Protein AF-0000000074118675 (afdb_homodimer)

Sequence (594 aa):
MMLRLNKKTVIIAFSGLLAFLVFFSIYMGKDMTRVLPSSIQDTTPVLLAAAQLDKLWNYVYTMQYKCTKSEYLGGKPEMRMDGAYDLCTEEKFWPLSTNKDYKCLMYSFGVGFDFSFDDEIAKKKCEVHSFDPSMTYEDGWHRESGVTFHKTGISDVDLDKDSNGWKMRTLKTILQEMHHNGRYLDYLKVDTDAPGNRGGFEDVLLQELLDTGLHKCVRQFAMEIHLAGPLTKKKWADRVDTIYRQLLQLRDHGWKIYNTTDNIRWEPDLSYTQLKGKQKILYNDAIILWEVAMVNTMMLRLNKKTVIIAFSGLLAFLVFFSIYMGKDMTRVLPSSIQDTTPVLLAAAQLDKLWNYVYTMQYKCTKSEYLGGKPEMRMDGAYDLCTEEKFWPLSTNKDYKCLMYSFGVGFDFSFDDEIAKKKCEVHSFDPSMTYEDGWHRESGVTFHKTGISDVDLDKDSNGWKMRTLKTILQEMHHNGRYLDYLKVDTDAPGNRGGFEDVLLQELLDTGLHKCVRQFAMEIHLAGPLTKKKWADRVDTIYRQLLQLRDHGWKIYNTTDNIRWEPDLSYTQLKGKQKILYNDAIILWEVAMVNT

Radius of gyration: 26.24 Å; Cα contacts (8 Å, |Δi|>4): 1194; chains: 2; bounding box: 84×76×46 Å

Foldseek 3Di:
DPPPDPPVNVLVVLCVVLLVVLVCCLVVVPPCVVVRDPSSVLVVLLSVLLSLLVLLVVQQPDFFDAQPDKDWWFADVVQVRVVIDMDRCPCQLNVCNPPVPDAAEEEAADCVPGCGRVLVVLLSVYQYEYEDLVDPDDQQDADPSNYGYGNEHEALDADCQDPVGGGYDHPVVVCVVVVVPPAAHSEYEYEAQDPPQLFGCVLRNLVCCLVVVVVVRYFKYKYKGKQWDQCSDVSRSVVSNSVSVSVVSLVVQQKTWRDKDWSPRPDPPPPDDPVNVSVCRNHHGDMTIMIIMIGRD/DPPPDPPVNVLVVLLVVLLVCLVCCLVVVPPCVVVRDDSSVLVVLLSVLLSLLVLLVVQQADFFDAQPDKDWWFADVVQVRPVIAMDRCPCQLNVCNPPVPDAAEEEAADCVPGCGRVLVVLLSVYQYEYEDLVDPDDQQDADPSNYGYGNEHEALDADCQDPVGGGYDHPVVVCVVVVVPPAAHSEYEYEAQDPDQLFGCVLRNLVVCLVVVVVVRYFKYKYKGKQWDQCSDVSRSVVSNSVSVSVVSLVVQQKTWRDKDWCPGDDPPPPDDPVNVSVCRNHHGDMTIMIIMIGRD

pLDDT: mean 81.06, std 20.72, range [23.7, 98.81]

Solvent-accessible surface area (backbone atoms only — not comparable to full-atom values): 30876 Å² total; per-residue (Å²): 136,80,82,79,68,52,70,64,57,47,49,54,44,45,52,23,25,37,51,16,46,38,49,46,16,57,67,64,68,44,82,46,72,79,72,56,58,75,83,36,51,74,56,41,52,44,40,50,31,50,44,46,47,48,52,38,52,35,54,59,68,40,63,63,42,84,59,49,32,35,32,49,34,38,34,40,74,94,53,76,36,48,68,43,47,72,42,56,47,45,50,93,40,24,49,54,68,78,34,81,81,49,84,43,30,31,45,35,36,39,43,86,92,52,54,48,32,54,37,55,49,12,65,70,64,29,48,30,40,38,22,30,38,84,55,88,65,61,65,66,40,69,47,94,50,55,33,34,33,34,46,34,32,81,39,87,51,78,31,81,56,43,98,84,62,29,26,28,28,24,69,70,54,47,33,52,76,68,69,42,69,93,51,60,30,40,32,39,38,39,39,37,73,35,79,90,77,65,31,36,50,56,62,46,52,52,48,48,29,64,74,71,49,55,54,78,41,34,27,26,44,34,36,44,47,51,43,46,28,29,24,64,39,62,75,38,30,50,49,48,49,50,48,40,53,51,52,51,52,43,39,76,69,37,36,31,38,50,44,54,42,63,59,64,68,80,52,78,46,84,75,66,36,58,63,55,53,52,50,39,26,44,72,30,87,32,74,48,47,35,38,38,28,32,39,57,100,137,82,82,78,70,52,69,66,55,47,48,54,44,45,48,24,24,37,49,14,46,42,49,45,16,56,71,64,68,43,82,46,74,80,71,56,59,74,84,31,50,74,55,41,52,45,43,49,30,50,46,47,46,49,53,38,52,34,55,59,68,42,63,63,42,85,58,50,33,34,32,49,35,37,32,41,74,92,55,75,35,48,69,43,46,73,42,54,47,45,50,93,41,24,49,55,68,79,35,80,80,48,84,42,31,32,45,34,35,39,43,84,90,53,53,48,30,56,38,54,48,11,65,72,65,28,49,30,39,37,22,31,38,84,57,89,65,59,64,66,40,69,47,94,48,54,32,32,32,34,45,34,31,80,38,88,51,76,31,79,56,45,99,84,61,28,27,28,28,24,68,69,53,48,33,53,77,69,68,43,68,94,50,61,29,39,32,38,38,39,38,37,72,36,78,88,78,63,32,34,48,54,61,47,54,52,48,48,28,64,74,70,49,55,52,77,42,34,26,26,44,34,36,42,46,51,44,45,28,30,24,65,39,62,74,39,31,49,48,48,48,49,49,40,53,52,52,49,51,40,40,76,69,36,36,32,38,50,44,56,40,62,56,69,60,84,59,79,48,82,76,66,36,59,62,54,52,53,45,40,24,43,74,30,85,31,75,50,46,34,38,38,28,30,39,58,99

Structure (mmCIF, N/CA/C/O backbone):
data_AF-0000000074118675-model_v1
#
loop_
_entity.id
_entity.type
_entity.pdbx_description
1 polymer 'Methyltransferase domain-containing protein'
#
loop_
_atom_site.group_PDB
_atom_site.id
_atom_site.type_symbol
_atom_site.label_atom_id
_atom_site.label_alt_id
_atom_site.label_comp_id
_atom_site.label_asym_id
_atom_site.label_entity_id
_atom_site.label_seq_id
_atom_site.pdbx_PDB_ins_code
_atom_site.Cartn_x
_atom_site.Cartn_y
_atom_site.Cartn_z
_atom_site.occupancy
_atom_site.B_iso_or_equiv
_atom_site.auth_seq_id
_atom_site.auth_comp_id
_atom_site.auth_asym_id
_atom_site.auth_atom_id
_atom_site.pdbx_PDB_model_num
ATOM 1 N N . MET A 1 1 ? 57.188 12.68 3.162 1 24.05 1 MET A N 1
ATOM 2 C CA . MET A 1 1 ? 56.594 11.758 4.125 1 24.05 1 MET A CA 1
ATOM 3 C C . MET A 1 1 ? 55.531 10.898 3.471 1 24.05 1 MET A C 1
ATOM 5 O O . MET A 1 1 ? 54.531 11.422 2.947 1 24.05 1 MET A O 1
ATOM 9 N N . MET A 1 2 ? 55.812 9.758 2.797 1 27.88 2 MET A N 1
ATOM 10 C CA . MET A 1 2 ? 55.062 8.711 2.1 1 27.88 2 MET A CA 1
ATOM 11 C C . MET A 1 2 ? 54.094 7.992 3.051 1 27.88 2 MET A C 1
ATOM 13 O O . MET A 1 2 ? 54.5 7.582 4.145 1 27.88 2 MET A O 1
ATOM 17 N N . LEU A 1 3 ? 52.875 8.516 3.086 1 33.5 3 LEU A N 1
ATOM 18 C CA . LEU A 1 3 ? 51.906 7.801 3.9 1 33.5 3 LEU A CA 1
ATOM 19 C C . LEU A 1 3 ? 51.812 6.336 3.486 1 33.5 3 LEU A C 1
ATOM 21 O O . LEU A 1 3 ? 51.594 6.031 2.314 1 33.5 3 LEU A O 1
ATOM 25 N N . ARG A 1 4 ? 52.531 5.445 4 1 36.44 4 ARG A N 1
ATOM 26 C CA . ARG A 1 4 ? 52.531 3.99 3.902 1 36.44 4 ARG A CA 1
ATOM 27 C C . ARG A 1 4 ? 51.219 3.41 4.391 1 36.44 4 ARG A C 1
ATOM 29 O O . ARG A 1 4 ? 50.844 3.545 5.566 1 36.44 4 ARG A O 1
ATOM 36 N N . LEU A 1 5 ? 50.188 3.479 3.545 1 39.03 5 LEU A N 1
ATOM 37 C CA . LEU A 1 5 ? 48.938 2.811 3.934 1 39.03 5 LEU A CA 1
ATOM 38 C C . LEU A 1 5 ? 49.094 1.296 3.838 1 39.03 5 LEU A C 1
ATOM 40 O O . LEU A 1 5 ? 49.688 0.784 2.883 1 39.03 5 LEU A O 1
ATOM 44 N N . ASN A 1 6 ? 49 0.613 4.891 1 46.53 6 ASN A N 1
ATOM 45 C CA . ASN A 1 6 ? 49.062 -0.844 4.863 1 46.53 6 ASN A CA 1
ATOM 46 C C . ASN A 1 6 ? 47.938 -1.447 4.016 1 46.53 6 ASN A C 1
ATOM 48 O O . ASN A 1 6 ? 46.938 -0.787 3.744 1 46.53 6 ASN A O 1
ATOM 52 N N . LYS A 1 7 ? 48.156 -2.604 3.453 1 42.62 7 LYS A N 1
ATOM 53 C CA . LYS A 1 7 ? 47.312 -3.322 2.51 1 42.62 7 LYS A CA 1
ATOM 54 C C . LYS A 1 7 ? 45.844 -3.357 2.99 1 42.62 7 LYS A C 1
ATOM 56 O O . LYS A 1 7 ? 44.938 -3.191 2.197 1 42.62 7 LYS A O 1
ATOM 61 N N . LYS A 1 8 ? 45.781 -3.406 4.242 1 47.12 8 LYS A N 1
ATOM 62 C CA . LYS A 1 8 ? 44.438 -3.508 4.801 1 47.12 8 LYS A CA 1
ATOM 63 C C . LYS A 1 8 ? 43.688 -2.18 4.695 1 47.12 8 LYS A C 1
ATOM 65 O O . LYS A 1 8 ? 42.5 -2.15 4.355 1 47.12 8 LYS A O 1
ATOM 70 N N . THR A 1 9 ? 44.469 -1.238 4.848 1 46.25 9 THR A N 1
ATOM 71 C CA . THR A 1 9 ? 43.906 0.092 4.727 1 46.25 9 THR A CA 1
ATOM 72 C C . THR A 1 9 ? 43.562 0.411 3.27 1 46.25 9 THR A C 1
ATOM 74 O O . THR A 1 9 ? 42.531 1.01 2.975 1 46.25 9 THR A O 1
ATOM 77 N N . VAL A 1 10 ? 44.344 -0.142 2.406 1 42.38 10 VAL A N 1
ATOM 78 C CA . VAL A 1 10 ? 44.156 0.058 0.975 1 42.38 10 VAL A CA 1
ATOM 79 C C . VAL A 1 10 ? 42.938 -0.758 0.505 1 42.38 10 VAL A C 1
ATOM 81 O O . VAL A 1 10 ? 42.125 -0.261 -0.251 1 42.38 10 VAL A O 1
ATOM 84 N N . ILE A 1 11 ? 42.781 -1.905 1.018 1 43.25 11 ILE A N 1
ATOM 85 C CA . ILE A 1 11 ? 41.656 -2.783 0.64 1 43.25 11 ILE A CA 1
ATOM 86 C C . ILE A 1 11 ? 40.344 -2.211 1.162 1 43.25 11 ILE A C 1
ATOM 88 O O . ILE A 1 11 ? 39.344 -2.168 0.437 1 43.25 11 ILE A O 1
ATOM 92 N N . ILE A 1 12 ? 40.469 -1.698 2.324 1 42.53 12 ILE A N 1
ATOM 93 C CA . ILE A 1 12 ? 39.281 -1.113 2.906 1 42.53 12 ILE A CA 1
ATOM 94 C C . ILE A 1 12 ? 38.906 0.166 2.158 1 42.53 12 ILE A C 1
ATOM 96 O O . ILE A 1 12 ? 37.719 0.391 1.836 1 42.53 12 ILE A O 1
ATOM 100 N N . ALA A 1 13 ? 39.938 0.798 1.714 1 44.44 13 ALA A N 1
ATOM 101 C CA . ALA A 1 13 ? 39.719 2.031 0.959 1 44.44 13 ALA A CA 1
ATOM 102 C C . ALA A 1 13 ? 39.219 1.734 -0.442 1 44.44 13 ALA A C 1
ATOM 104 O O . ALA A 1 13 ? 38.281 2.396 -0.918 1 44.44 13 ALA A O 1
ATOM 105 N N . PHE A 1 14 ? 39.719 0.762 -1.023 1 43.41 14 PHE A N 1
ATOM 106 C CA . PHE A 1 14 ? 39.312 0.412 -2.385 1 43.41 14 PHE A CA 1
ATOM 107 C C . PHE A 1 14 ? 37.969 -0.268 -2.398 1 43.41 14 PHE A C 1
ATOM 109 O O . PHE A 1 14 ? 37.156 -0.025 -3.295 1 43.41 14 PHE A O 1
ATOM 116 N N . SER A 1 15 ? 37.688 -1.103 -1.468 1 42.69 15 SER A N 1
ATOM 117 C CA . SER A 1 15 ? 36.375 -1.733 -1.386 1 42.69 15 SER A CA 1
ATOM 118 C C . SER A 1 15 ? 35.281 -0.709 -1.07 1 42.69 15 SER A C 1
ATOM 120 O O . SER A 1 15 ? 34.188 -0.79 -1.603 1 42.69 15 SER A O 1
ATOM 122 N N . GLY A 1 16 ? 35.656 0.239 -0.362 1 42.78 16 GLY A N 1
ATOM 123 C CA . GLY A 1 16 ? 34.781 1.365 -0.112 1 42.78 16 GLY A CA 1
ATOM 124 C C . GLY A 1 16 ? 34.562 2.232 -1.336 1 42.78 16 GLY A C 1
ATOM 125 O O . GLY A 1 16 ? 33.438 2.652 -1.609 1 42.78 16 GLY A O 1
ATOM 126 N N . LEU A 1 17 ? 35.594 2.436 -2.119 1 45.62 17 LEU A N 1
ATOM 127 C CA . LEU A 1 17 ? 35.469 3.168 -3.375 1 45.62 17 LEU A CA 1
ATOM 128 C C . LEU A 1 17 ? 34.625 2.4 -4.379 1 45.62 17 LEU A C 1
ATOM 130 O O . LEU A 1 17 ? 33.781 2.988 -5.062 1 45.62 17 LEU A O 1
ATOM 134 N N . LEU A 1 18 ? 34.781 1.222 -4.434 1 41.75 18 LEU A N 1
ATOM 135 C CA . LEU A 1 18 ? 34 0.406 -5.359 1 41.75 18 LEU A CA 1
ATOM 136 C C . LEU A 1 18 ? 32.531 0.371 -4.949 1 41.75 18 LEU A C 1
ATOM 138 O O . LEU A 1 18 ? 31.641 0.501 -5.793 1 41.75 18 LEU A O 1
ATOM 142 N N . ALA A 1 19 ? 32.344 0.192 -3.795 1 42.78 19 ALA A N 1
ATOM 143 C CA . ALA A 1 19 ? 30.953 0.238 -3.312 1 42.78 19 ALA A CA 1
ATOM 144 C C . ALA A 1 19 ? 30.344 1.616 -3.539 1 42.78 19 ALA A C 1
ATOM 146 O O . ALA A 1 19 ? 29.188 1.728 -3.934 1 42.78 19 ALA A O 1
ATOM 147 N N . PHE A 1 20 ? 31.188 2.607 -3.533 1 45.28 20 PHE A N 1
ATOM 148 C CA . PHE A 1 20 ? 30.797 3.971 -3.863 1 45.28 20 PHE A CA 1
ATOM 149 C C . PHE A 1 20 ? 30.406 4.086 -5.332 1 45.28 20 PHE A C 1
ATOM 151 O O . PHE A 1 20 ? 29.391 4.684 -5.668 1 45.28 20 PHE A O 1
ATOM 158 N N . LEU A 1 21 ? 31.219 3.678 -6.09 1 43.62 21 LEU A N 1
ATOM 159 C CA . LEU A 1 21 ? 30.984 3.775 -7.527 1 43.62 21 LEU A CA 1
ATOM 160 C C . LEU A 1 21 ? 29.766 2.953 -7.934 1 43.62 21 LEU A C 1
ATOM 162 O O . LEU A 1 21 ? 28.969 3.381 -8.781 1 43.62 21 LEU A O 1
ATOM 166 N N . VAL A 1 22 ? 29.562 1.931 -7.316 1 42.12 22 VAL A N 1
ATOM 167 C CA . VAL A 1 22 ? 28.391 1.122 -7.652 1 42.12 22 VAL A CA 1
ATOM 168 C C . VAL A 1 22 ? 27.141 1.798 -7.129 1 42.12 22 VAL A C 1
ATOM 170 O O . VAL A 1 22 ? 26.141 1.917 -7.852 1 42.12 22 VAL A O 1
ATOM 173 N N . PHE A 1 23 ? 27.203 2.244 -5.934 1 41.22 23 PHE A N 1
ATOM 174 C CA . PHE A 1 23 ? 26.047 2.965 -5.414 1 41.22 23 PHE A CA 1
ATOM 175 C C . PHE A 1 23 ? 25.812 4.246 -6.203 1 41.22 23 PHE A C 1
ATOM 177 O O . PHE A 1 23 ? 24.672 4.578 -6.531 1 41.22 23 PHE A O 1
ATOM 184 N N . PHE A 1 24 ? 26.891 4.973 -6.402 1 42.62 24 PHE A N 1
ATOM 185 C CA . PHE A 1 24 ? 26.797 6.137 -7.273 1 42.62 24 PHE A CA 1
ATOM 186 C C . PHE A 1 24 ? 26.297 5.734 -8.656 1 42.62 24 PHE A C 1
ATOM 188 O O . PHE A 1 24 ? 25.453 6.422 -9.234 1 42.62 24 PHE A O 1
ATOM 195 N N . SER A 1 25 ? 26.781 4.715 -9.133 1 39.81 25 SER A N 1
ATOM 196 C CA . SER A 1 25 ? 26.281 4.266 -10.43 1 39.81 25 SER A CA 1
ATOM 197 C C . SER A 1 25 ? 24.828 3.842 -10.344 1 39.81 25 SER A C 1
ATOM 199 O O . SER A 1 25 ? 24.031 4.117 -11.258 1 39.81 25 SER A O 1
ATOM 201 N N . ILE A 1 26 ? 24.5 3.201 -9.359 1 41.91 26 ILE A N 1
ATOM 202 C CA . ILE A 1 26 ? 23.109 2.811 -9.164 1 41.91 26 ILE A CA 1
ATOM 203 C C . ILE A 1 26 ? 22.25 4.055 -8.977 1 41.91 26 ILE A C 1
ATOM 205 O O . ILE A 1 26 ? 21.156 4.156 -9.547 1 41.91 26 ILE A O 1
ATOM 209 N N . TYR A 1 27 ? 22.75 4.898 -8.172 1 40.09 27 TYR A N 1
ATOM 210 C CA . TYR A 1 27 ? 22.031 6.152 -7.957 1 40.09 27 TYR A CA 1
ATOM 211 C C . TYR A 1 27 ? 22.141 7.055 -9.18 1 40.09 27 TYR A C 1
ATOM 213 O O . TYR A 1 27 ? 21.188 7.758 -9.523 1 40.09 27 TYR A O 1
ATOM 221 N N . MET A 1 28 ? 23.359 7.074 -9.789 1 40.25 28 MET A N 1
ATOM 222 C CA . MET A 1 28 ? 23.547 7.926 -10.961 1 40.25 28 MET A CA 1
ATOM 223 C C . MET A 1 28 ? 23.078 7.211 -12.234 1 40.25 28 MET A C 1
ATOM 225 O O . MET A 1 28 ? 23.094 7.793 -13.32 1 40.25 28 MET A O 1
ATOM 229 N N . GLY A 1 29 ? 22.406 6.184 -12.25 1 36.31 29 GLY A N 1
ATOM 230 C CA . GLY A 1 29 ? 21.875 5.449 -13.383 1 36.31 29 GLY A CA 1
ATOM 231 C C . GLY A 1 29 ? 22.953 4.984 -14.344 1 36.31 29 GLY A C 1
ATOM 232 O O . GLY A 1 29 ? 22.641 4.492 -15.438 1 36.31 29 GLY A O 1
ATOM 233 N N . LYS A 1 30 ? 24.203 5.512 -14.312 1 34.75 30 LYS A N 1
ATOM 234 C CA . LYS A 1 30 ? 25.188 5.082 -15.297 1 34.75 30 LYS A CA 1
ATOM 235 C C . LYS A 1 30 ? 25.859 3.777 -14.875 1 34.75 30 LYS A C 1
ATOM 237 O O . LYS A 1 30 ? 26.094 3.553 -13.688 1 34.75 30 LYS A O 1
ATOM 242 N N . ASP A 1 31 ? 25.719 2.725 -15.727 1 32.5 31 ASP A N 1
ATOM 243 C CA . ASP A 1 31 ? 26.422 1.455 -15.672 1 32.5 31 ASP A CA 1
ATOM 244 C C . ASP A 1 31 ? 27.922 1.678 -15.445 1 32.5 31 ASP A C 1
ATOM 246 O O . ASP A 1 31 ? 28.672 1.924 -16.391 1 32.5 31 ASP A O 1
ATOM 250 N N . MET A 1 32 ? 28.297 2.293 -14.438 1 33.69 32 MET A N 1
ATOM 251 C CA . MET A 1 32 ? 29.719 2.576 -14.25 1 33.69 32 MET A CA 1
ATOM 252 C C . MET A 1 32 ? 30.484 1.299 -13.945 1 33.69 32 MET A C 1
ATOM 254 O O . MET A 1 32 ? 31.672 1.349 -13.641 1 33.69 32 MET A O 1
ATOM 258 N N . THR A 1 33 ? 29.891 0.21 -13.914 1 35.81 33 THR A N 1
ATOM 259 C CA . THR A 1 33 ? 30.594 -1.051 -13.703 1 35.81 33 THR A CA 1
ATOM 260 C C . THR A 1 33 ? 31.734 -1.197 -14.688 1 35.81 33 THR A C 1
ATOM 262 O O . THR A 1 33 ? 32.688 -1.941 -14.438 1 35.81 33 THR A O 1
ATOM 265 N N . ARG A 1 34 ? 31.5 -0.652 -15.844 1 33.25 34 ARG A N 1
ATOM 266 C CA . ARG A 1 34 ? 32.531 -0.924 -16.844 1 33.25 34 ARG A CA 1
ATOM 267 C C . ARG A 1 34 ? 33.844 -0.228 -16.5 1 33.25 34 ARG A C 1
ATOM 269 O O . ARG A 1 34 ? 34.875 -0.503 -17.109 1 33.25 34 ARG A O 1
ATOM 276 N N . VAL A 1 35 ? 33.719 0.818 -15.742 1 35.28 35 VAL A N 1
ATOM 277 C CA . VAL A 1 35 ? 34.969 1.575 -15.602 1 35.28 35 VAL A CA 1
ATOM 278 C C . VAL A 1 35 ? 35.688 1.152 -14.328 1 35.28 35 VAL A C 1
ATOM 280 O O . VAL A 1 35 ? 36.719 1.729 -13.977 1 35.28 35 VAL A O 1
ATOM 283 N N . LEU A 1 36 ? 35.062 0.279 -13.547 1 37.97 36 LEU A N 1
ATOM 284 C CA . LEU A 1 36 ? 35.719 0.004 -12.266 1 37.97 36 LEU A CA 1
ATOM 285 C C . LEU A 1 36 ? 36.969 -0.846 -12.469 1 37.97 36 LEU A C 1
ATOM 287 O O . LEU A 1 36 ? 37 -1.705 -13.352 1 37.97 36 LEU A O 1
ATOM 291 N N . PRO A 1 37 ? 38.062 -0.547 -11.836 1 34.41 37 PRO A N 1
ATOM 292 C CA . PRO A 1 37 ? 39.281 -1.358 -11.922 1 34.41 37 PRO A CA 1
ATOM 293 C C . PRO A 1 37 ? 39.062 -2.789 -11.43 1 34.41 37 PRO A C 1
ATOM 295 O O . PRO A 1 37 ? 38.125 -3.059 -10.688 1 34.41 37 PRO A O 1
ATOM 298 N N . SER A 1 38 ? 39.969 -3.807 -11.719 1 39.75 38 SER A N 1
ATOM 299 C CA . SER A 1 38 ? 39.938 -5.25 -11.5 1 39.75 38 SER A CA 1
ATOM 300 C C . SER A 1 38 ? 39.719 -5.582 -10.031 1 39.75 38 SER A C 1
ATOM 302 O O . SER A 1 38 ? 39.031 -6.551 -9.711 1 39.75 38 SER A O 1
ATOM 304 N N . SER A 1 39 ? 40.344 -5.066 -9.117 1 39.03 39 SER A N 1
ATOM 305 C CA . SER A 1 39 ? 40.25 -5.352 -7.688 1 39.03 39 SER A CA 1
ATOM 306 C C . SER A 1 39 ? 38.844 -5.047 -7.18 1 39.03 39 SER A C 1
ATOM 308 O O . SER A 1 39 ? 38.438 -5.555 -6.133 1 39.03 39 SER A O 1
ATOM 310 N N . ILE A 1 40 ? 38.188 -4.16 -7.633 1 39.59 40 ILE A N 1
ATOM 311 C CA . ILE A 1 40 ? 36.812 -3.775 -7.391 1 39.59 40 ILE A CA 1
ATOM 312 C C . ILE A 1 40 ? 35.875 -4.777 -8.062 1 39.59 40 ILE A C 1
ATOM 314 O O . ILE A 1 40 ? 34.656 -4.754 -7.832 1 39.59 40 ILE A O 1
ATOM 318 N N . GLN A 1 41 ? 36.438 -5.602 -8.766 1 39.31 41 GLN A N 1
ATOM 319 C CA . GLN A 1 41 ? 35.688 -6.625 -9.5 1 39.31 41 GLN A CA 1
ATOM 320 C C . GLN A 1 41 ? 34.938 -7.535 -8.547 1 39.31 41 GLN A C 1
ATOM 322 O O . GLN A 1 41 ? 33.812 -7.988 -8.867 1 39.31 41 GLN A O 1
ATOM 327 N N . ASP A 1 42 ? 35.562 -7.789 -7.359 1 47.12 42 ASP A N 1
ATOM 328 C CA . ASP A 1 42 ? 34.906 -8.719 -6.453 1 47.12 42 ASP A CA 1
ATOM 329 C C . ASP A 1 42 ? 33.656 -8.078 -5.812 1 47.12 42 ASP A C 1
ATOM 331 O O . ASP A 1 42 ? 32.719 -8.773 -5.453 1 47.12 42 ASP A O 1
ATOM 335 N N . THR A 1 43 ? 33.781 -6.742 -5.602 1 50.12 43 THR A N 1
ATOM 336 C CA . THR A 1 43 ? 32.656 -6.012 -4.977 1 50.12 43 THR A CA 1
ATOM 337 C C . THR A 1 43 ? 31.562 -5.734 -5.988 1 50.12 43 THR A C 1
ATOM 339 O O . THR A 1 43 ? 30.438 -5.414 -5.609 1 50.12 43 THR A O 1
ATOM 342 N N . THR A 1 44 ? 31.859 -6.035 -7.203 1 55.69 44 THR A N 1
ATOM 343 C CA . THR A 1 44 ? 30.969 -5.691 -8.312 1 55.69 44 THR A CA 1
ATOM 344 C C . THR A 1 44 ? 29.719 -6.555 -8.289 1 55.69 44 THR A C 1
ATOM 346 O O . THR A 1 44 ? 28.594 -6.043 -8.422 1 55.69 44 THR A O 1
ATOM 349 N N . PRO A 1 45 ? 30.031 -7.84 -7.871 1 63.38 45 PRO A N 1
ATOM 350 C CA . PRO A 1 45 ? 28.812 -8.656 -7.902 1 63.38 45 PRO A CA 1
ATOM 351 C C . PRO A 1 45 ? 27.797 -8.25 -6.832 1 63.38 45 PRO A C 1
ATOM 353 O O . PRO A 1 45 ? 26.594 -8.258 -7.086 1 63.38 45 PRO A O 1
ATOM 356 N N . VAL A 1 46 ? 28.359 -7.84 -5.715 1 70.56 46 VAL A N 1
ATOM 357 C CA . VAL A 1 46 ? 27.469 -7.492 -4.617 1 70.56 46 VAL A CA 1
ATOM 358 C C . VAL A 1 46 ? 26.75 -6.176 -4.926 1 70.56 46 VAL A C 1
ATOM 360 O O . VAL A 1 46 ? 25.562 -6.031 -4.656 1 70.56 46 VAL A O 1
ATOM 363 N N . LEU A 1 47 ? 27.422 -5.332 -5.539 1 67.94 47 LEU A N 1
ATOM 364 C CA . LEU A 1 47 ? 26.844 -4.047 -5.895 1 67.94 47 LEU A CA 1
ATOM 365 C C . LEU A 1 47 ? 25.766 -4.211 -6.969 1 67.94 47 LEU A C 1
ATOM 367 O O . LEU A 1 47 ? 24.734 -3.549 -6.922 1 67.94 47 LEU A O 1
ATOM 371 N N . LEU A 1 48 ? 26.172 -5.043 -7.859 1 74.19 48 LEU A N 1
ATOM 372 C CA . LEU A 1 48 ? 25.188 -5.309 -8.906 1 74.19 48 LEU A CA 1
ATOM 373 C C . LEU A 1 48 ? 23.938 -5.961 -8.328 1 74.19 48 LEU A C 1
ATOM 375 O O . LEU A 1 48 ? 22.812 -5.59 -8.688 1 74.19 48 LEU A O 1
ATOM 379 N N . ALA A 1 49 ? 24.188 -6.867 -7.434 1 81.62 49 ALA A N 1
ATOM 380 C CA . ALA A 1 49 ? 23.062 -7.539 -6.785 1 81.62 49 ALA A CA 1
ATOM 381 C C . ALA A 1 49 ? 22.234 -6.555 -5.977 1 81.62 49 ALA A C 1
ATOM 383 O O . ALA A 1 49 ? 21 -6.621 -5.992 1 81.62 49 ALA A O 1
ATOM 384 N N . ALA A 1 50 ? 22.891 -5.715 -5.32 1 75.5 50 ALA A N 1
ATOM 385 C CA . ALA A 1 50 ? 22.203 -4.695 -4.527 1 75.5 50 ALA A CA 1
ATOM 386 C C . ALA A 1 50 ? 21.375 -3.777 -5.414 1 75.5 50 ALA A C 1
ATOM 388 O O . ALA A 1 50 ? 20.234 -3.434 -5.066 1 75.5 50 ALA A O 1
ATOM 389 N N . ALA A 1 51 ? 21.922 -3.428 -6.496 1 72.94 51 ALA A N 1
ATOM 390 C CA . ALA A 1 51 ? 21.219 -2.559 -7.434 1 72.94 51 ALA A CA 1
ATOM 391 C C . ALA A 1 51 ? 19.984 -3.25 -7.992 1 72.94 51 ALA A C 1
ATOM 393 O O . ALA A 1 51 ? 18.922 -2.639 -8.102 1 72.94 51 ALA A O 1
ATOM 394 N N . GLN A 1 52 ? 20.156 -4.438 -8.312 1 80.69 52 GLN A N 1
ATOM 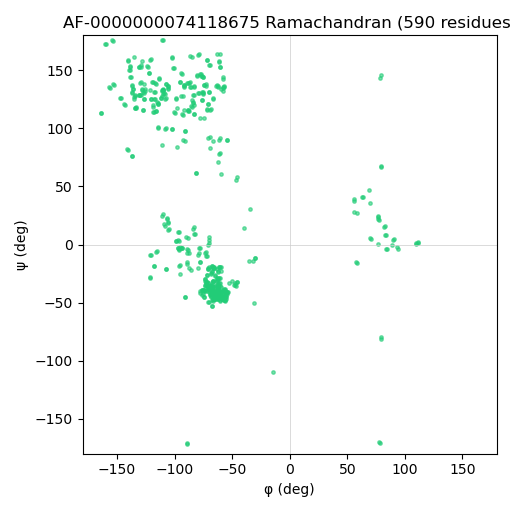395 C CA . GLN A 1 52 ? 19.031 -5.207 -8.836 1 80.69 52 GLN A CA 1
ATOM 396 C C . GLN A 1 52 ? 17.938 -5.363 -7.789 1 80.69 52 GLN A C 1
ATOM 398 O O . GLN A 1 52 ? 16.75 -5.234 -8.102 1 80.69 52 GLN A O 1
ATOM 403 N N . LEU A 1 53 ? 18.359 -5.637 -6.613 1 84.31 53 LEU A N 1
ATOM 404 C CA . LEU A 1 53 ? 17.406 -5.75 -5.52 1 84.31 53 LEU A CA 1
ATOM 405 C C . LEU A 1 53 ? 16.641 -4.438 -5.32 1 84.31 53 LEU A C 1
ATOM 407 O O . LEU A 1 53 ? 15.43 -4.445 -5.105 1 84.31 53 LEU A O 1
ATOM 411 N N . ASP A 1 54 ? 17.344 -3.396 -5.422 1 75.06 54 ASP A N 1
ATOM 412 C CA . ASP A 1 54 ? 16.719 -2.084 -5.238 1 75.06 54 ASP A CA 1
ATOM 413 C C . ASP A 1 54 ? 15.672 -1.812 -6.312 1 75.06 54 ASP A C 1
ATOM 415 O O . ASP A 1 54 ? 14.617 -1.245 -6.023 1 75.06 54 ASP A O 1
ATOM 419 N N . LYS A 1 55 ? 15.977 -2.168 -7.523 1 76.5 55 LYS A N 1
ATOM 420 C CA . LYS A 1 55 ? 15.016 -1.99 -8.609 1 76.5 55 LYS A CA 1
ATOM 421 C C . LYS A 1 55 ? 13.742 -2.779 -8.352 1 76.5 55 LYS A C 1
ATOM 423 O O . LYS A 1 55 ? 12.633 -2.238 -8.469 1 76.5 55 LYS A O 1
ATOM 428 N N . LEU A 1 56 ? 13.945 -3.951 -7.98 1 85.88 56 LEU A N 1
ATOM 429 C CA . LEU A 1 56 ? 12.781 -4.793 -7.711 1 85.88 56 LEU A CA 1
ATOM 430 C C . LEU A 1 56 ? 11.992 -4.27 -6.516 1 85.88 56 LEU A C 1
ATOM 432 O O . LEU A 1 56 ? 10.766 -4.191 -6.562 1 85.88 56 LEU A O 1
ATOM 436 N N . TRP A 1 57 ? 12.75 -3.971 -5.488 1 81.69 57 TRP A N 1
ATOM 437 C CA . TRP A 1 57 ? 12.133 -3.455 -4.273 1 81.69 57 TRP A CA 1
ATOM 438 C C . TRP A 1 57 ? 11.297 -2.213 -4.57 1 81.69 57 TRP A C 1
ATOM 440 O O . TRP A 1 57 ? 10.141 -2.125 -4.16 1 81.69 57 TRP A O 1
ATOM 450 N N . ASN A 1 58 ? 11.812 -1.335 -5.289 1 74.75 58 ASN A N 1
ATOM 451 C CA . ASN A 1 58 ? 11.117 -0.102 -5.645 1 74.75 58 ASN A CA 1
ATOM 452 C C . ASN A 1 58 ? 9.875 -0.382 -6.488 1 74.75 58 ASN A C 1
ATOM 454 O O . ASN A 1 58 ? 8.828 0.224 -6.273 1 74.75 58 ASN A O 1
ATOM 458 N N . TYR A 1 59 ? 10.055 -1.217 -7.371 1 81.25 59 TYR A N 1
ATOM 459 C CA . TYR A 1 59 ? 8.938 -1.539 -8.258 1 81.25 59 TYR A CA 1
ATOM 460 C C . TYR A 1 59 ? 7.777 -2.141 -7.473 1 81.25 59 TYR A C 1
ATOM 462 O O . TYR A 1 59 ? 6.625 -1.729 -7.641 1 81.25 59 TYR A O 1
ATOM 470 N N . VAL A 1 60 ? 8.086 -3.062 -6.602 1 86.69 60 VAL A N 1
ATOM 471 C CA . VAL A 1 60 ? 7.047 -3.816 -5.91 1 86.69 60 VAL A CA 1
ATOM 472 C C . VAL A 1 60 ? 6.344 -2.918 -4.895 1 86.69 60 VAL A C 1
ATOM 474 O O . VAL A 1 60 ? 5.152 -3.084 -4.629 1 86.69 60 VAL A O 1
ATOM 477 N N . TYR A 1 61 ? 7.047 -1.937 -4.438 1 80.38 61 TYR A N 1
ATOM 478 C CA . TYR A 1 61 ? 6.465 -1.09 -3.4 1 80.38 61 TYR A CA 1
ATOM 479 C C . TYR A 1 61 ? 5.789 0.132 -4.008 1 80.38 61 TYR A C 1
ATOM 481 O O . TYR A 1 61 ? 5.18 0.932 -3.295 1 80.38 61 TYR A O 1
ATOM 489 N N . THR A 1 62 ? 5.871 0.289 -5.277 1 77.06 62 THR A N 1
ATOM 490 C CA . THR A 1 62 ? 5.172 1.388 -5.934 1 77.06 62 THR A CA 1
ATOM 491 C C . THR A 1 62 ? 3.752 0.979 -6.309 1 77.06 62 THR A C 1
ATOM 493 O O . THR A 1 62 ? 3.553 0.117 -7.168 1 77.06 62 THR A O 1
ATOM 496 N N . MET A 1 63 ? 2.865 1.628 -5.688 1 82.12 63 MET A N 1
ATOM 497 C CA . MET A 1 63 ? 1.477 1.391 -6.07 1 82.12 63 MET A CA 1
ATOM 498 C C . MET A 1 63 ? 1.189 1.957 -7.457 1 82.12 63 MET A C 1
ATOM 500 O O . MET A 1 63 ? 1.495 3.119 -7.734 1 82.12 63 MET A O 1
ATOM 504 N N . GLN A 1 64 ? 0.597 1.18 -8.258 1 82.5 64 GLN A N 1
ATOM 505 C CA . GLN A 1 64 ? 0.416 1.542 -9.656 1 82.5 64 GLN A CA 1
ATOM 506 C C . GLN A 1 64 ? -1.063 1.696 -10 1 82.5 64 GLN A C 1
ATOM 508 O O . GLN A 1 64 ? -1.409 2.162 -11.086 1 82.5 64 GLN A O 1
ATOM 513 N N . TYR A 1 65 ? -1.903 1.381 -9.117 1 86.25 65 TYR A N 1
ATOM 514 C CA . TYR A 1 65 ? -3.35 1.476 -9.273 1 86.25 65 TYR A CA 1
ATOM 515 C C . TYR A 1 65 ? -4.035 1.674 -7.926 1 86.25 65 TYR A C 1
ATOM 517 O O . TYR A 1 65 ? -3.652 1.054 -6.934 1 86.25 65 TYR A O 1
ATOM 525 N N . LYS A 1 66 ? -5.02 2.555 -7.871 1 86.81 66 LYS A N 1
ATOM 526 C CA . LYS A 1 66 ? -5.82 2.742 -6.664 1 86.81 66 LYS A CA 1
ATOM 527 C C . LYS A 1 66 ? -7.176 2.049 -6.789 1 86.81 66 LYS A C 1
ATOM 529 O O . LYS A 1 66 ? -8.094 2.57 -7.43 1 86.81 66 LYS A O 1
ATOM 534 N N . CYS A 1 67 ? -7.297 0.89 -6.215 1 90.75 67 CYS A N 1
ATOM 535 C CA . CYS A 1 67 ? -8.586 0.201 -6.188 1 90.75 67 CYS A CA 1
ATOM 536 C C . CYS A 1 67 ? -9.594 0.961 -5.336 1 90.75 67 CYS A C 1
ATOM 538 O O . CYS A 1 67 ? -9.344 1.22 -4.156 1 90.75 67 CYS A O 1
ATOM 540 N N . THR A 1 68 ? -10.727 1.275 -5.895 1 89.94 68 THR A N 1
ATOM 541 C CA . THR A 1 68 ? -11.711 2.117 -5.223 1 89.94 68 THR A CA 1
ATOM 542 C C . THR A 1 68 ? -12.219 1.443 -3.953 1 89.94 68 THR A C 1
ATOM 544 O O . THR A 1 68 ? -12.453 2.107 -2.941 1 89.94 68 THR A O 1
ATOM 547 N N . LYS A 1 69 ? -12.406 0.144 -4.062 1 92.5 69 LYS A N 1
ATOM 548 C CA . LYS A 1 69 ? -12.797 -0.661 -2.908 1 92.5 69 LYS A CA 1
ATOM 549 C C . LYS A 1 69 ? -12.016 -1.969 -2.861 1 92.5 69 LYS A C 1
ATOM 551 O O . LYS A 1 69 ? -11.859 -2.645 -3.881 1 92.5 69 LYS A O 1
ATOM 556 N N . SER A 1 70 ? -11.453 -2.248 -1.655 1 93.88 70 SER A N 1
ATOM 557 C CA . SER A 1 70 ? -10.703 -3.488 -1.498 1 93.88 70 SER A CA 1
ATOM 558 C C . SER A 1 70 ? -10.961 -4.125 -0.137 1 93.88 70 SER A C 1
ATOM 560 O O . SER A 1 70 ? -11.492 -3.477 0.765 1 93.88 70 SER A O 1
ATOM 562 N N . GLU A 1 71 ? -10.688 -5.422 -0.083 1 94.56 71 GLU A N 1
ATOM 563 C CA . GLU A 1 71 ? -10.859 -6.211 1.133 1 94.56 71 GLU A CA 1
ATOM 564 C C . GLU A 1 71 ? -9.656 -7.113 1.381 1 94.56 71 GLU A C 1
ATOM 566 O O . GLU A 1 71 ? -9.227 -7.844 0.486 1 94.56 71 GLU A O 1
ATOM 571 N N . TYR A 1 72 ? -9.141 -7 2.609 1 92.25 72 TYR A N 1
ATOM 572 C CA . TYR A 1 72 ? -8.188 -8.023 3.012 1 92.25 72 TYR A CA 1
ATOM 573 C C . TYR A 1 72 ? -8.906 -9.258 3.547 1 92.25 72 TYR A C 1
ATOM 575 O O . TYR A 1 72 ? -9.766 -9.148 4.422 1 92.25 72 TYR A O 1
ATOM 583 N N . LEU A 1 73 ? -8.492 -10.305 2.973 1 94.88 73 LEU A N 1
ATOM 584 C CA . LEU A 1 73 ? -9.102 -11.562 3.371 1 94.88 73 LEU A CA 1
ATOM 585 C C . LEU A 1 73 ? -8.047 -12.562 3.832 1 94.88 73 LEU A C 1
ATOM 587 O O . LEU A 1 73 ? -6.898 -12.5 3.385 1 94.88 73 LEU A O 1
ATOM 591 N N . GLY A 1 74 ? -8.5 -13.438 4.68 1 93.5 74 GLY A N 1
ATOM 592 C CA . GLY A 1 74 ? -7.613 -14.477 5.188 1 93.5 74 GLY A CA 1
ATOM 593 C C . GLY A 1 74 ? -6.672 -13.977 6.266 1 93.5 74 GLY A C 1
ATOM 594 O O . GLY A 1 74 ? -6.836 -12.875 6.781 1 93.5 74 GLY A O 1
ATOM 595 N N . GLY A 1 75 ? -5.719 -14.82 6.602 1 87.12 75 GLY A N 1
ATOM 596 C CA . GLY A 1 75 ? -4.734 -14.5 7.625 1 87.12 75 GLY A CA 1
ATOM 597 C C . GLY A 1 75 ? -5.27 -14.672 9.039 1 87.12 75 GLY A C 1
ATOM 598 O O . GLY A 1 75 ? -6.473 -14.555 9.266 1 87.12 75 GLY A O 1
ATOM 599 N N . LYS A 1 76 ? -4.328 -15.102 9.875 1 78.56 76 LYS A N 1
ATOM 600 C CA . LYS A 1 76 ? -4.645 -15.258 11.289 1 78.56 76 LYS A CA 1
ATOM 601 C C . LYS A 1 76 ? -3.953 -14.18 12.125 1 78.56 76 LYS A C 1
ATOM 603 O O . LYS A 1 76 ? -2.754 -13.938 11.969 1 78.56 76 LYS A O 1
ATOM 608 N N . PRO A 1 77 ? -4.812 -13.523 12.852 1 71.81 77 PRO A N 1
ATOM 609 C CA . PRO A 1 77 ? -4.211 -12.477 13.672 1 71.81 77 PRO A CA 1
ATOM 610 C C . PRO A 1 77 ? -2.961 -12.945 14.414 1 71.81 77 PRO A C 1
ATOM 612 O O . PRO A 1 77 ? -1.985 -12.195 14.531 1 71.81 77 PRO A O 1
ATOM 615 N N . GLU A 1 78 ? -2.977 -14.18 14.844 1 68.44 78 GLU A N 1
ATOM 616 C CA . GLU A 1 78 ? -1.862 -14.719 15.617 1 68.44 78 GLU A CA 1
ATOM 617 C C . GLU A 1 78 ? -0.598 -14.812 14.773 1 68.44 78 GLU A C 1
ATOM 619 O O . GLU A 1 78 ? 0.51 -14.898 15.305 1 68.44 78 GLU A O 1
ATOM 624 N N . MET A 1 79 ? -0.847 -14.812 13.523 1 66.19 79 MET A N 1
ATOM 625 C CA . MET A 1 79 ? 0.286 -14.914 12.609 1 66.19 79 MET A CA 1
ATOM 626 C C . MET A 1 79 ? 0.502 -13.602 11.859 1 66.19 79 MET A C 1
ATOM 628 O O . MET A 1 79 ? 0.932 -13.609 10.703 1 66.19 79 MET A O 1
ATOM 632 N N . ARG A 1 80 ? 0.076 -12.508 12.477 1 68.12 80 ARG A N 1
ATOM 633 C CA . ARG A 1 80 ? 0.276 -11.164 11.945 1 68.12 80 ARG A CA 1
ATOM 634 C C . ARG A 1 80 ? -0.294 -11.039 10.539 1 68.12 80 ARG A C 1
ATOM 636 O O . ARG A 1 80 ? 0.348 -10.477 9.656 1 68.12 80 ARG A O 1
ATOM 643 N N . MET A 1 81 ? -1.226 -11.797 10.352 1 72.25 81 MET A N 1
ATOM 644 C CA . MET A 1 81 ? -2.031 -11.742 9.133 1 72.25 81 MET A CA 1
ATOM 645 C C . MET A 1 81 ? -1.299 -12.383 7.961 1 72.25 81 MET A C 1
ATOM 647 O O . MET A 1 81 ? -1.575 -12.07 6.801 1 72.25 81 MET A O 1
ATOM 651 N N . ASP A 1 82 ? -0.336 -13.242 8.367 1 76.5 82 ASP A N 1
ATOM 652 C CA . ASP A 1 82 ? 0.243 -14.047 7.301 1 76.5 82 ASP A CA 1
ATOM 653 C C . ASP A 1 82 ? -0.834 -14.844 6.57 1 76.5 82 ASP A C 1
ATOM 655 O O . ASP A 1 82 ? -1.756 -15.375 7.195 1 76.5 82 ASP A O 1
ATOM 659 N N . GLY A 1 83 ? -0.772 -14.852 5.332 1 84.38 83 GLY A N 1
ATOM 660 C CA . GLY A 1 83 ? -1.773 -15.57 4.562 1 84.38 83 GLY A CA 1
ATOM 661 C C . GLY A 1 83 ? -2.924 -14.688 4.109 1 84.38 83 GLY A C 1
ATOM 662 O O . GLY A 1 83 ? -3.812 -15.148 3.385 1 84.38 83 GLY A O 1
ATOM 663 N N . ALA A 1 84 ? -2.875 -13.445 4.539 1 89.69 84 ALA A N 1
ATOM 664 C CA . ALA A 1 84 ? -3.904 -12.508 4.094 1 89.69 84 ALA A CA 1
ATOM 665 C C . ALA A 1 84 ? -3.527 -11.875 2.758 1 89.69 84 ALA A C 1
ATOM 667 O O . ALA A 1 84 ? -2.369 -11.516 2.539 1 89.69 84 ALA A O 1
ATOM 668 N N . TYR A 1 85 ? -4.492 -11.82 1.902 1 93.44 85 TYR A N 1
ATOM 669 C CA . TYR A 1 85 ? -4.301 -11.195 0.598 1 93.44 85 TYR A CA 1
ATOM 670 C C . TYR A 1 85 ? -5.398 -10.18 0.315 1 93.44 85 TYR A C 1
ATOM 672 O O . TYR A 1 85 ? -6.477 -10.234 0.913 1 93.44 85 TYR A O 1
ATOM 680 N N . ASP A 1 86 ? -5.051 -9.227 -0.517 1 94.5 86 ASP A N 1
ATOM 681 C CA . ASP A 1 86 ? -5.98 -8.156 -0.854 1 94.5 86 ASP A CA 1
ATOM 682 C C . ASP A 1 86 ? -6.836 -8.523 -2.062 1 94.5 86 ASP A C 1
ATOM 684 O O . ASP A 1 86 ? -6.352 -9.164 -3 1 94.5 86 ASP A O 1
ATOM 688 N N . LEU A 1 87 ? -8.141 -8.188 -2.014 1 97.62 87 LEU A N 1
ATOM 689 C CA . LEU A 1 87 ? -9.102 -8.359 -3.098 1 97.62 87 LEU A CA 1
ATOM 690 C C . LEU A 1 87 ? -9.664 -7.012 -3.543 1 97.62 87 LEU A C 1
ATOM 692 O O . LEU A 1 87 ? -10.305 -6.309 -2.756 1 97.62 87 LEU A O 1
ATOM 696 N N . CYS A 1 88 ? -9.352 -6.621 -4.762 1 97.56 88 CYS A N 1
ATOM 697 C CA . CYS A 1 88 ? -10 -5.449 -5.348 1 97.56 88 CYS A CA 1
ATOM 698 C C . CYS A 1 88 ? -11.422 -5.777 -5.789 1 97.56 88 CYS A C 1
ATOM 700 O O . CYS A 1 88 ? -11.625 -6.605 -6.684 1 97.56 88 CYS A O 1
ATOM 702 N N . THR A 1 89 ? -12.438 -5.066 -5.336 1 96.88 89 THR A N 1
ATOM 703 C CA . THR A 1 89 ? -13.812 -5.484 -5.555 1 96.88 89 THR A CA 1
ATOM 704 C C . THR A 1 89 ? -14.477 -4.621 -6.625 1 96.88 89 THR A C 1
ATOM 706 O O . THR A 1 89 ? -15.703 -4.598 -6.738 1 96.88 89 THR A O 1
ATOM 709 N N . GLU A 1 90 ? -13.695 -3.879 -7.316 1 95.62 90 GLU A N 1
ATOM 710 C CA . GLU A 1 90 ? -14.266 -3.199 -8.484 1 95.62 90 GLU A CA 1
ATOM 711 C C . GLU A 1 90 ? -14.867 -4.199 -9.461 1 95.62 90 GLU A C 1
ATOM 713 O O . GLU A 1 90 ? -14.305 -5.273 -9.688 1 95.62 90 GLU A O 1
ATOM 718 N N . GLU A 1 91 ? -15.922 -3.838 -10.062 1 95.56 91 GLU A N 1
ATOM 719 C CA . GLU A 1 91 ? -16.688 -4.738 -10.914 1 95.56 91 GLU A CA 1
ATOM 720 C C . GLU A 1 91 ? -15.82 -5.289 -12.047 1 95.56 91 GLU A C 1
ATOM 722 O O . GLU A 1 91 ? -15.93 -6.465 -12.406 1 95.56 91 GLU A O 1
ATOM 727 N N . LYS A 1 92 ? -15 -4.465 -12.57 1 95.25 92 LYS A N 1
ATOM 728 C CA . LYS A 1 92 ? -14.156 -4.875 -13.688 1 95.25 92 LYS A CA 1
ATOM 729 C C . LYS A 1 92 ? -13.25 -6.039 -13.297 1 95.25 92 LYS A C 1
ATOM 731 O O . LYS A 1 92 ? -12.922 -6.883 -14.133 1 95.25 92 LYS A O 1
ATOM 736 N N . PHE A 1 93 ? -12.883 -6.133 -11.984 1 97.31 93 PHE A N 1
ATOM 737 C CA . PHE A 1 93 ? -11.938 -7.141 -11.531 1 97.31 93 PHE A CA 1
ATOM 738 C C . PHE A 1 93 ? -12.641 -8.227 -10.727 1 97.31 93 PHE A C 1
ATOM 740 O O . PHE A 1 93 ? -12.094 -9.312 -10.523 1 97.31 93 PHE A O 1
ATOM 747 N N . TRP A 1 94 ? -13.742 -7.879 -10.25 1 97.25 94 TRP A N 1
ATOM 748 C CA . TRP A 1 94 ? -14.547 -8.766 -9.414 1 97.25 94 TRP A CA 1
ATOM 749 C C . TRP A 1 94 ? -16.031 -8.617 -9.734 1 97.25 94 TRP A C 1
ATOM 751 O O . TRP A 1 94 ? -16.797 -8.055 -8.945 1 97.25 94 TRP A O 1
ATOM 761 N N . PRO A 1 95 ? -16.469 -9.258 -10.742 1 95.56 95 PRO A N 1
ATOM 762 C CA . PRO A 1 95 ? -17.844 -9.086 -11.227 1 95.56 95 PRO A CA 1
ATOM 763 C C . PRO A 1 95 ? -18.891 -9.484 -10.188 1 95.56 95 PRO A C 1
ATOM 765 O O . PRO A 1 95 ? -20.031 -9.023 -10.25 1 95.56 95 PRO A O 1
ATOM 768 N N . LEU A 1 96 ? -18.562 -10.234 -9.211 1 94.25 96 LEU A N 1
ATOM 769 C CA . LEU A 1 96 ? -19.469 -10.68 -8.164 1 94.25 96 LEU A CA 1
ATOM 770 C C . LEU A 1 96 ? -19.938 -9.5 -7.32 1 94.25 96 LEU A C 1
ATOM 772 O O . LEU A 1 96 ? -20.938 -9.602 -6.602 1 94.25 96 LEU A O 1
ATOM 776 N N . SER A 1 97 ? -19.188 -8.453 -7.383 1 91.94 97 SER A N 1
ATOM 777 C CA . SER A 1 97 ? -19.547 -7.289 -6.578 1 91.94 97 SER A CA 1
ATOM 778 C C . SER A 1 97 ? -20.875 -6.691 -7.02 1 91.94 97 SER A C 1
ATOM 780 O O . SER A 1 97 ? -21.609 -6.129 -6.203 1 91.94 97 SER A O 1
ATOM 782 N N . THR A 1 98 ? -21.266 -6.863 -8.258 1 92.38 98 THR A N 1
ATOM 783 C CA . THR A 1 98 ? -22.484 -6.242 -8.758 1 92.38 98 THR A CA 1
ATOM 784 C C . THR A 1 98 ? -23.453 -7.305 -9.281 1 92.38 98 THR A C 1
ATOM 786 O O . THR A 1 98 ? -24.656 -7.066 -9.352 1 92.38 98 THR A O 1
ATOM 789 N N . ASN A 1 99 ? -22.906 -8.414 -9.734 1 95.44 99 ASN A N 1
ATOM 790 C CA . ASN A 1 99 ? -23.703 -9.531 -10.234 1 95.44 99 ASN A CA 1
ATOM 791 C C . ASN A 1 99 ? -23.547 -10.766 -9.352 1 95.44 99 ASN A C 1
ATOM 793 O O . ASN A 1 99 ? -22.656 -11.586 -9.586 1 95.44 99 ASN A O 1
ATOM 797 N N . LYS A 1 100 ? -24.484 -10.961 -8.531 1 92.12 100 LYS A N 1
ATOM 798 C CA . LYS A 1 100 ? -24.391 -12.016 -7.531 1 92.12 100 LYS A CA 1
ATOM 799 C C . LYS A 1 100 ? -24.547 -13.398 -8.172 1 92.12 100 LYS A C 1
ATOM 801 O O . LYS A 1 100 ? -24.219 -14.414 -7.551 1 92.12 100 LYS A O 1
ATOM 806 N N . ASP A 1 101 ? -24.938 -13.469 -9.438 1 93.69 101 ASP A N 1
ATOM 807 C CA . ASP A 1 101 ? -25.109 -14.742 -10.133 1 93.69 101 ASP A CA 1
ATOM 808 C C . ASP A 1 101 ? -23.875 -15.086 -10.961 1 93.69 101 ASP A C 1
ATOM 810 O O . ASP A 1 101 ? -23.797 -16.156 -11.547 1 93.69 101 ASP A O 1
ATOM 814 N N . TYR A 1 102 ? -22.953 -14.133 -10.922 1 94.94 102 TYR A N 1
ATOM 815 C CA . TYR A 1 102 ? -21.734 -14.391 -11.68 1 94.94 102 TYR A CA 1
ATOM 816 C C . TYR A 1 102 ? -20.984 -15.594 -11.125 1 94.94 102 TYR A C 1
ATOM 818 O O . TYR A 1 102 ? -20.844 -15.734 -9.906 1 94.94 102 TYR A O 1
ATOM 826 N N . LYS A 1 103 ? -20.5 -16.422 -12.055 1 93.44 103 LYS A N 1
ATOM 827 C CA . LYS A 1 103 ? -19.766 -17.609 -11.648 1 93.44 103 LYS A CA 1
ATOM 828 C C . LYS A 1 103 ? -18.266 -17.312 -11.586 1 93.44 103 LYS A C 1
ATOM 830 O O . LYS A 1 103 ? -17.531 -17.609 -12.531 1 93.44 103 LYS A O 1
ATOM 835 N N . CYS A 1 104 ? -17.906 -16.906 -10.445 1 96.94 104 CYS A N 1
ATOM 836 C CA . CYS A 1 104 ? -16.5 -16.547 -10.234 1 96.94 104 CYS A CA 1
ATOM 837 C C . CYS A 1 104 ? -15.648 -17.797 -10.062 1 96.94 104 CYS A C 1
ATOM 839 O O . CYS A 1 104 ? -16.141 -18.844 -9.625 1 96.94 104 CYS A O 1
ATOM 841 N N . LEU A 1 105 ? -14.367 -17.766 -10.531 1 98.56 105 LEU A N 1
ATOM 842 C CA . LEU A 1 105 ? -13.414 -18.875 -10.43 1 98.56 105 LEU A CA 1
ATOM 843 C C . LEU A 1 105 ? -12.094 -18.391 -9.852 1 98.56 105 LEU A C 1
ATOM 845 O O . LEU A 1 105 ? -11.539 -17.375 -10.297 1 98.56 105 LEU A O 1
ATOM 849 N N . MET A 1 106 ? -11.609 -19.078 -8.828 1 98.75 106 MET A N 1
ATOM 850 C CA . MET A 1 106 ? -10.305 -18.781 -8.25 1 98.75 106 MET A CA 1
ATOM 851 C C . MET A 1 106 ? -9.445 -20.047 -8.156 1 98.75 106 MET A C 1
ATOM 853 O O . MET A 1 106 ? -9.93 -21.094 -7.754 1 98.75 106 MET A O 1
ATOM 857 N N . TYR A 1 107 ? -8.203 -19.938 -8.594 1 98.69 107 TYR A N 1
ATOM 858 C CA . TYR A 1 107 ? -7.164 -20.922 -8.312 1 98.69 107 TYR A CA 1
ATOM 859 C C . TYR A 1 107 ? -6.184 -20.391 -7.27 1 98.69 107 TYR A C 1
ATOM 861 O O . TYR A 1 107 ? -5.797 -19.234 -7.305 1 98.69 107 TYR A O 1
ATOM 869 N N . SER A 1 108 ? -5.852 -21.203 -6.301 1 98.31 108 SER A N 1
ATOM 870 C CA . SER A 1 108 ? -4.91 -20.875 -5.234 1 98.31 108 SER A CA 1
ATOM 871 C C . SER A 1 108 ? -3.822 -21.938 -5.117 1 98.31 108 SER A C 1
ATOM 873 O O . SER A 1 108 ? -4.102 -23.078 -4.77 1 98.31 108 SER A O 1
ATOM 875 N N . PHE A 1 109 ? -2.576 -21.516 -5.387 1 97 109 PHE A N 1
ATOM 876 C CA . PHE A 1 109 ? -1.459 -22.453 -5.332 1 97 109 PHE A CA 1
ATOM 877 C C . PHE A 1 109 ? -0.616 -22.219 -4.082 1 97 109 PHE A C 1
ATOM 879 O O . PHE A 1 109 ? -0.249 -21.078 -3.781 1 97 109 PHE A O 1
ATOM 886 N N . GLY A 1 110 ? -0.217 -23.25 -3.408 1 94.94 110 GLY A N 1
ATOM 887 C CA . GLY A 1 110 ? 0.585 -23.156 -2.199 1 94.94 110 GLY A CA 1
ATOM 888 C C . GLY A 1 110 ? -0.229 -22.797 -0.967 1 94.94 110 GLY A C 1
ATOM 889 O O . GLY A 1 110 ? 0.023 -21.781 -0.319 1 94.94 110 GLY A O 1
ATOM 890 N N . VAL A 1 111 ? -1.115 -23.719 -0.561 1 94.56 111 VAL A N 1
ATOM 891 C CA . VAL A 1 111 ? -2.035 -23.453 0.541 1 94.56 111 VAL A CA 1
ATOM 892 C C . VAL A 1 111 ? -1.301 -23.594 1.872 1 94.56 111 VAL A C 1
ATOM 894 O O . VAL A 1 111 ? -1.503 -22.781 2.783 1 94.56 111 VAL A O 1
ATOM 897 N N . GLY A 1 112 ? -0.435 -24.547 2.041 1 91.62 112 GLY A N 1
ATOM 898 C CA . GLY A 1 112 ? 0.36 -24.734 3.244 1 91.62 112 GLY A CA 1
ATOM 899 C C . GLY A 1 112 ? -0.481 -24.859 4.5 1 91.62 112 GLY A C 1
ATOM 900 O O . GLY A 1 112 ? -0.21 -24.188 5.5 1 91.62 112 GLY A O 1
ATOM 901 N N . PHE A 1 113 ? -1.574 -25.5 4.398 1 92.31 113 PHE A N 1
ATOM 902 C CA . PHE A 1 113 ? -2.49 -25.812 5.488 1 92.31 113 PHE A CA 1
ATOM 903 C C . PHE A 1 113 ? -3.203 -24.562 5.973 1 92.31 113 PHE A C 1
ATOM 905 O O . PHE A 1 113 ? -3.879 -24.578 7.004 1 92.31 113 PHE A O 1
ATOM 912 N N . ASP A 1 114 ? -2.988 -23.469 5.336 1 93.19 114 ASP A N 1
ATOM 913 C CA . ASP A 1 114 ? -3.719 -22.25 5.656 1 93.19 114 ASP A CA 1
ATOM 914 C C . ASP A 1 114 ? -4.734 -21.906 4.566 1 93.19 114 ASP A C 1
ATOM 916 O O . ASP A 1 114 ? -4.391 -21.281 3.566 1 93.19 114 ASP A O 1
ATOM 920 N N . PHE A 1 115 ? -6.035 -22.25 4.828 1 95.94 115 PHE A N 1
ATOM 921 C CA . PHE A 1 115 ? -7.113 -22.047 3.865 1 95.94 115 PHE A CA 1
ATOM 922 C C . PHE A 1 115 ? -7.859 -20.75 4.152 1 95.94 115 PHE A C 1
ATOM 924 O O . PHE A 1 115 ? -8.883 -20.469 3.533 1 95.94 115 PHE A O 1
ATOM 931 N N . SER A 1 116 ? -7.324 -19.922 5.02 1 95 116 SER A N 1
ATOM 932 C CA . SER A 1 116 ? -8.125 -18.812 5.516 1 95 116 SER A CA 1
ATOM 933 C C . SER A 1 116 ? -8.555 -17.891 4.379 1 95 116 SER A C 1
ATOM 935 O O . SER A 1 116 ? -9.727 -17.5 4.297 1 95 116 SER A O 1
ATOM 937 N N . PHE A 1 117 ? -7.715 -17.578 3.48 1 96.75 117 PHE A N 1
ATOM 938 C CA . PHE A 1 117 ? -8.062 -16.75 2.338 1 96.75 117 PHE A CA 1
ATOM 939 C C . PHE A 1 117 ? -9.047 -17.469 1.42 1 96.75 117 PHE A C 1
ATOM 941 O O . PHE A 1 117 ? -10.078 -16.906 1.043 1 96.75 117 PHE A O 1
ATOM 948 N N . ASP A 1 118 ? -8.703 -18.719 1.147 1 98.19 118 ASP A N 1
ATOM 949 C CA . ASP A 1 118 ? -9.484 -19.516 0.219 1 98.19 118 ASP A CA 1
ATOM 950 C C . ASP A 1 118 ? -10.914 -19.719 0.736 1 98.19 118 ASP A C 1
ATOM 952 O O . ASP A 1 118 ? -11.875 -19.609 -0.025 1 98.19 118 ASP A O 1
ATOM 956 N N . ASP A 1 119 ? -11.008 -19.922 1.974 1 97.62 119 ASP A N 1
ATOM 957 C CA . ASP A 1 119 ? -12.312 -20.125 2.6 1 97.62 119 ASP A CA 1
ATOM 958 C C . ASP A 1 119 ? -13.172 -18.859 2.498 1 97.62 119 ASP A C 1
ATOM 960 O O . ASP A 1 119 ? -14.367 -18.953 2.195 1 97.62 119 ASP A O 1
ATOM 964 N N . GLU A 1 120 ? -12.57 -17.797 2.744 1 96.88 120 GLU A N 1
ATOM 965 C CA . GLU A 1 120 ? -13.328 -16.547 2.729 1 96.88 120 GLU A CA 1
ATOM 966 C C . GLU A 1 120 ? -13.789 -16.203 1.317 1 96.88 120 GLU A C 1
ATOM 968 O O . GLU A 1 120 ? -14.891 -15.68 1.134 1 96.88 120 GLU A O 1
ATOM 973 N N . ILE A 1 121 ? -12.992 -16.5 0.319 1 97.75 121 ILE A N 1
ATOM 974 C CA . ILE A 1 121 ? -13.398 -16.281 -1.063 1 97.75 121 ILE A CA 1
ATOM 975 C C . ILE A 1 121 ? -14.547 -17.219 -1.419 1 97.75 121 ILE A C 1
ATOM 977 O O . ILE A 1 121 ? -15.516 -16.812 -2.066 1 97.75 121 ILE A O 1
ATOM 981 N N . ALA A 1 122 ? -14.438 -18.453 -0.981 1 97.88 122 ALA A N 1
ATOM 982 C CA . ALA A 1 122 ? -15.484 -19.438 -1.259 1 97.88 122 ALA A CA 1
ATOM 983 C C . ALA A 1 122 ? -16.812 -19.016 -0.629 1 97.88 122 ALA A C 1
ATOM 985 O O . ALA A 1 122 ? -17.875 -19.219 -1.217 1 97.88 122 ALA A O 1
ATOM 986 N N . LYS A 1 123 ? -16.75 -18.422 0.497 1 96.12 123 LYS A N 1
ATOM 987 C CA . LYS A 1 123 ? -17.953 -17.969 1.191 1 96.12 123 LYS A CA 1
ATOM 988 C C . LYS A 1 123 ? -18.656 -16.859 0.413 1 96.12 123 LYS A C 1
ATOM 990 O O . LYS A 1 123 ? -19.844 -16.578 0.629 1 96.12 123 LYS A O 1
ATOM 995 N N . LYS A 1 124 ? -17.906 -16.25 -0.455 1 95.25 124 LYS A N 1
ATOM 996 C CA . LYS A 1 124 ? -18.5 -15.242 -1.331 1 95.25 124 LYS A CA 1
ATOM 997 C C . LYS A 1 124 ? -19.156 -15.891 -2.547 1 95.25 124 LYS A C 1
ATOM 999 O O . LYS A 1 124 ? -19.5 -15.203 -3.512 1 95.25 124 LYS A O 1
ATOM 1004 N N . LYS A 1 125 ? -19.281 -17.234 -2.564 1 94.5 125 LYS A N 1
ATOM 1005 C CA . LYS A 1 125 ? -19.953 -18.031 -3.584 1 94.5 125 LYS A CA 1
ATOM 1006 C C . LYS A 1 125 ? -19.094 -18.156 -4.84 1 94.5 125 LYS A C 1
ATOM 1008 O O . LYS A 1 125 ? -19.609 -18.328 -5.941 1 94.5 125 LYS A O 1
ATOM 1013 N N . CYS A 1 126 ? -17.844 -18 -4.68 1 97.31 126 CYS A N 1
ATOM 1014 C CA . CYS A 1 126 ? -16.906 -18.234 -5.766 1 97.31 126 CYS A CA 1
ATOM 1015 C C . CYS A 1 126 ? -16.484 -19.703 -5.805 1 97.31 126 CYS A C 1
ATOM 1017 O O . CYS A 1 126 ? -16.281 -20.328 -4.762 1 97.31 126 CYS A O 1
ATOM 1019 N N . GLU A 1 127 ? -16.391 -20.25 -7.051 1 98.06 127 GLU A N 1
ATOM 1020 C CA . GLU A 1 127 ? -15.758 -21.562 -7.211 1 98.06 127 GLU A CA 1
ATOM 1021 C C . GLU A 1 127 ? -14.258 -21.5 -6.926 1 98.06 127 GLU A C 1
ATOM 1023 O O . GLU A 1 127 ? -13.523 -20.797 -7.621 1 98.06 127 GLU A O 1
ATOM 1028 N N . VAL A 1 128 ? -13.789 -22.219 -5.863 1 98.75 128 VAL A N 1
ATOM 1029 C CA . VAL A 1 128 ? -12.398 -22.109 -5.426 1 98.75 128 VAL A CA 1
ATOM 1030 C C . VAL A 1 128 ? -11.719 -23.469 -5.504 1 98.75 128 VAL A C 1
ATOM 1032 O O . VAL A 1 128 ? -12.227 -24.469 -4.969 1 98.75 128 VAL A O 1
ATOM 1035 N N . HIS A 1 129 ? -10.656 -23.562 -6.18 1 98.81 129 HIS A N 1
ATOM 1036 C CA . HIS A 1 129 ? -9.773 -24.734 -6.215 1 98.81 129 HIS A CA 1
ATOM 1037 C C . HIS A 1 129 ? -8.414 -24.406 -5.617 1 98.81 129 HIS A C 1
ATOM 1039 O O . HIS A 1 129 ? -7.719 -23.5 -6.082 1 98.81 129 HIS A O 1
ATOM 1045 N N . SER A 1 130 ? -8.047 -25.125 -4.59 1 98.69 130 SER A N 1
ATOM 1046 C CA . SER A 1 130 ? -6.777 -24.953 -3.889 1 98.69 130 SER A CA 1
ATOM 1047 C C . SER A 1 130 ? -5.809 -26.094 -4.195 1 98.69 130 SER A C 1
ATOM 1049 O O . SER A 1 130 ? -6.199 -27.266 -4.199 1 98.69 130 SER A O 1
ATOM 1051 N N . PHE A 1 131 ? -4.551 -25.734 -4.406 1 97.94 131 PHE A N 1
ATOM 1052 C CA . PHE A 1 131 ? -3.566 -26.703 -4.859 1 97.94 131 PHE A CA 1
ATOM 1053 C C . PHE A 1 131 ? -2.35 -26.719 -3.941 1 97.94 131 PHE A C 1
ATOM 1055 O O . PHE A 1 131 ? -1.797 -25.656 -3.625 1 97.94 131 PHE A O 1
ATOM 1062 N N . ASP A 1 132 ? -1.928 -27.906 -3.502 1 97.06 132 ASP A N 1
ATOM 1063 C CA . ASP A 1 132 ? -0.707 -28.094 -2.723 1 97.06 132 ASP A CA 1
ATOM 1064 C C . ASP A 1 132 ? -0.276 -29.547 -2.709 1 97.06 132 ASP A C 1
ATOM 1066 O O . ASP A 1 132 ? -0.939 -30.391 -2.098 1 97.06 132 ASP A O 1
ATOM 1070 N N . PRO A 1 133 ? 0.805 -29.812 -3.316 1 95.56 133 PRO A N 1
ATOM 1071 C CA . PRO A 1 133 ? 1.206 -31.219 -3.396 1 95.56 133 PRO A CA 1
ATOM 1072 C C . PRO A 1 133 ? 1.82 -31.734 -2.096 1 95.56 133 PRO A C 1
ATOM 1074 O O . PRO A 1 133 ? 1.964 -32.938 -1.913 1 95.56 133 PRO A O 1
ATOM 1077 N N . SER A 1 134 ? 2.182 -30.859 -1.218 1 93.38 134 SER A N 1
ATOM 1078 C CA . SER A 1 134 ? 2.934 -31.25 -0.031 1 93.38 134 SER A CA 1
ATOM 1079 C C . SER A 1 134 ? 2.002 -31.609 1.12 1 93.38 134 SER A C 1
ATOM 1081 O O . SER A 1 134 ? 2.436 -32.188 2.119 1 93.38 134 SER A O 1
ATOM 1083 N N . MET A 1 135 ? 0.773 -31.25 1.026 1 94.56 135 MET A N 1
ATOM 1084 C CA . MET A 1 135 ? -0.152 -31.438 2.139 1 94.56 135 MET A CA 1
ATOM 1085 C C . MET A 1 135 ? -0.642 -32.875 2.188 1 94.56 135 MET A C 1
ATOM 1087 O O . MET A 1 135 ? -0.573 -33.594 1.188 1 94.56 135 MET A O 1
ATOM 1091 N N . THR A 1 136 ? -1.2 -33.281 3.295 1 93.94 136 THR A N 1
ATOM 1092 C CA . THR A 1 136 ? -1.527 -34.688 3.527 1 93.94 136 THR A CA 1
ATOM 1093 C C . THR A 1 136 ? -2.977 -35 3.148 1 93.94 136 THR A C 1
ATOM 1095 O O . THR A 1 136 ? -3.422 -36.125 3.197 1 93.94 136 THR A O 1
ATOM 1098 N N . TYR A 1 137 ? -3.699 -33.969 2.744 1 94 137 TYR A N 1
ATOM 1099 C CA . TYR A 1 137 ? -5.094 -34.188 2.377 1 94 137 TYR A CA 1
ATOM 1100 C C . TYR A 1 137 ? -5.203 -35 1.078 1 94 137 TYR A C 1
ATOM 1102 O O . TYR A 1 137 ? -4.301 -34.938 0.238 1 94 137 TYR A O 1
ATOM 1110 N N . GLU A 1 138 ? -6.289 -35.688 0.889 1 95.06 138 GLU A N 1
ATOM 1111 C CA . GLU A 1 138 ? -6.547 -36.438 -0.346 1 95.06 138 GLU A CA 1
ATOM 1112 C C . GLU A 1 138 ? -6.969 -35.5 -1.47 1 95.06 138 GLU A C 1
ATOM 1114 O O . GLU A 1 138 ? -7.645 -34.5 -1.225 1 95.06 138 GLU A O 1
ATOM 1119 N N . ASP A 1 139 ? -6.555 -35.844 -2.619 1 96.31 139 ASP A N 1
ATOM 1120 C CA . ASP A 1 139 ? -6.988 -35.094 -3.791 1 96.31 139 ASP A CA 1
ATOM 1121 C C . ASP A 1 139 ? -8.508 -35.094 -3.924 1 96.31 139 ASP A C 1
ATOM 1123 O O . ASP A 1 139 ? -9.133 -36.156 -3.803 1 96.31 139 ASP A O 1
ATOM 1127 N N . GLY A 1 140 ? -9.102 -33.969 -4.152 1 95.56 140 GLY A N 1
ATOM 1128 C CA . GLY A 1 140 ? -10.547 -33.875 -4.312 1 95.56 140 GLY A CA 1
ATOM 1129 C C . GLY A 1 140 ? -11.273 -33.625 -3.008 1 95.56 140 GLY A C 1
ATOM 1130 O O . GLY A 1 140 ? -12.5 -33.469 -2.992 1 95.56 140 GLY A O 1
ATOM 1131 N N . TRP A 1 141 ? -10.492 -33.438 -1.969 1 94.81 141 TRP A N 1
ATOM 1132 C CA . TRP A 1 141 ? -11.102 -33.156 -0.675 1 94.81 141 TRP A CA 1
ATOM 1133 C C . TRP A 1 141 ? -11.852 -31.828 -0.716 1 94.81 141 TRP A C 1
ATOM 1135 O O . TRP A 1 141 ? -11.367 -30.859 -1.292 1 94.81 141 TRP A O 1
ATOM 1145 N N . HIS A 1 142 ? -13.109 -31.859 -0.105 1 96 142 HIS A N 1
ATOM 1146 C CA . HIS A 1 142 ? -13.953 -30.672 -0.101 1 96 142 HIS A CA 1
ATOM 1147 C C . HIS A 1 142 ? -14.078 -30.094 1.303 1 96 142 HIS A C 1
ATOM 1149 O O . HIS A 1 142 ? -14.398 -30.812 2.25 1 96 142 HIS A O 1
ATOM 1155 N N . ARG A 1 143 ? -13.789 -28.812 1.361 1 95.81 143 ARG A N 1
ATOM 1156 C CA . ARG A 1 143 ? -13.984 -28.141 2.641 1 95.81 143 ARG A CA 1
ATOM 1157 C C . ARG A 1 143 ? -15.43 -27.672 2.803 1 95.81 143 ARG A C 1
ATOM 1159 O O . ARG A 1 143 ? -16.156 -27.531 1.816 1 95.81 143 ARG A O 1
ATOM 1166 N N . GLU A 1 144 ? -15.852 -27.391 4.008 1 95.94 144 GLU A N 1
ATOM 1167 C CA . GLU A 1 144 ? -17.203 -26.922 4.305 1 95.94 144 GLU A CA 1
ATOM 1168 C C . GLU A 1 144 ? -17.469 -25.578 3.637 1 95.94 144 GLU A C 1
ATOM 1170 O O . GLU A 1 144 ? -18.609 -25.281 3.266 1 95.94 144 GLU A O 1
ATOM 1175 N N . SER A 1 145 ? -16.453 -24.766 3.436 1 95.81 145 SER A N 1
ATOM 1176 C CA . SER A 1 145 ? -16.594 -23.438 2.836 1 95.81 145 SER A CA 1
ATOM 1177 C C . SER A 1 145 ? -16.938 -23.531 1.354 1 95.81 145 SER A C 1
ATOM 1179 O O . SER A 1 145 ? -17.422 -22.562 0.759 1 95.81 145 SER A O 1
ATOM 1181 N N . GLY A 1 146 ? -16.656 -24.719 0.739 1 96.5 146 GLY A N 1
ATOM 1182 C CA . GLY A 1 146 ? -16.859 -24.891 -0.689 1 96.5 146 GLY A CA 1
ATOM 1183 C C . GLY A 1 146 ? -15.57 -25.031 -1.469 1 96.5 146 GLY A C 1
ATOM 1184 O O . GLY A 1 146 ? -15.594 -25.281 -2.676 1 96.5 146 GLY A O 1
ATOM 1185 N N . VAL A 1 147 ? -14.469 -25.016 -0.789 1 98.44 147 VAL A N 1
ATOM 1186 C CA . VAL A 1 147 ? -13.164 -25.156 -1.433 1 98.44 147 VAL A CA 1
ATOM 1187 C C . VAL A 1 147 ? -12.93 -26.594 -1.843 1 98.44 147 VAL A C 1
ATOM 1189 O O . VAL A 1 147 ? -13.211 -27.516 -1.075 1 98.44 147 VAL A O 1
ATOM 1192 N N . THR A 1 148 ? -12.523 -26.812 -3.053 1 98.56 148 THR A N 1
ATOM 1193 C CA . THR A 1 148 ? -12.039 -28.125 -3.488 1 98.56 148 THR A CA 1
ATOM 1194 C C . THR A 1 148 ? -10.508 -28.156 -3.465 1 98.56 148 THR A C 1
ATOM 1196 O O . THR A 1 148 ? -9.852 -27.312 -4.078 1 98.56 148 THR A O 1
ATOM 1199 N N . PHE A 1 149 ? -9.977 -29.141 -2.781 1 98.62 149 PHE A N 1
ATOM 1200 C CA . PHE A 1 149 ? -8.531 -29.281 -2.66 1 98.62 149 PHE A CA 1
ATOM 1201 C C . PHE A 1 149 ? -7.992 -30.25 -3.703 1 98.62 149 PHE A C 1
ATOM 1203 O O . PHE A 1 149 ? -8.609 -31.281 -3.982 1 98.62 149 PHE A O 1
ATOM 1210 N N . HIS A 1 150 ? -6.875 -29.906 -4.242 1 98.5 150 HIS A N 1
ATOM 1211 C CA . HIS A 1 150 ? -6.16 -30.75 -5.199 1 98.5 150 HIS A CA 1
ATOM 1212 C C . HIS A 1 150 ? -4.715 -30.969 -4.762 1 98.5 150 HIS A C 1
ATOM 1214 O O . HIS A 1 150 ? -3.973 -30.016 -4.547 1 98.5 150 HIS A O 1
ATOM 1220 N N . LYS A 1 151 ? -4.359 -32.219 -4.672 1 97.75 151 LYS A N 1
ATOM 1221 C CA . LYS A 1 151 ? -2.99 -32.562 -4.305 1 97.75 151 LYS A CA 1
ATOM 1222 C C . LYS A 1 151 ? -2.059 -32.469 -5.512 1 97.75 151 LYS A C 1
ATOM 1224 O O . LYS A 1 151 ? -1.479 -33.469 -5.938 1 97.75 151 LYS A O 1
ATOM 1229 N N . THR A 1 152 ? -1.958 -31.375 -6.027 1 97.06 152 THR A N 1
ATOM 1230 C CA . THR A 1 152 ? -1.216 -31.062 -7.246 1 97.06 152 THR A CA 1
ATOM 1231 C C . THR A 1 152 ? -0.428 -29.766 -7.078 1 97.06 152 THR A C 1
ATOM 1233 O O . THR A 1 152 ? -0.912 -28.812 -6.465 1 97.06 152 THR A O 1
ATOM 1236 N N . GLY A 1 153 ? 0.825 -29.75 -7.543 1 95.38 153 GLY A N 1
ATOM 1237 C CA . GLY A 1 153 ? 1.641 -28.547 -7.551 1 95.38 153 GLY A CA 1
ATOM 1238 C C . GLY A 1 153 ? 1.741 -27.906 -8.922 1 95.38 153 GLY A C 1
ATOM 1239 O O . GLY A 1 153 ? 1.413 -28.531 -9.93 1 95.38 153 GLY A O 1
ATOM 1240 N N . ILE A 1 154 ? 2.115 -26.625 -8.953 1 94.88 154 ILE A N 1
ATOM 1241 C CA . ILE A 1 154 ? 2.311 -25.891 -10.195 1 94.88 154 ILE A CA 1
ATOM 1242 C C . ILE A 1 154 ? 3.768 -25.984 -10.633 1 94.88 154 ILE A C 1
ATOM 1244 O O . ILE A 1 154 ? 4.68 -25.922 -9.805 1 94.88 154 ILE A O 1
ATOM 1248 N N . SER A 1 155 ? 3.936 -26.219 -11.93 1 92 155 SER A N 1
ATOM 1249 C CA . SER A 1 155 ? 5.273 -26.344 -12.5 1 92 155 SER A CA 1
ATOM 1250 C C . SER A 1 155 ? 5.273 -25.984 -13.977 1 92 155 SER A C 1
ATOM 1252 O O . SER A 1 155 ? 4.227 -25.672 -14.547 1 92 155 SER A O 1
ATOM 1254 N N . ASP A 1 156 ? 6.484 -25.984 -14.562 1 91.56 156 ASP A N 1
ATOM 1255 C CA . ASP A 1 156 ? 6.613 -25.672 -15.984 1 91.56 156 ASP A CA 1
ATOM 1256 C C . ASP A 1 156 ? 6.492 -26.938 -16.844 1 91.56 156 ASP A C 1
ATOM 1258 O O . ASP A 1 156 ? 6.488 -26.859 -18.062 1 91.56 156 ASP A O 1
ATOM 1262 N N . VAL A 1 157 ? 6.379 -28.125 -16.156 1 94 157 VAL A N 1
ATOM 1263 C CA . VAL A 1 157 ? 6.207 -29.391 -16.859 1 94 157 VAL A CA 1
ATOM 1264 C C . VAL A 1 157 ? 5.18 -30.25 -16.125 1 94 157 VAL A C 1
ATOM 1266 O O . VAL A 1 157 ? 4.961 -30.078 -14.922 1 94 157 VAL A O 1
ATOM 1269 N N . ASP A 1 158 ? 4.539 -31.109 -16.906 1 96.62 158 ASP A N 1
ATOM 1270 C CA . ASP A 1 158 ? 3.607 -32.062 -16.312 1 96.62 158 ASP A CA 1
ATOM 1271 C C . ASP A 1 158 ? 4.336 -33.312 -15.82 1 96.62 158 ASP A C 1
ATOM 1273 O O . ASP A 1 158 ? 4.984 -34 -16.609 1 96.62 158 ASP A O 1
ATOM 1277 N N . LEU A 1 159 ? 4.246 -33.531 -14.516 1 96.56 159 LEU A N 1
ATOM 1278 C CA . LEU A 1 159 ? 4.828 -34.75 -13.914 1 96.56 159 LEU A CA 1
ATOM 1279 C C . LEU A 1 159 ? 3.82 -35.438 -13.008 1 96.56 159 LEU A C 1
ATOM 1281 O O . LEU A 1 159 ? 3.223 -34.812 -12.133 1 96.56 159 LEU A O 1
ATOM 1285 N N . ASP A 1 160 ? 3.656 -36.75 -13.273 1 96.94 160 ASP A N 1
ATOM 1286 C CA . ASP A 1 160 ? 2.781 -37.5 -12.383 1 96.94 160 ASP A CA 1
ATOM 1287 C C . ASP A 1 160 ? 3.404 -37.625 -11 1 96.94 160 ASP A C 1
ATOM 1289 O O . ASP A 1 160 ? 2.695 -37.656 -9.992 1 96.94 160 ASP A O 1
ATOM 1293 N N . LYS A 1 161 ? 4.672 -37.781 -11.016 1 95.81 161 LYS A N 1
ATOM 1294 C CA . LYS A 1 161 ? 5.469 -37.812 -9.797 1 95.81 161 LYS A CA 1
ATOM 1295 C C . LYS A 1 161 ? 6.824 -37.125 -9.992 1 95.81 161 LYS A C 1
ATOM 1297 O O . LYS A 1 161 ? 7.59 -37.531 -10.875 1 95.81 161 LYS A O 1
ATOM 1302 N N . ASP A 1 162 ? 6.992 -36.062 -9.148 1 91.44 162 ASP A N 1
ATOM 1303 C CA . ASP A 1 162 ? 8.32 -35.469 -9.203 1 91.44 162 ASP A CA 1
ATOM 1304 C C . ASP A 1 162 ? 9.266 -36.125 -8.219 1 91.44 162 ASP A C 1
ATOM 1306 O O . ASP A 1 162 ? 8.992 -37.25 -7.746 1 91.44 162 ASP A O 1
ATOM 1310 N N . SER A 1 163 ? 10.484 -35.594 -8.008 1 88.81 163 SER A N 1
ATOM 1311 C CA . SER A 1 163 ? 11.492 -36.188 -7.141 1 88.81 163 SER A CA 1
ATOM 1312 C C . SER A 1 163 ? 10.984 -36.312 -5.707 1 88.81 163 SER A C 1
ATOM 1314 O O . SER A 1 163 ? 11.43 -37.188 -4.961 1 88.81 163 SER A O 1
ATOM 1316 N N . ASN A 1 164 ? 10 -35.531 -5.305 1 90.62 164 ASN A N 1
ATOM 1317 C CA . ASN A 1 164 ? 9.414 -35.594 -3.971 1 90.62 164 ASN A CA 1
ATOM 1318 C C . ASN A 1 164 ? 8.148 -36.438 -3.943 1 90.62 164 ASN A C 1
ATOM 1320 O O . ASN A 1 164 ? 7.488 -36.562 -2.91 1 90.62 164 ASN A O 1
ATOM 1324 N N . GLY A 1 165 ? 7.867 -37 -5.082 1 93.56 165 GLY A N 1
ATOM 1325 C CA . GLY A 1 165 ? 6.652 -37.781 -5.184 1 93.56 165 GLY A CA 1
ATOM 1326 C C . GLY A 1 165 ? 5.41 -36.969 -5.418 1 93.56 165 GLY A C 1
ATOM 1327 O O . GLY A 1 165 ? 4.289 -37.438 -5.258 1 93.56 165 GLY A O 1
ATOM 1328 N N . TRP A 1 166 ? 5.59 -35.75 -5.793 1 94.56 166 TRP A N 1
ATOM 1329 C CA . TRP A 1 166 ? 4.473 -34.812 -5.945 1 94.56 166 TRP A CA 1
ATOM 1330 C C . TRP A 1 166 ? 3.945 -34.844 -7.375 1 94.56 166 TRP A C 1
ATOM 1332 O O . TRP A 1 166 ? 4.723 -34.906 -8.328 1 94.56 166 TRP A O 1
ATOM 1342 N N . LYS A 1 167 ? 2.623 -34.844 -7.543 1 96.94 167 LYS A N 1
ATOM 1343 C CA . LYS A 1 167 ? 2.01 -34.562 -8.836 1 96.94 167 LYS A CA 1
ATOM 1344 C C . LYS A 1 167 ? 2.16 -33.094 -9.219 1 96.94 167 LYS A C 1
ATOM 1346 O O . LYS A 1 167 ? 1.725 -32.219 -8.484 1 96.94 167 LYS A O 1
ATOM 1351 N N . MET A 1 168 ? 2.783 -32.812 -10.336 1 95.88 168 MET A N 1
ATOM 1352 C CA . MET A 1 168 ? 3.02 -31.438 -10.812 1 95.88 168 MET A CA 1
ATOM 1353 C C . MET A 1 168 ? 2.35 -31.219 -12.156 1 95.88 168 MET A C 1
ATOM 1355 O O . MET A 1 168 ? 2.344 -32.094 -13.016 1 95.88 168 MET A O 1
ATOM 1359 N N . ARG A 1 169 ? 1.761 -30.078 -12.383 1 96.75 169 ARG A N 1
ATOM 1360 C CA . ARG A 1 169 ? 1.1 -29.703 -13.633 1 96.75 169 ARG A CA 1
ATOM 1361 C C . ARG A 1 169 ? 1.39 -28.25 -14 1 96.75 169 ARG A C 1
ATOM 1363 O O . ARG A 1 169 ? 1.615 -27.422 -13.117 1 96.75 169 ARG A O 1
ATOM 1370 N N . THR A 1 170 ? 1.398 -27.953 -15.289 1 96.38 170 THR A N 1
ATOM 1371 C CA . THR A 1 170 ? 1.345 -26.578 -15.766 1 96.38 170 THR A CA 1
ATOM 1372 C C . THR A 1 170 ? -0.046 -25.984 -15.547 1 96.38 170 THR A C 1
ATOM 1374 O O . THR A 1 170 ? -1.019 -26.719 -15.367 1 96.38 170 THR A O 1
ATOM 1377 N N . LEU A 1 171 ? -0.132 -24.656 -15.516 1 97.12 171 LEU A N 1
ATOM 1378 C CA . LEU A 1 171 ? -1.435 -24.016 -15.398 1 97.12 171 LEU A CA 1
ATOM 1379 C C . LEU A 1 171 ? -2.342 -24.391 -16.562 1 97.12 171 LEU A C 1
ATOM 1381 O O . LEU A 1 171 ? -3.527 -24.672 -16.359 1 97.12 171 LEU A O 1
ATOM 1385 N N . LYS A 1 172 ? -1.776 -24.438 -17.75 1 97.06 172 LYS A N 1
ATOM 1386 C CA . LYS A 1 172 ? -2.535 -24.828 -18.938 1 97.06 172 LYS A CA 1
ATOM 1387 C C . LYS A 1 172 ? -3.174 -26.203 -18.75 1 97.06 172 LYS A C 1
ATOM 1389 O O . LYS A 1 172 ? -4.359 -26.375 -19.031 1 97.06 172 LYS A O 1
ATOM 1394 N N . THR A 1 173 ? -2.365 -27.125 -18.297 1 97.88 173 THR A N 1
ATOM 1395 C CA . THR A 1 173 ? -2.854 -28.484 -18.094 1 97.88 173 THR A CA 1
ATOM 1396 C C . THR A 1 173 ? -3.928 -28.516 -17.016 1 97.88 173 THR A C 1
ATOM 1398 O O . THR A 1 173 ? -4.934 -29.219 -17.156 1 97.88 173 THR A O 1
ATOM 1401 N N . ILE A 1 174 ? -3.736 -27.766 -15.938 1 97.94 174 ILE A N 1
ATOM 1402 C CA . ILE A 1 174 ? -4.719 -27.734 -14.859 1 97.94 174 ILE A CA 1
ATOM 1403 C C . ILE A 1 174 ? -6.043 -27.188 -15.383 1 97.94 174 ILE A C 1
ATOM 1405 O O . ILE A 1 174 ? -7.102 -27.766 -15.125 1 97.94 174 ILE A O 1
ATOM 1409 N N . LEU A 1 175 ? -6 -26.094 -16.125 1 98.06 175 LEU A N 1
ATOM 1410 C CA . LEU A 1 175 ? -7.207 -25.531 -16.719 1 98.06 175 LEU A CA 1
ATOM 1411 C C . LEU A 1 175 ? -7.938 -26.547 -17.578 1 98.06 175 LEU A C 1
ATOM 1413 O O . LEU A 1 175 ? -9.164 -26.656 -17.516 1 98.06 175 LEU A O 1
ATOM 1417 N N . GLN A 1 176 ? -7.184 -27.328 -18.281 1 97.62 176 GLN A N 1
ATOM 1418 C CA . GLN A 1 176 ? -7.754 -28.344 -19.156 1 97.62 176 GLN A CA 1
ATOM 1419 C C . GLN A 1 176 ? -8.375 -29.484 -18.344 1 97.62 176 GLN A C 1
ATOM 1421 O O . GLN A 1 176 ? -9.523 -29.859 -18.562 1 97.62 176 GLN A O 1
ATOM 1426 N N . GLU A 1 177 ? -7.629 -29.984 -17.406 1 97.5 177 GLU A N 1
ATOM 1427 C CA . GLU A 1 177 ? -8.094 -31.109 -16.594 1 97.5 177 GLU A CA 1
ATOM 1428 C C . GLU A 1 177 ? -9.328 -30.734 -15.789 1 97.5 177 GLU A C 1
ATOM 1430 O O . GLU A 1 177 ? -10.195 -31.562 -15.531 1 97.5 177 GLU A O 1
ATOM 1435 N N . MET A 1 178 ? -9.43 -29.5 -15.414 1 97.62 178 MET A N 1
ATOM 1436 C CA . MET A 1 178 ? -10.547 -29.016 -14.609 1 97.62 178 MET A CA 1
ATOM 1437 C C . MET A 1 178 ? -11.711 -28.594 -15.492 1 97.62 178 MET A C 1
ATOM 1439 O O . MET A 1 178 ? -12.773 -28.203 -14.984 1 97.62 178 MET A O 1
ATOM 1443 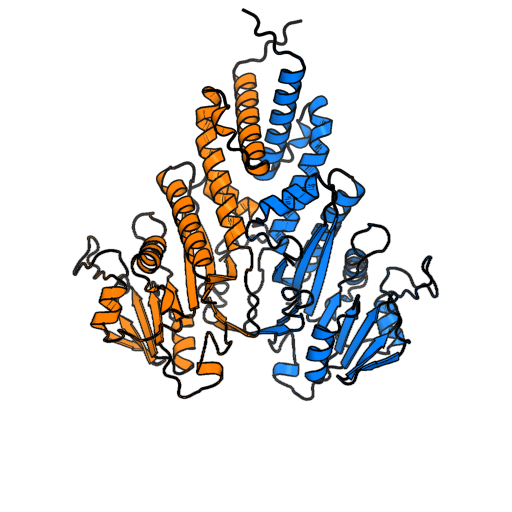N N . HIS A 1 179 ? -11.531 -28.562 -16.844 1 97.62 179 HIS A N 1
ATOM 1444 C CA . HIS A 1 179 ? -12.516 -28.141 -17.844 1 97.62 179 HIS A CA 1
ATOM 1445 C C . HIS A 1 179 ? -12.875 -26.672 -17.656 1 97.62 179 HIS A C 1
ATOM 1447 O O . HIS A 1 179 ? -14.055 -26.312 -17.672 1 97.62 179 HIS A O 1
ATOM 1453 N N . HIS A 1 180 ? -11.867 -25.891 -17.375 1 97.75 180 HIS A N 1
ATOM 1454 C CA . HIS A 1 180 ? -12.055 -24.453 -17.188 1 97.75 180 HIS A CA 1
ATOM 1455 C C . HIS A 1 180 ? -11.461 -23.672 -18.344 1 97.75 180 HIS A C 1
ATOM 1457 O O . HIS A 1 180 ? -11.289 -22.453 -18.25 1 97.75 180 HIS A O 1
ATOM 1463 N N . ASN A 1 181 ? -11.219 -24.359 -19.438 1 93.75 181 ASN A N 1
ATOM 1464 C CA . ASN A 1 181 ? -10.734 -23.672 -20.625 1 93.75 181 ASN A CA 1
ATOM 1465 C C . ASN A 1 181 ? -11.711 -22.578 -21.078 1 93.75 181 ASN A C 1
ATOM 1467 O O . ASN A 1 181 ? -12.922 -22.812 -21.125 1 93.75 181 ASN A O 1
ATOM 1471 N N . GLY A 1 182 ? -11.188 -21.438 -21.391 1 90.94 182 GLY A N 1
ATOM 1472 C CA . GLY A 1 182 ? -12.023 -20.359 -21.891 1 90.94 182 GLY A CA 1
ATOM 1473 C C . GLY A 1 182 ? -12.688 -19.547 -20.797 1 90.94 182 GLY A C 1
ATOM 1474 O O . GLY A 1 182 ? -13.336 -18.531 -21.062 1 90.94 182 GLY A O 1
ATOM 1475 N N . ARG A 1 183 ? -12.484 -19.984 -19.609 1 95.38 183 ARG A N 1
ATOM 1476 C CA . ARG A 1 183 ? -13.023 -19.234 -18.484 1 95.38 183 ARG A CA 1
ATOM 1477 C C . ARG A 1 183 ? -11.992 -18.266 -17.922 1 95.38 183 ARG A C 1
ATOM 1479 O O . ARG A 1 183 ? -10.789 -18.547 -17.969 1 95.38 183 ARG A O 1
ATOM 1486 N N . TYR A 1 184 ? -12.547 -17.188 -17.453 1 96.81 184 TYR A N 1
ATOM 1487 C CA . TYR A 1 184 ? -11.664 -16.281 -16.719 1 96.81 184 TYR A CA 1
ATOM 1488 C C . TYR A 1 184 ? -11.344 -16.844 -15.336 1 96.81 184 TYR A C 1
ATOM 1490 O O . TYR A 1 184 ? -12.219 -17.391 -14.664 1 96.81 184 TYR A O 1
ATOM 1498 N N . LEU A 1 185 ? -10.109 -16.719 -14.984 1 98.44 185 LEU A N 1
ATOM 1499 C CA . LEU A 1 185 ? -9.773 -16.75 -13.57 1 98.44 185 LEU A CA 1
ATOM 1500 C C . LEU A 1 185 ? -9.969 -15.375 -12.93 1 98.44 185 LEU A C 1
ATOM 1502 O O . LEU A 1 185 ? -9.227 -14.43 -13.234 1 98.44 185 LEU A O 1
ATOM 1506 N N . ASP A 1 186 ? -10.906 -15.305 -12.086 1 98.56 186 ASP A N 1
ATOM 1507 C CA . ASP A 1 186 ? -11.188 -14.016 -11.453 1 98.56 186 ASP A CA 1
ATOM 1508 C C . ASP A 1 186 ? -10.117 -13.664 -10.422 1 98.56 186 ASP A C 1
ATOM 1510 O O . ASP A 1 186 ? -9.859 -12.484 -10.172 1 98.56 186 ASP A O 1
ATOM 1514 N N . TYR A 1 187 ? -9.547 -14.703 -9.852 1 98.62 187 TYR A N 1
ATOM 1515 C CA . TYR A 1 187 ? -8.438 -14.516 -8.93 1 98.62 187 TYR A CA 1
ATOM 1516 C C . TYR A 1 187 ? -7.457 -15.68 -9.016 1 98.62 187 TYR A C 1
ATOM 1518 O O . TYR A 1 187 ? -7.859 -16.844 -8.969 1 98.62 187 TYR A O 1
ATOM 1526 N N . LEU A 1 188 ? -6.23 -15.367 -9.234 1 98.56 188 LEU A N 1
ATOM 1527 C CA . LEU A 1 188 ? -5.133 -16.328 -9.219 1 98.56 188 LEU A CA 1
ATOM 1528 C C . LEU A 1 188 ? -4.156 -16.016 -8.094 1 98.56 188 LEU A C 1
ATOM 1530 O O . LEU A 1 188 ? -3.57 -14.922 -8.055 1 98.56 188 LEU A O 1
ATOM 1534 N N . LYS A 1 189 ? -4.043 -16.891 -7.125 1 97.75 189 LYS A N 1
ATOM 1535 C CA . LYS A 1 189 ? -3.123 -16.734 -6.004 1 97.75 189 LYS A CA 1
ATOM 1536 C C . LYS A 1 189 ? -1.983 -17.734 -6.078 1 97.75 189 LYS A C 1
ATOM 1538 O O . LYS A 1 189 ? -2.215 -18.922 -6.324 1 97.75 189 LYS A O 1
ATOM 1543 N N . VAL A 1 190 ? -0.719 -17.266 -5.883 1 96.06 190 VAL A N 1
ATOM 1544 C CA . VAL A 1 190 ? 0.397 -18.219 -5.852 1 96.06 190 VAL A CA 1
ATOM 1545 C C . VAL A 1 190 ? 1.313 -17.891 -4.672 1 96.06 190 VAL A C 1
ATOM 1547 O O . VAL A 1 190 ? 1.824 -16.766 -4.562 1 96.06 190 VAL A O 1
ATOM 1550 N N . ASP A 1 191 ? 1.444 -18.703 -3.816 1 93.19 191 ASP A N 1
ATOM 1551 C CA . ASP A 1 191 ? 2.338 -18.703 -2.662 1 93.19 191 ASP A CA 1
ATOM 1552 C C . ASP A 1 191 ? 2.986 -20.062 -2.459 1 93.19 191 ASP A C 1
ATOM 1554 O O . ASP A 1 191 ? 2.57 -20.828 -1.589 1 93.19 191 ASP A O 1
ATOM 1558 N N . THR A 1 192 ? 3.967 -20.312 -3.314 1 91.5 192 THR A N 1
ATOM 1559 C CA . THR A 1 192 ? 4.578 -21.625 -3.322 1 91.5 192 THR A CA 1
ATOM 1560 C C . THR A 1 192 ? 6.02 -21.562 -2.822 1 91.5 192 THR A C 1
ATOM 1562 O O . THR A 1 192 ? 6.797 -20.719 -3.264 1 91.5 192 THR A O 1
ATOM 1565 N N . ASP A 1 193 ? 6.266 -22.375 -1.846 1 82.38 193 ASP A N 1
ATOM 1566 C CA . ASP A 1 193 ? 7.645 -22.516 -1.378 1 82.38 193 ASP A CA 1
ATOM 1567 C C . ASP A 1 193 ? 8.352 -23.672 -2.076 1 82.38 193 ASP A C 1
ATOM 1569 O O . ASP A 1 193 ? 7.746 -24.719 -2.334 1 82.38 193 ASP A O 1
ATOM 1573 N N . ALA A 1 194 ? 9.484 -23.422 -2.633 1 69.19 194 ALA A N 1
ATOM 1574 C CA . ALA A 1 194 ? 10.234 -24.516 -3.238 1 69.19 194 ALA A CA 1
ATOM 1575 C C . ALA A 1 194 ? 11.047 -25.266 -2.188 1 69.19 194 ALA A C 1
ATOM 1577 O O . ALA A 1 194 ? 11.578 -24.672 -1.25 1 69.19 194 ALA A O 1
ATOM 1578 N N . PRO A 1 195 ? 10.852 -26.641 -2.451 1 61.28 195 PRO A N 1
ATOM 1579 C CA . PRO A 1 195 ? 11.758 -27.391 -1.575 1 61.28 195 PRO A CA 1
ATOM 1580 C C . PRO A 1 195 ? 13.227 -27.062 -1.838 1 61.28 195 PRO A C 1
ATOM 1582 O O . PRO A 1 195 ? 13.594 -26.734 -2.965 1 61.28 195 PRO A O 1
ATOM 1585 N N . GLY A 1 196 ? 14.148 -27.25 -0.955 1 52.59 196 GLY A N 1
ATOM 1586 C CA . GLY A 1 196 ? 15.586 -27.188 -1.122 1 52.59 196 GLY A CA 1
ATOM 1587 C C . GLY A 1 196 ? 16.094 -25.766 -1.369 1 52.59 196 GLY A C 1
ATOM 1588 O O . GLY A 1 196 ? 17.094 -25.578 -2.074 1 52.59 196 GLY A O 1
ATOM 1589 N N . ASN A 1 197 ? 15.672 -24.828 -0.91 1 54.34 197 ASN A N 1
ATOM 1590 C CA . ASN A 1 197 ? 16.219 -23.484 -0.764 1 54.34 197 ASN A CA 1
ATOM 1591 C C . ASN A 1 197 ? 15.906 -22.609 -1.979 1 54.34 197 ASN A C 1
ATOM 1593 O O . ASN A 1 197 ? 16.641 -21.672 -2.275 1 54.34 197 ASN A O 1
ATOM 1597 N N . ARG A 1 198 ? 15.203 -23.172 -2.988 1 55.66 198 ARG A N 1
ATOM 1598 C CA . ARG A 1 198 ? 15.047 -22.359 -4.188 1 55.66 198 ARG A CA 1
ATOM 1599 C C . ARG A 1 198 ? 14.109 -21.172 -3.926 1 55.66 198 ARG A C 1
ATOM 1601 O O . ARG A 1 198 ? 13.977 -20.281 -4.766 1 55.66 198 ARG A O 1
ATOM 1608 N N . GLY A 1 199 ? 13.703 -20.953 -2.783 1 64.12 199 GLY A N 1
ATOM 1609 C CA . GLY A 1 199 ? 12.797 -19.844 -2.527 1 64.12 199 GLY A CA 1
ATOM 1610 C C . GLY A 1 199 ? 11.359 -20.156 -2.902 1 64.12 199 GLY A C 1
ATOM 1611 O O . GLY A 1 199 ? 10.578 -20.594 -2.062 1 64.12 199 GLY A O 1
ATOM 1612 N N . GLY A 1 200 ? 10.875 -20.078 -4.188 1 72.44 200 GLY A N 1
ATOM 1613 C CA . GLY A 1 200 ? 9.508 -20.344 -4.617 1 72.44 200 GLY A CA 1
ATOM 1614 C C . GLY A 1 200 ? 9.398 -20.641 -6.098 1 72.44 200 GLY A C 1
ATOM 1615 O O . GLY A 1 200 ? 10.406 -20.797 -6.785 1 72.44 200 GLY A O 1
ATOM 1616 N N . PHE A 1 201 ? 8.219 -21.047 -6.543 1 80.56 201 PHE A N 1
ATOM 1617 C CA . PHE A 1 201 ? 7.938 -21.375 -7.938 1 80.56 201 PHE A CA 1
ATOM 1618 C C . PHE A 1 201 ? 7.113 -20.266 -8.594 1 80.56 201 PHE A C 1
ATOM 1620 O O . PHE A 1 201 ? 6.508 -20.484 -9.641 1 80.56 201 PHE A O 1
ATOM 1627 N N . GLU A 1 202 ? 7.121 -19.125 -8.008 1 90.31 202 GLU A N 1
ATOM 1628 C CA . GLU A 1 202 ? 6.316 -18.031 -8.547 1 90.31 202 GLU A CA 1
ATOM 1629 C C . GLU A 1 202 ? 6.805 -17.625 -9.93 1 90.31 202 GLU A C 1
ATOM 1631 O O . GLU A 1 202 ? 5.996 -17.312 -10.812 1 90.31 202 GLU A O 1
ATOM 1636 N N . ASP A 1 203 ? 8.125 -17.688 -10.086 1 91.19 203 ASP A N 1
ATOM 1637 C CA . ASP A 1 203 ? 8.711 -17.281 -11.359 1 91.19 203 ASP A CA 1
ATOM 1638 C C . ASP A 1 203 ? 8.305 -18.25 -12.477 1 91.19 203 ASP A C 1
ATOM 1640 O O . ASP A 1 203 ? 8.172 -17.844 -13.633 1 91.19 203 ASP A O 1
ATOM 1644 N N . VAL A 1 204 ? 8.117 -19.469 -12.117 1 90.62 204 VAL A N 1
ATOM 1645 C CA . VAL A 1 204 ? 7.73 -20.484 -13.086 1 90.62 204 VAL A CA 1
ATOM 1646 C C . VAL A 1 204 ? 6.32 -20.188 -13.602 1 90.62 204 VAL A C 1
ATOM 1648 O O . VAL A 1 204 ? 6.082 -20.188 -14.812 1 90.62 204 VAL A O 1
ATOM 1651 N N . LEU A 1 205 ? 5.457 -19.953 -12.742 1 93.94 205 LEU A N 1
ATOM 1652 C CA . LEU A 1 205 ? 4.09 -19.625 -13.125 1 93.94 205 LEU A CA 1
ATOM 1653 C C . LEU A 1 205 ? 4.043 -18.312 -13.906 1 93.94 205 LEU A C 1
ATOM 1655 O O . LEU A 1 205 ? 3.355 -18.219 -14.922 1 93.94 205 LEU A O 1
ATOM 1659 N N . LEU A 1 206 ? 4.758 -17.312 -13.43 1 95.81 206 LEU A N 1
ATOM 1660 C CA . LEU A 1 206 ? 4.816 -16.016 -14.109 1 95.81 206 LEU A CA 1
ATOM 1661 C C . LEU A 1 206 ? 5.273 -16.188 -15.555 1 95.81 206 LEU A C 1
ATOM 1663 O O . LEU A 1 206 ? 4.684 -15.609 -16.469 1 95.81 206 LEU A O 1
ATOM 1667 N N . GLN A 1 207 ? 6.25 -17.031 -15.703 1 96 207 GLN A N 1
ATOM 1668 C CA . GLN A 1 207 ? 6.781 -17.234 -17.047 1 96 207 GLN A CA 1
ATOM 1669 C C . GLN A 1 207 ? 5.746 -17.922 -17.938 1 96 207 GLN A C 1
ATOM 1671 O O . GLN A 1 207 ? 5.59 -17.547 -19.109 1 96 207 GLN A O 1
ATOM 1676 N N . GLU A 1 208 ? 5.105 -18.844 -17.406 1 96.5 208 GLU A N 1
ATOM 1677 C CA . GLU A 1 208 ? 4.074 -19.5 -18.203 1 96.5 208 GLU A CA 1
ATOM 1678 C C . GLU A 1 208 ? 2.979 -18.516 -18.609 1 96.5 208 GLU A C 1
ATOM 1680 O O . GLU A 1 208 ? 2.543 -18.5 -19.75 1 96.5 208 GLU A O 1
ATOM 1685 N N . LEU A 1 209 ? 2.518 -17.703 -17.656 1 97.19 209 LEU A N 1
ATOM 1686 C CA . LEU A 1 209 ? 1.487 -16.719 -17.938 1 97.19 209 LEU A CA 1
ATOM 1687 C C . LEU A 1 209 ? 1.894 -15.82 -19.109 1 97.19 209 LEU A C 1
ATOM 1689 O O . LEU A 1 209 ? 1.086 -15.555 -20 1 97.19 209 LEU A O 1
ATOM 1693 N N . LEU A 1 210 ? 3.098 -15.461 -19.125 1 97.69 210 LEU A N 1
ATOM 1694 C CA . LEU A 1 210 ? 3.613 -14.547 -20.141 1 97.69 210 LEU A CA 1
ATOM 1695 C C . LEU A 1 210 ? 3.795 -15.258 -21.469 1 97.69 210 LEU A C 1
ATOM 1697 O O . LEU A 1 210 ? 3.379 -14.75 -22.516 1 97.69 210 LEU A O 1
ATOM 1701 N N . ASP A 1 211 ? 4.332 -16.469 -21.438 1 97.19 211 ASP A N 1
ATOM 1702 C CA . ASP A 1 211 ? 4.66 -17.219 -22.656 1 97.19 211 ASP A CA 1
ATOM 1703 C C . ASP A 1 211 ? 3.393 -17.656 -23.391 1 97.19 211 ASP A C 1
ATOM 1705 O O . ASP A 1 211 ? 3.346 -17.641 -24.609 1 97.19 211 ASP A O 1
ATOM 1709 N N . THR A 1 212 ? 2.428 -18.016 -22.656 1 96.12 212 THR A N 1
ATOM 1710 C CA . THR A 1 212 ? 1.242 -18.625 -23.25 1 96.12 212 THR A CA 1
ATOM 1711 C C . THR A 1 212 ? 0.162 -17.578 -23.5 1 96.12 212 THR A C 1
ATOM 1713 O O . THR A 1 212 ? -0.803 -17.828 -24.219 1 96.12 212 THR A O 1
ATOM 1716 N N . GLY A 1 213 ? 0.284 -16.469 -22.859 1 96.88 213 GLY A N 1
ATOM 1717 C CA . GLY A 1 213 ? -0.752 -15.453 -22.938 1 96.88 213 GLY A CA 1
ATOM 1718 C C . GLY A 1 213 ? -1.904 -15.688 -21.984 1 96.88 213 GLY A C 1
ATOM 1719 O O . GLY A 1 213 ? -2.891 -14.945 -22 1 96.88 213 GLY A O 1
ATOM 1720 N N . LEU A 1 214 ? -1.761 -16.641 -21.125 1 97.31 214 LEU A N 1
ATOM 1721 C CA . LEU A 1 214 ? -2.824 -17 -20.188 1 97.31 214 LEU A CA 1
ATOM 1722 C C . LEU A 1 214 ? -3.139 -15.836 -19.25 1 97.31 214 LEU A C 1
ATOM 1724 O O . LEU A 1 214 ? -4.242 -15.758 -18.703 1 97.31 214 LEU A O 1
ATOM 1728 N N . HIS A 1 215 ? -2.207 -14.898 -19.047 1 97.5 215 HIS A N 1
ATOM 1729 C CA . HIS A 1 215 ? -2.441 -13.75 -18.172 1 97.5 215 HIS A CA 1
ATOM 1730 C C . HIS A 1 215 ? -3.613 -12.906 -18.656 1 97.5 215 HIS A C 1
ATOM 1732 O O . HIS A 1 215 ? -4.258 -12.211 -17.875 1 97.5 215 HIS A O 1
ATOM 1738 N N . LYS A 1 216 ? -4.016 -13.023 -19.938 1 97 216 LYS A N 1
ATOM 1739 C CA . LYS A 1 216 ? -5.105 -12.25 -20.516 1 97 216 LYS A CA 1
ATOM 1740 C C . LYS A 1 216 ? -6.457 -12.703 -19.953 1 97 216 LYS A C 1
ATOM 1742 O O . LYS A 1 216 ? -7.441 -11.961 -20.031 1 97 216 LYS A O 1
ATOM 1747 N N . CYS A 1 217 ? -6.441 -13.93 -19.438 1 97 217 CYS A N 1
ATOM 1748 C CA . CYS A 1 217 ? -7.691 -14.469 -18.906 1 97 217 CYS A CA 1
ATOM 1749 C C . CYS A 1 217 ? -7.676 -14.492 -17.391 1 97 217 CYS A C 1
ATOM 1751 O O . CYS A 1 217 ? -8.344 -15.32 -16.766 1 97 217 CYS A O 1
ATOM 1753 N N . VAL A 1 218 ? -6.902 -13.719 -16.781 1 98.31 218 VAL A N 1
ATOM 1754 C CA . VAL A 1 218 ? -6.844 -13.547 -15.336 1 98.31 218 VAL A CA 1
ATOM 1755 C C . VAL A 1 218 ? -7.207 -12.109 -14.977 1 98.31 218 VAL A C 1
ATOM 1757 O O . VAL A 1 218 ? -6.691 -11.164 -15.578 1 98.31 218 VAL A O 1
ATOM 1760 N N . ARG A 1 219 ? -8.094 -11.922 -14.039 1 98.38 219 ARG A N 1
ATOM 1761 C CA . ARG A 1 219 ? -8.508 -10.57 -13.688 1 98.38 219 ARG A CA 1
ATOM 1762 C C . ARG A 1 219 ? -7.645 -9.992 -12.578 1 98.38 219 ARG A C 1
ATOM 1764 O O . ARG A 1 219 ? -7.27 -8.82 -12.617 1 98.38 219 ARG A O 1
ATOM 1771 N N . GLN A 1 220 ? -7.398 -10.805 -11.539 1 98.5 220 GLN A N 1
ATOM 1772 C CA . GLN A 1 220 ? -6.543 -10.43 -10.414 1 98.5 220 GLN A CA 1
ATOM 1773 C C . GLN A 1 220 ? -5.5 -11.516 -10.133 1 98.5 220 GLN A C 1
ATOM 1775 O O . GLN A 1 220 ? -5.793 -12.703 -10.242 1 98.5 220 GLN A O 1
ATOM 1780 N N . PHE A 1 221 ? -4.316 -11.055 -9.844 1 98.31 221 PHE A N 1
ATOM 1781 C CA . PHE A 1 221 ? -3.207 -11.961 -9.57 1 98.31 221 PHE A CA 1
ATOM 1782 C C . PHE A 1 221 ? -2.451 -11.539 -8.32 1 98.31 221 PHE A C 1
ATOM 1784 O O . PHE A 1 221 ? -1.957 -10.414 -8.234 1 98.31 221 PHE A O 1
ATOM 1791 N N . ALA A 1 222 ? -2.424 -12.383 -7.273 1 96.56 222 ALA A N 1
ATOM 1792 C CA . ALA A 1 222 ? -1.625 -12.141 -6.078 1 96.56 222 ALA A CA 1
ATOM 1793 C C . ALA A 1 222 ? -0.551 -13.211 -5.906 1 96.56 222 ALA A C 1
ATOM 1795 O O . ALA A 1 222 ? -0.801 -14.391 -6.141 1 96.56 222 ALA A O 1
ATOM 1796 N N . MET A 1 223 ? 0.631 -12.727 -5.523 1 94.69 223 MET A N 1
ATOM 1797 C CA . MET A 1 223 ? 1.726 -13.664 -5.297 1 94.69 223 MET A CA 1
ATOM 1798 C C . MET A 1 223 ? 2.506 -13.297 -4.039 1 94.69 223 MET A C 1
ATOM 1800 O O . MET A 1 223 ? 2.602 -12.125 -3.682 1 94.69 223 MET A O 1
ATOM 1804 N N . GLU A 1 224 ? 2.924 -14.305 -3.383 1 92.56 224 GLU A N 1
ATOM 1805 C CA . GLU A 1 224 ? 3.998 -14.094 -2.416 1 92.56 224 GLU A CA 1
ATOM 1806 C C . GLU A 1 224 ? 5.367 -14.336 -3.051 1 92.56 224 GLU A C 1
ATOM 1808 O O . GLU A 1 224 ? 5.695 -15.469 -3.41 1 92.56 224 GLU A O 1
ATOM 1813 N N . ILE A 1 225 ? 6.117 -13.328 -3.201 1 90.31 225 ILE A N 1
ATOM 1814 C CA . ILE A 1 225 ? 7.457 -13.43 -3.768 1 90.31 225 ILE A CA 1
ATOM 1815 C C . ILE A 1 225 ? 8.453 -13.82 -2.676 1 90.31 225 ILE A C 1
ATOM 1817 O O . ILE A 1 225 ? 8.594 -13.117 -1.674 1 90.31 225 ILE A O 1
ATOM 1821 N N . HIS A 1 226 ? 9.117 -14.938 -2.908 1 88.38 226 HIS A N 1
ATOM 1822 C CA . HIS A 1 226 ? 10.164 -15.414 -2.012 1 88.38 226 HIS A CA 1
ATOM 1823 C C . HIS A 1 226 ? 11.547 -15.062 -2.553 1 88.38 226 HIS A C 1
ATOM 1825 O O . HIS A 1 226 ? 11.953 -15.562 -3.607 1 88.38 226 HIS A O 1
ATOM 1831 N N . LEU A 1 227 ? 12.195 -14.211 -1.845 1 85.94 227 LEU A N 1
ATOM 1832 C CA . LEU A 1 227 ? 13.594 -13.945 -2.172 1 85.94 227 LEU A CA 1
ATOM 1833 C C . LEU A 1 227 ? 14.523 -14.531 -1.114 1 85.94 227 LEU A C 1
ATOM 1835 O O . LEU A 1 227 ? 14.289 -14.367 0.085 1 85.94 227 LEU A O 1
ATOM 1839 N N . ALA A 1 228 ? 15.477 -15.25 -1.597 1 83.44 228 ALA A N 1
ATOM 1840 C CA . ALA A 1 228 ? 16.453 -15.836 -0.677 1 83.44 228 ALA A CA 1
ATOM 1841 C C . ALA A 1 228 ? 17.828 -15.227 -0.873 1 83.44 228 ALA A C 1
ATOM 1843 O O . ALA A 1 228 ? 18.188 -14.812 -1.979 1 83.44 228 ALA A O 1
ATOM 1844 N N . GLY A 1 229 ? 18.438 -15.102 0.278 1 83.69 229 GLY A N 1
ATOM 1845 C CA . GLY A 1 229 ? 19.828 -14.664 0.25 1 83.69 229 GLY A CA 1
ATOM 1846 C C . GLY A 1 229 ? 20.812 -15.75 0.669 1 83.69 229 GLY A C 1
ATOM 1847 O O . GLY A 1 229 ? 20.406 -16.891 0.91 1 83.69 229 GLY A O 1
ATOM 1848 N N . PRO A 1 230 ? 22.141 -15.539 0.621 1 86.62 230 PRO A N 1
ATOM 1849 C CA . PRO A 1 230 ? 22.719 -14.227 0.316 1 86.62 230 PRO A CA 1
ATOM 1850 C C . PRO A 1 230 ? 22.734 -13.922 -1.181 1 86.62 230 PRO A C 1
ATOM 1852 O O . PRO A 1 230 ? 23.031 -14.805 -1.99 1 86.62 230 PRO A O 1
ATOM 1855 N N . LEU A 1 231 ? 22.547 -12.695 -1.553 1 88.75 231 LEU A N 1
ATOM 1856 C CA . LEU A 1 231 ? 22.469 -12.305 -2.955 1 88.75 231 LEU A CA 1
ATOM 1857 C C . LEU A 1 231 ? 23.859 -12.227 -3.584 1 88.75 231 LEU A C 1
ATOM 1859 O O . LEU A 1 231 ? 23.984 -11.984 -4.785 1 88.75 231 LEU A O 1
ATOM 1863 N N . THR A 1 232 ? 24.781 -12.445 -2.783 1 82.94 232 THR A N 1
ATOM 1864 C CA . THR A 1 232 ? 26.125 -12.602 -3.326 1 82.94 232 THR A CA 1
ATOM 1865 C C . THR A 1 232 ? 26.234 -13.883 -4.145 1 82.94 232 THR A C 1
ATOM 1867 O O . THR A 1 232 ? 27.156 -14.047 -4.938 1 82.94 232 THR A O 1
ATOM 1870 N N . LYS A 1 233 ? 25.375 -14.773 -3.854 1 86.69 233 LYS A N 1
ATOM 1871 C CA . LYS A 1 233 ? 25.297 -15.969 -4.684 1 86.69 233 LYS A CA 1
ATOM 1872 C C . LYS A 1 233 ? 24.516 -15.703 -5.969 1 86.69 233 LYS A C 1
ATOM 1874 O O . LYS A 1 233 ? 23.391 -15.211 -5.922 1 86.69 233 LYS A O 1
ATOM 1879 N N . LYS A 1 234 ? 25.125 -16.109 -7.02 1 86.56 234 LYS A N 1
ATOM 1880 C CA . LYS A 1 234 ? 24.594 -15.797 -8.344 1 86.56 234 LYS A CA 1
ATOM 1881 C C . LYS A 1 234 ? 23.172 -16.328 -8.5 1 86.56 234 LYS A C 1
ATOM 1883 O O . LYS A 1 234 ? 22.312 -15.656 -9.078 1 86.56 234 LYS A O 1
ATOM 1888 N N . LYS A 1 235 ? 22.984 -17.5 -8.086 1 86.38 235 LYS A N 1
ATOM 1889 C CA . LYS A 1 235 ? 21.672 -18.125 -8.258 1 86.38 235 LYS A CA 1
ATOM 1890 C C . LYS A 1 235 ? 20.562 -17.266 -7.641 1 86.38 235 LYS A C 1
ATOM 1892 O O . LYS A 1 235 ? 19.484 -17.125 -8.219 1 86.38 235 LYS A O 1
ATOM 1897 N N . TRP A 1 236 ? 20.844 -16.719 -6.473 1 88.38 236 TRP A N 1
ATOM 1898 C CA . TRP A 1 236 ? 19.859 -15.898 -5.785 1 88.38 236 TRP A CA 1
ATOM 1899 C C . TRP A 1 236 ? 19.719 -14.531 -6.457 1 88.38 236 TRP A C 1
ATOM 1901 O O . TRP A 1 236 ? 18.609 -14.023 -6.613 1 88.38 236 TRP A O 1
ATOM 1911 N N . ALA A 1 237 ? 20.781 -13.984 -6.875 1 87.88 237 ALA A N 1
ATOM 1912 C CA . ALA A 1 237 ? 20.766 -12.703 -7.578 1 87.88 237 ALA A CA 1
ATOM 1913 C C . ALA A 1 237 ? 20.016 -12.82 -8.906 1 87.88 237 ALA A C 1
ATOM 1915 O O . ALA A 1 237 ? 19.266 -11.914 -9.281 1 87.88 237 ALA A O 1
ATOM 1916 N N . ASP A 1 238 ? 20.234 -13.883 -9.586 1 89.69 238 ASP A N 1
ATOM 1917 C CA . ASP A 1 238 ? 19.562 -14.117 -10.859 1 89.69 238 ASP A CA 1
ATOM 1918 C C . ASP A 1 238 ? 18.047 -14.172 -10.688 1 89.69 238 ASP A C 1
ATOM 1920 O O . ASP A 1 238 ? 17.297 -13.703 -11.547 1 89.69 238 ASP A O 1
ATOM 1924 N N . ARG A 1 239 ? 17.641 -14.703 -9.625 1 90.5 239 ARG A N 1
ATOM 1925 C CA . ARG A 1 239 ? 16.219 -14.797 -9.367 1 90.5 239 ARG A CA 1
ATOM 1926 C C . ARG A 1 239 ? 15.594 -13.414 -9.195 1 90.5 239 ARG A C 1
ATOM 1928 O O . ARG A 1 239 ? 14.492 -13.156 -9.68 1 90.5 239 ARG A O 1
ATOM 1935 N N . VAL A 1 240 ? 16.281 -12.586 -8.484 1 91.19 240 VAL A N 1
ATOM 1936 C CA . VAL A 1 240 ? 15.82 -11.211 -8.312 1 91.19 240 VAL A CA 1
ATOM 1937 C C . VAL A 1 240 ? 15.617 -10.555 -9.672 1 91.19 240 VAL A C 1
ATOM 1939 O O . VAL A 1 240 ? 14.57 -9.953 -9.93 1 91.19 240 VAL A O 1
ATOM 1942 N N . ASP A 1 241 ? 16.547 -10.773 -10.516 1 90.38 241 ASP A N 1
ATOM 1943 C CA . ASP A 1 241 ? 16.484 -10.195 -11.852 1 90.38 241 ASP A CA 1
ATOM 1944 C C . ASP A 1 241 ? 15.344 -10.805 -12.664 1 90.38 241 ASP A C 1
ATOM 1946 O O . ASP A 1 241 ? 14.625 -10.086 -13.359 1 90.38 241 ASP A O 1
ATOM 1950 N N . THR A 1 242 ? 15.219 -12.016 -12.555 1 93.31 242 THR A N 1
ATOM 1951 C CA . THR A 1 242 ? 14.188 -12.727 -13.289 1 93.31 242 THR A CA 1
ATOM 1952 C C . THR A 1 242 ? 12.797 -12.227 -12.898 1 93.31 242 THR A C 1
ATOM 1954 O O . THR A 1 242 ? 11.992 -11.883 -13.758 1 93.31 242 THR A O 1
ATOM 1957 N N . ILE A 1 243 ? 12.562 -12.141 -11.633 1 94.12 243 ILE A N 1
ATOM 1958 C CA . ILE A 1 243 ? 11.258 -11.703 -11.141 1 94.12 243 ILE A CA 1
ATOM 1959 C C . ILE A 1 243 ? 11 -10.266 -11.578 1 94.12 243 ILE A C 1
ATOM 1961 O O . ILE A 1 243 ? 9.898 -9.938 -12.016 1 94.12 243 ILE A O 1
ATOM 1965 N N . TYR A 1 244 ? 12 -9.453 -11.492 1 92 244 TYR A N 1
ATOM 1966 C CA . TYR A 1 244 ? 11.867 -8.062 -11.906 1 92 244 TYR A CA 1
ATOM 1967 C C . TYR A 1 244 ? 11.461 -7.969 -13.375 1 92 244 TYR A C 1
ATOM 1969 O O . TYR A 1 244 ? 10.523 -7.25 -13.727 1 92 244 TYR A O 1
ATOM 1977 N N . ARG A 1 245 ? 12.125 -8.711 -14.211 1 93.12 245 ARG A N 1
ATOM 1978 C CA . ARG A 1 245 ? 11.852 -8.68 -15.641 1 93.12 245 ARG A CA 1
ATOM 1979 C C . ARG A 1 245 ? 10.445 -9.195 -15.938 1 93.12 245 ARG A C 1
ATOM 1981 O O . ARG A 1 245 ? 9.734 -8.641 -16.781 1 93.12 245 ARG A O 1
ATOM 1988 N N . GLN A 1 246 ? 10.094 -10.172 -15.281 1 96.69 246 GLN A N 1
ATOM 1989 C CA . GLN A 1 246 ? 8.766 -10.742 -15.484 1 96.69 246 GLN A CA 1
ATOM 1990 C C . GLN A 1 246 ? 7.672 -9.758 -15.07 1 96.69 246 GLN A C 1
ATOM 1992 O O . GLN A 1 246 ? 6.672 -9.609 -15.766 1 96.69 246 GLN A O 1
ATOM 1997 N N . LEU A 1 247 ? 7.902 -9.055 -13.969 1 94.5 247 LEU A N 1
ATOM 1998 C CA . LEU A 1 247 ? 6.938 -8.062 -13.508 1 94.5 247 LEU A CA 1
ATOM 1999 C C . LEU A 1 247 ? 6.852 -6.895 -14.477 1 94.5 247 LEU A C 1
ATOM 2001 O O . LEU A 1 247 ? 5.762 -6.375 -14.734 1 94.5 247 LEU A O 1
ATOM 2005 N N . LEU A 1 248 ? 7.934 -6.543 -15.055 1 90.81 248 LEU A N 1
ATOM 2006 C CA . LEU A 1 248 ? 7.926 -5.48 -16.047 1 90.81 248 LEU A CA 1
ATOM 2007 C C . LEU A 1 248 ? 7.141 -5.902 -17.297 1 90.81 248 LEU A C 1
ATOM 2009 O O . LEU A 1 248 ? 6.414 -5.098 -17.875 1 90.81 248 LEU A O 1
ATOM 2013 N N . GLN A 1 249 ? 7.34 -7.105 -17.641 1 94.94 249 GLN A N 1
ATOM 2014 C CA . GLN A 1 249 ? 6.594 -7.602 -18.797 1 94.94 249 GLN A CA 1
ATOM 2015 C C . GLN A 1 249 ? 5.094 -7.605 -18.516 1 94.94 249 GLN A C 1
ATOM 2017 O O . GLN A 1 249 ? 4.297 -7.234 -19.391 1 94.94 249 GLN A O 1
ATOM 2022 N N . LEU A 1 250 ? 4.723 -8.008 -17.359 1 95.31 250 LEU A N 1
ATOM 2023 C CA . LEU A 1 250 ? 3.312 -7.934 -17 1 95.31 250 LEU A CA 1
ATOM 2024 C C . LEU A 1 250 ? 2.805 -6.5 -17.078 1 95.31 250 LEU A C 1
ATOM 2026 O O . LEU A 1 250 ? 1.704 -6.25 -17.578 1 95.31 250 LEU A O 1
ATOM 2030 N N . ARG A 1 251 ? 3.613 -5.617 -16.547 1 91.81 251 ARG A N 1
ATOM 2031 C CA . ARG A 1 251 ? 3.262 -4.203 -16.625 1 91.81 251 ARG A CA 1
ATOM 2032 C C . ARG A 1 251 ? 3.016 -3.781 -18.078 1 91.81 251 ARG A C 1
ATOM 2034 O O . ARG A 1 251 ? 2.049 -3.074 -18.359 1 91.81 251 ARG A O 1
ATOM 2041 N N . ASP A 1 252 ? 3.812 -4.254 -18.984 1 91.88 252 ASP A N 1
ATOM 2042 C CA . ASP A 1 252 ? 3.703 -3.904 -20.391 1 91.88 252 ASP A CA 1
ATOM 2043 C C . ASP A 1 252 ? 2.42 -4.469 -21 1 91.88 252 ASP A C 1
ATOM 2045 O O . ASP A 1 252 ? 1.953 -3.986 -22.047 1 91.88 252 ASP A O 1
ATOM 2049 N N . HIS A 1 253 ? 1.898 -5.406 -20.328 1 95.69 253 HIS A N 1
ATOM 2050 C CA . HIS A 1 253 ? 0.646 -5.988 -20.797 1 95.69 253 HIS A CA 1
ATOM 2051 C C . HIS A 1 253 ? -0.549 -5.398 -20.047 1 95.69 253 HIS A C 1
ATOM 2053 O O . HIS A 1 253 ? -1.672 -5.891 -20.188 1 95.69 253 HIS A O 1
ATOM 2059 N N . GLY A 1 254 ? -0.33 -4.488 -19.203 1 93.81 254 GLY A N 1
ATOM 2060 C CA . GLY A 1 254 ? -1.43 -3.734 -18.625 1 93.81 254 GLY A CA 1
ATOM 2061 C C . GLY A 1 254 ? -1.66 -4.051 -17.156 1 93.81 254 GLY A C 1
ATOM 2062 O O . GLY A 1 254 ? -2.521 -3.447 -16.516 1 93.81 254 GLY A O 1
ATOM 2063 N N . TRP A 1 255 ? -0.818 -4.945 -16.625 1 95.56 255 TRP A N 1
ATOM 2064 C CA . TRP A 1 255 ? -0.959 -5.289 -15.211 1 95.56 255 TRP A CA 1
ATOM 2065 C C . TRP A 1 255 ? -0.41 -4.176 -14.328 1 95.56 255 TRP A C 1
ATOM 2067 O O . TRP A 1 255 ? 0.588 -3.535 -14.664 1 95.56 255 TRP A O 1
ATOM 2077 N N . LYS A 1 256 ? -1.068 -3.941 -13.172 1 92.19 256 LYS A N 1
ATOM 2078 C CA . LYS A 1 256 ? -0.66 -2.906 -12.227 1 92.19 256 LYS A CA 1
ATOM 2079 C C . LYS A 1 256 ? -0.708 -3.42 -10.797 1 92.19 256 LYS A C 1
ATOM 2081 O O . LYS A 1 256 ? -1.688 -4.047 -10.383 1 92.19 256 LYS A O 1
ATOM 2086 N N . ILE A 1 257 ? 0.367 -3.119 -10.109 1 91.69 257 ILE A N 1
ATOM 2087 C CA . ILE A 1 257 ? 0.405 -3.439 -8.688 1 91.69 257 ILE A CA 1
ATOM 2088 C C . ILE A 1 257 ? -0.464 -2.449 -7.91 1 91.69 257 ILE A C 1
ATOM 2090 O O . ILE A 1 257 ? -0.346 -1.235 -8.094 1 91.69 257 ILE A O 1
ATOM 2094 N N . TYR A 1 258 ? -1.374 -2.967 -7.031 1 90.56 258 TYR A N 1
ATOM 2095 C CA . TYR A 1 258 ? -2.195 -2.02 -6.285 1 90.56 258 TYR A CA 1
ATOM 2096 C C . TYR A 1 258 ? -2 -2.193 -4.781 1 90.56 258 TYR A C 1
ATOM 2098 O O . TYR A 1 258 ? -2.441 -1.356 -3.992 1 90.56 258 TYR A O 1
ATOM 2106 N N . ASN A 1 259 ? -1.294 -3.277 -4.461 1 89.81 259 ASN A N 1
ATOM 2107 C CA . ASN A 1 259 ? -1.028 -3.51 -3.043 1 89.81 259 ASN A CA 1
ATOM 2108 C C . ASN A 1 259 ? 0.208 -4.383 -2.842 1 89.81 259 ASN A C 1
ATOM 2110 O O . ASN A 1 259 ? 0.406 -5.363 -3.562 1 89.81 259 ASN A O 1
ATOM 2114 N N . THR A 1 260 ? 1.063 -3.992 -1.915 1 88.5 260 THR A N 1
ATOM 2115 C CA . THR A 1 260 ? 2.217 -4.781 -1.5 1 88.5 260 THR A CA 1
ATOM 2116 C C . THR A 1 260 ? 2.338 -4.805 0.021 1 88.5 260 THR A C 1
ATOM 2118 O O . THR A 1 260 ? 2.242 -3.76 0.671 1 88.5 260 THR A O 1
ATOM 2121 N N . THR A 1 261 ? 2.412 -5.98 0.525 1 80.62 261 THR A N 1
ATOM 2122 C CA . THR A 1 261 ? 2.684 -6.109 1.952 1 80.62 261 THR A CA 1
ATOM 2123 C C . THR A 1 261 ? 3.877 -7.027 2.195 1 80.62 261 THR A C 1
ATOM 2125 O O . THR A 1 261 ? 4.211 -7.855 1.346 1 80.62 261 THR A O 1
ATOM 2128 N N . ASP A 1 262 ? 4.613 -6.539 3.105 1 72.25 262 ASP A N 1
ATOM 2129 C CA . ASP A 1 262 ? 5.707 -7.43 3.484 1 72.25 262 ASP A CA 1
ATOM 2130 C C . ASP A 1 262 ? 5.359 -8.219 4.746 1 72.25 262 ASP A C 1
ATOM 2132 O O . ASP A 1 262 ? 4.633 -7.723 5.609 1 72.25 262 ASP A O 1
ATOM 2136 N N . ASN A 1 263 ? 5.305 -9.531 4.609 1 55.62 263 ASN A N 1
ATOM 2137 C CA . ASN A 1 263 ? 5.102 -10.32 5.82 1 55.62 263 ASN A CA 1
ATOM 2138 C C . ASN A 1 263 ? 6.258 -10.133 6.805 1 55.62 263 ASN A C 1
ATOM 2140 O O . ASN A 1 263 ? 7.395 -10.492 6.504 1 55.62 263 ASN A O 1
ATOM 2144 N N . ILE A 1 264 ? 6.223 -8.844 7.387 1 51.66 264 ILE A N 1
ATOM 2145 C CA . ILE A 1 264 ? 7.234 -8.641 8.422 1 51.66 264 ILE A CA 1
ATOM 2146 C C . ILE A 1 264 ? 7.367 -9.898 9.273 1 51.66 264 ILE A C 1
ATOM 2148 O O . ILE A 1 264 ? 6.762 -10 10.344 1 51.66 264 ILE A O 1
ATOM 2152 N N . ARG A 1 265 ? 6.832 -10.984 8.805 1 46.94 265 ARG A N 1
ATOM 2153 C CA . ARG A 1 265 ? 6.68 -12.172 9.641 1 46.94 265 ARG A CA 1
ATOM 2154 C C . ARG A 1 265 ? 7.793 -12.258 10.672 1 46.94 265 ARG A C 1
ATOM 2156 O O . ARG A 1 265 ? 7.57 -12.711 11.797 1 46.94 265 ARG A O 1
ATOM 2163 N N . TRP A 1 266 ? 9.055 -12.125 10.242 1 44 266 TRP A N 1
ATOM 2164 C CA . TRP A 1 266 ? 9.906 -12.742 11.25 1 44 266 TRP A CA 1
ATOM 2165 C C . TRP A 1 266 ? 10.438 -11.703 12.227 1 44 266 TRP A C 1
ATOM 2167 O O . TRP A 1 266 ? 11.055 -12.047 13.242 1 44 266 TRP A O 1
ATOM 2177 N N . GLU A 1 267 ? 10.516 -10.492 11.789 1 45.69 267 GLU A N 1
ATOM 2178 C CA . GLU A 1 267 ? 11.148 -9.742 12.867 1 45.69 267 GLU A CA 1
ATOM 2179 C C . GLU A 1 267 ? 10.164 -8.758 13.508 1 45.69 267 GLU A C 1
ATOM 2181 O O . GLU A 1 267 ? 9.75 -7.789 12.867 1 45.69 267 GLU A O 1
ATOM 2186 N N . PRO A 1 268 ? 9.477 -9.352 14.422 1 46.06 268 PRO A N 1
ATOM 2187 C CA . PRO A 1 268 ? 8.602 -8.492 15.219 1 46.06 268 PRO A CA 1
ATOM 2188 C C . PRO A 1 268 ? 9.211 -7.113 15.477 1 46.06 268 PRO A C 1
ATOM 2190 O O . PRO A 1 268 ? 8.57 -6.254 16.078 1 46.06 268 PRO A O 1
ATOM 2193 N N . ASP A 1 269 ? 10.477 -7.102 15.203 1 47 269 ASP A N 1
ATOM 2194 C CA . ASP A 1 269 ? 11.133 -5.875 15.641 1 47 269 ASP A CA 1
ATOM 2195 C C . ASP A 1 269 ? 10.688 -4.684 14.797 1 47 269 ASP A C 1
ATOM 2197 O O . ASP A 1 269 ? 10.891 -4.664 13.578 1 47 269 ASP A O 1
ATOM 2201 N N . LEU A 1 270 ? 9.711 -4.078 15.312 1 48.78 270 LEU A N 1
ATOM 2202 C CA . LEU A 1 270 ? 9.242 -2.809 14.773 1 48.78 270 LEU A CA 1
ATOM 2203 C C . LEU A 1 270 ? 10.391 -2.025 14.141 1 48.78 270 LEU A C 1
ATOM 2205 O O . LEU A 1 270 ? 10.164 -1.04 13.438 1 48.78 270 LEU A O 1
ATOM 2209 N N . SER A 1 271 ? 11.57 -2.566 14.453 1 51.88 271 SER A N 1
ATOM 2210 C CA . SER A 1 271 ? 12.719 -1.831 13.93 1 51.88 271 SER A CA 1
ATOM 2211 C C . SER A 1 271 ? 13.109 -2.324 12.547 1 51.88 271 SER A C 1
ATOM 2213 O O . SER A 1 271 ? 14.086 -1.852 11.961 1 51.88 271 SER A O 1
ATOM 2215 N N . TYR A 1 272 ? 12.227 -3.213 12.078 1 55.44 272 TYR A N 1
ATOM 2216 C CA . TYR A 1 272 ? 12.555 -3.697 10.742 1 55.44 272 TYR A CA 1
ATOM 2217 C C . TYR A 1 272 ? 12.258 -2.641 9.688 1 55.44 272 TYR A C 1
ATOM 2219 O O . TYR A 1 272 ? 11.125 -2.164 9.586 1 55.44 272 TYR A O 1
ATOM 2227 N N . THR A 1 273 ? 13.367 -2.164 9.203 1 58.66 273 THR A N 1
ATOM 2228 C CA . THR A 1 273 ? 13.273 -1.222 8.094 1 58.66 273 THR A CA 1
ATOM 2229 C C . THR A 1 273 ? 13.57 -1.915 6.766 1 58.66 273 THR A C 1
ATOM 2231 O O . THR A 1 273 ? 14.141 -3.01 6.746 1 58.66 273 THR A O 1
ATOM 2234 N N . GLN A 1 274 ? 13.023 -1.441 5.699 1 63.12 274 GLN A N 1
ATOM 2235 C CA . GLN A 1 274 ? 13.359 -1.935 4.367 1 63.12 274 GLN A CA 1
ATOM 2236 C C . GLN A 1 274 ? 14.875 -2.062 4.195 1 63.12 274 GLN A C 1
ATOM 2238 O O . GLN A 1 274 ? 15.352 -3.014 3.578 1 63.12 274 GLN A O 1
ATOM 2243 N N . LEU A 1 275 ? 15.516 -1.191 4.852 1 61.59 275 LEU A N 1
ATOM 2244 C CA . LEU A 1 275 ? 16.969 -1.204 4.758 1 61.59 275 LEU A CA 1
ATOM 2245 C C . LEU A 1 275 ? 17.547 -2.436 5.445 1 61.59 275 LEU A C 1
ATOM 2247 O O . LEU A 1 275 ? 18.453 -3.082 4.91 1 61.59 275 LEU A O 1
ATOM 2251 N N . LYS A 1 276 ? 16.969 -2.654 6.586 1 64.56 276 LYS A N 1
ATOM 2252 C CA . LYS A 1 276 ? 17.438 -3.838 7.305 1 64.56 276 LYS A CA 1
ATOM 2253 C C . LYS A 1 276 ? 17.156 -5.109 6.516 1 64.56 276 LYS A C 1
ATOM 2255 O O . LYS A 1 276 ? 17.984 -6.023 6.477 1 64.56 276 LYS A O 1
ATOM 2260 N N . GLY A 1 277 ? 16.016 -5.129 5.879 1 71.81 277 GLY A N 1
ATOM 2261 C CA . GLY A 1 277 ? 15.664 -6.27 5.047 1 71.81 277 GLY A CA 1
ATOM 2262 C C . GLY A 1 277 ? 16.609 -6.453 3.867 1 71.81 277 GLY A C 1
ATOM 2263 O O . GLY A 1 277 ? 17.047 -7.57 3.586 1 71.81 277 GLY A O 1
ATOM 2264 N N . LYS A 1 278 ? 16.906 -5.387 3.242 1 72.69 278 LYS A N 1
ATOM 2265 C CA . LYS A 1 278 ? 17.797 -5.438 2.096 1 72.69 278 LYS A CA 1
ATOM 2266 C C . LYS A 1 278 ? 19.188 -5.918 2.51 1 72.69 278 LYS A C 1
ATOM 2268 O O . LYS A 1 278 ? 19.797 -6.758 1.836 1 72.69 278 LYS A O 1
ATOM 2273 N N . GLN A 1 279 ? 19.594 -5.414 3.613 1 69.69 279 GLN A N 1
ATOM 2274 C CA . GLN A 1 279 ? 20.906 -5.805 4.105 1 69.69 279 GLN A CA 1
ATOM 2275 C C . GLN A 1 279 ? 20.938 -7.289 4.465 1 69.69 279 GLN A C 1
ATOM 2277 O O . GLN A 1 279 ? 21.922 -7.98 4.18 1 69.69 279 GLN A O 1
ATOM 2282 N N . LYS A 1 280 ? 19.953 -7.637 5.07 1 74.19 280 LYS A N 1
ATOM 2283 C CA . LYS A 1 280 ? 19.891 -9.016 5.547 1 74.19 280 LYS A CA 1
ATOM 2284 C C . LYS A 1 280 ? 19.984 -10.008 4.387 1 74.19 280 LYS A C 1
ATOM 2286 O O . LYS A 1 280 ? 20.719 -10.992 4.461 1 74.19 280 LYS A O 1
ATOM 2291 N N . ILE A 1 281 ? 19.344 -9.711 3.305 1 83.06 281 ILE A N 1
ATOM 2292 C CA . ILE A 1 281 ? 19.297 -10.711 2.242 1 83.06 281 ILE A CA 1
ATOM 2293 C C . ILE A 1 281 ? 20.516 -10.562 1.337 1 83.06 281 ILE A C 1
ATOM 2295 O O . ILE A 1 281 ? 20.859 -11.484 0.591 1 83.06 281 ILE A O 1
ATOM 2299 N N . LEU A 1 282 ? 21.094 -9.422 1.389 1 79.25 282 LEU A N 1
ATOM 2300 C CA . LEU A 1 282 ? 22.281 -9.211 0.562 1 79.25 282 LEU A CA 1
ATOM 2301 C C . LEU A 1 282 ? 23.453 -10.07 1.053 1 79.25 282 LEU A C 1
ATOM 2303 O O . LEU A 1 282 ? 24.172 -10.664 0.248 1 79.25 282 LEU A O 1
ATOM 2307 N N . TYR A 1 283 ? 23.547 -10.172 2.42 1 77.5 283 TYR A N 1
ATOM 2308 C CA . TYR A 1 283 ? 24.797 -10.734 2.928 1 77.5 283 TYR A CA 1
ATOM 2309 C C . TYR A 1 283 ? 24.547 -12.031 3.686 1 77.5 283 TYR A C 1
ATOM 2311 O O . TYR A 1 283 ? 25.469 -12.789 3.955 1 77.5 283 TYR A O 1
ATOM 2319 N N . ASN A 1 284 ? 23.344 -12.227 4.074 1 80.06 284 ASN A N 1
ATOM 2320 C CA . ASN A 1 284 ? 23.078 -13.367 4.945 1 80.06 284 ASN A CA 1
ATOM 2321 C C . ASN A 1 284 ? 22.062 -14.312 4.328 1 80.06 284 ASN A C 1
ATOM 2323 O O . ASN A 1 284 ? 21.391 -13.977 3.346 1 80.06 284 ASN A O 1
ATOM 2327 N N . ASP A 1 285 ? 22.172 -15.562 4.891 1 79.75 285 ASP A N 1
ATOM 2328 C CA . ASP A 1 285 ? 21.094 -16.5 4.594 1 79.75 285 ASP A CA 1
ATOM 2329 C C . ASP A 1 285 ? 19.781 -16.031 5.219 1 79.75 285 ASP A C 1
ATOM 2331 O O . ASP A 1 285 ? 19.547 -16.266 6.406 1 79.75 285 ASP A O 1
ATOM 2335 N N . ALA A 1 286 ? 19.062 -15.219 4.406 1 80.38 286 ALA A N 1
ATOM 2336 C CA . ALA A 1 286 ? 17.797 -14.633 4.844 1 80.38 286 ALA A CA 1
ATOM 2337 C C . ALA A 1 286 ? 16.734 -14.742 3.748 1 80.38 286 ALA A C 1
ATOM 2339 O O . ALA A 1 286 ? 17.047 -15.062 2.6 1 80.38 286 ALA A O 1
ATOM 2340 N N . ILE A 1 287 ? 15.547 -14.609 4.203 1 80.12 287 ILE A N 1
ATOM 2341 C CA . ILE A 1 287 ? 14.438 -14.688 3.262 1 80.12 287 ILE A CA 1
ATOM 2342 C C . ILE A 1 287 ? 13.57 -13.438 3.391 1 80.12 287 ILE A C 1
ATOM 2344 O O . ILE A 1 287 ? 13.32 -12.953 4.5 1 80.12 287 ILE A O 1
ATOM 2348 N N . ILE A 1 288 ? 13.219 -12.844 2.264 1 80.75 288 ILE A N 1
ATOM 2349 C CA . ILE A 1 288 ? 12.219 -11.781 2.205 1 80.75 288 ILE A CA 1
ATOM 2350 C C . ILE A 1 288 ? 10.961 -12.289 1.502 1 80.75 288 ILE A C 1
ATOM 2352 O O . ILE A 1 288 ? 11.055 -12.953 0.463 1 80.75 288 ILE A O 1
ATOM 2356 N N . LEU A 1 289 ? 9.828 -11.977 2.15 1 85.5 289 LEU A N 1
ATOM 2357 C CA . LEU A 1 289 ? 8.531 -12.375 1.611 1 85.5 289 LEU A CA 1
ATOM 2358 C C . LEU A 1 289 ? 7.676 -11.148 1.306 1 85.5 289 LEU A C 1
ATOM 2360 O O . LEU A 1 289 ? 7.41 -10.336 2.193 1 85.5 289 LEU A O 1
ATOM 2364 N N . TRP A 1 290 ? 7.293 -10.953 0.004 1 86.69 290 TRP A N 1
ATOM 2365 C CA . TRP A 1 290 ? 6.391 -9.883 -0.4 1 86.69 290 TRP A CA 1
ATOM 2366 C C . TRP A 1 290 ? 5.074 -10.445 -0.926 1 86.69 290 TRP A C 1
ATOM 2368 O O . TRP A 1 290 ? 5.07 -11.273 -1.839 1 86.69 290 TRP A O 1
ATOM 2378 N N . GLU A 1 291 ? 4.078 -10.016 -0.274 1 90.38 291 GLU A N 1
ATOM 2379 C CA . GLU A 1 291 ? 2.775 -10.266 -0.888 1 90.38 291 GLU A CA 1
ATOM 2380 C C . GLU A 1 291 ? 2.393 -9.133 -1.842 1 90.38 291 GLU A C 1
ATOM 2382 O O . GLU A 1 291 ? 2.229 -7.988 -1.421 1 90.38 291 GLU A O 1
ATOM 2387 N N . VAL A 1 292 ? 2.297 -9.477 -3.09 1 92.69 292 VAL A N 1
ATOM 2388 C CA . VAL A 1 292 ? 2.018 -8.484 -4.121 1 92.69 292 VAL A CA 1
ATOM 2389 C C . VAL A 1 292 ? 0.687 -8.805 -4.797 1 92.69 292 VAL A C 1
ATOM 2391 O O . VAL A 1 292 ? 0.472 -9.922 -5.262 1 92.69 292 VAL A O 1
ATOM 2394 N N . ALA A 1 293 ? -0.194 -7.816 -4.801 1 95.56 293 ALA A N 1
ATOM 2395 C CA . ALA A 1 293 ? -1.485 -7.957 -5.469 1 95.56 293 ALA A CA 1
ATOM 2396 C C . ALA A 1 293 ? -1.564 -7.062 -6.699 1 95.56 293 ALA A C 1
ATOM 2398 O O . ALA A 1 293 ? -1.199 -5.883 -6.645 1 95.56 293 ALA A O 1
ATOM 2399 N N . MET A 1 294 ? -2.031 -7.676 -7.809 1 97 294 MET A N 1
ATOM 2400 C CA . MET A 1 294 ? -2.078 -6.969 -9.086 1 97 294 MET A CA 1
ATOM 2401 C C . MET A 1 294 ? -3.447 -7.121 -9.742 1 97 294 MET A C 1
ATOM 2403 O O . MET A 1 294 ? -4.148 -8.102 -9.5 1 97 294 MET A O 1
ATOM 2407 N N . VAL A 1 295 ? -3.771 -6.133 -10.539 1 97.44 295 VAL A N 1
ATOM 2408 C CA . VAL A 1 295 ? -5 -6.176 -11.32 1 97.44 295 VAL A CA 1
ATOM 2409 C C . VAL A 1 295 ? -4.672 -6.043 -12.812 1 97.44 295 VAL A C 1
ATOM 2411 O O . VAL A 1 295 ? -3.676 -5.414 -13.18 1 97.44 295 VAL A O 1
ATOM 2414 N N . ASN A 1 296 ? -5.48 -6.691 -13.609 1 97.56 296 ASN A N 1
ATOM 2415 C CA . ASN A 1 296 ? -5.34 -6.66 -15.062 1 97.56 296 ASN A CA 1
ATOM 2416 C C . ASN A 1 296 ? -6.16 -5.531 -15.68 1 97.56 296 ASN A C 1
ATOM 2418 O O . ASN A 1 296 ? -7.359 -5.688 -15.922 1 97.56 296 ASN A O 1
ATOM 2422 N N . THR A 1 297 ? -5.531 -4.336 -16 1 90.19 297 THR A N 1
ATOM 2423 C CA . THR A 1 297 ? -6.258 -3.139 -16.406 1 90.19 297 THR A CA 1
ATOM 2424 C C . THR A 1 297 ? -6.457 -3.115 -17.922 1 90.19 297 THR A C 1
ATOM 2426 O O . THR A 1 297 ? -5.68 -3.713 -18.656 1 90.19 297 THR A O 1
ATOM 2429 N N . MET B 1 1 ? 57.969 2.314 -8.953 1 23.7 1 MET B N 1
ATOM 2430 C CA . MET B 1 1 ? 57.125 3.084 -9.852 1 23.7 1 MET B CA 1
ATOM 2431 C C . MET B 1 1 ? 55.938 3.682 -9.094 1 23.7 1 MET B C 1
ATOM 2433 O O . MET B 1 1 ? 55.156 2.955 -8.461 1 23.7 1 MET B O 1
ATOM 2437 N N . MET B 1 2 ? 55.969 4.883 -8.469 1 27.12 2 MET B N 1
ATOM 2438 C CA . MET B 1 2 ? 55.094 5.75 -7.699 1 27.12 2 MET B CA 1
ATOM 2439 C C . MET B 1 2 ? 53.875 6.176 -8.539 1 27.12 2 MET B C 1
ATOM 2441 O O . MET B 1 2 ? 54.031 6.652 -9.664 1 27.12 2 MET B O 1
ATOM 2445 N N . LEU B 1 3 ? 52.844 5.375 -8.438 1 33.31 3 LEU B N 1
ATOM 2446 C CA . LEU B 1 3 ? 51.625 5.816 -9.125 1 33.31 3 LEU B CA 1
ATOM 2447 C C . LEU B 1 3 ? 51.219 7.215 -8.672 1 33.31 3 LEU B C 1
ATOM 2449 O O . LEU B 1 3 ? 51.031 7.461 -7.477 1 33.31 3 LEU B O 1
ATOM 2453 N N . ARG B 1 4 ? 51.625 8.281 -9.242 1 35.56 4 ARG B N 1
ATOM 2454 C CA . ARG B 1 4 ? 51.281 9.688 -9.125 1 35.56 4 ARG B CA 1
ATOM 2455 C C . ARG B 1 4 ? 49.812 9.922 -9.484 1 35.56 4 ARG B C 1
ATOM 2457 O O . ARG B 1 4 ? 49.406 9.703 -10.625 1 35.56 4 ARG B O 1
ATOM 2464 N N . LEU B 1 5 ? 48.906 9.609 -8.555 1 38.75 5 LEU B N 1
ATOM 2465 C CA . LEU B 1 5 ? 47.531 9.945 -8.805 1 38.75 5 LEU B CA 1
ATOM 2466 C C . LEU B 1 5 ? 47.312 11.453 -8.695 1 38.75 5 LEU B C 1
ATOM 2468 O O . LEU B 1 5 ? 47.844 12.102 -7.797 1 38.75 5 LEU B O 1
ATOM 2472 N N . ASN B 1 6 ? 46.969 12.086 -9.719 1 45.53 6 ASN B N 1
ATOM 2473 C CA . ASN B 1 6 ? 46.688 13.523 -9.672 1 45.53 6 ASN B CA 1
ATOM 2474 C C . ASN B 1 6 ? 45.531 13.836 -8.711 1 45.53 6 ASN B C 1
ATOM 2476 O O . ASN B 1 6 ? 44.75 12.961 -8.375 1 45.53 6 ASN B O 1
ATOM 2480 N N . LYS B 1 7 ? 45.5 15.023 -8.148 1 41.97 7 LYS B N 1
ATOM 2481 C CA . LYS B 1 7 ? 44.594 15.523 -7.117 1 41.97 7 LYS B CA 1
ATOM 2482 C C . LYS B 1 7 ? 43.156 15.203 -7.461 1 41.97 7 LYS B C 1
ATOM 2484 O O . LYS B 1 7 ? 42.375 14.82 -6.59 1 41.97 7 LYS B O 1
ATOM 2489 N N . LYS B 1 8 ? 42.938 15.258 -8.688 1 46.34 8 LYS B N 1
ATOM 2490 C CA . LYS B 1 8 ? 41.562 15.039 -9.117 1 46.34 8 LYS B CA 1
ATOM 2491 C C . LYS B 1 8 ? 41.156 13.57 -8.977 1 46.34 8 LYS B C 1
ATOM 2493 O O . LYS B 1 8 ? 40.062 13.258 -8.523 1 46.34 8 LYS B O 1
ATOM 2498 N N . THR B 1 9 ? 42.125 12.828 -9.227 1 46.12 9 THR B N 1
ATOM 2499 C CA . THR B 1 9 ? 41.875 11.398 -9.086 1 46.12 9 THR B CA 1
ATOM 2500 C C . THR B 1 9 ? 41.781 11 -7.617 1 46.12 9 THR B C 1
ATOM 2502 O O . THR B 1 9 ? 40.969 10.18 -7.242 1 46.12 9 THR B O 1
ATOM 2505 N N . VAL B 1 10 ? 42.531 11.734 -6.816 1 42.25 10 VAL B N 1
ATOM 2506 C CA . VAL B 1 10 ? 42.5 11.484 -5.379 1 42.25 10 VAL B CA 1
ATOM 2507 C C . VAL B 1 10 ? 41.219 11.992 -4.773 1 42.25 10 VAL B C 1
ATOM 2509 O O . VAL B 1 10 ? 40.594 11.312 -3.955 1 42.25 10 VAL B O 1
ATOM 2512 N N . ILE B 1 11 ? 40.719 13.062 -5.242 1 42.88 11 ILE B N 1
ATOM 2513 C CA . ILE B 1 11 ? 39.469 13.656 -4.734 1 42.88 11 ILE B CA 1
ATOM 2514 C C . ILE B 1 11 ? 38.281 12.789 -5.137 1 42.88 11 ILE B C 1
ATOM 2516 O O . ILE B 1 11 ? 37.406 12.508 -4.316 1 42.88 11 ILE B O 1
ATOM 2520 N N . ILE B 1 12 ? 38.406 12.312 -6.305 1 42.06 12 ILE B N 1
ATOM 2521 C CA . ILE B 1 12 ? 37.312 11.461 -6.781 1 42.06 12 ILE B CA 1
ATOM 2522 C C . ILE B 1 12 ? 37.344 10.125 -6.031 1 42.06 12 ILE B C 1
ATOM 2524 O O . ILE B 1 12 ? 36.281 9.633 -5.602 1 42.06 12 ILE B O 1
ATOM 2528 N N . ALA B 1 13 ? 38.562 9.758 -5.719 1 44.28 13 ALA B N 1
ATOM 2529 C CA . ALA B 1 13 ? 38.719 8.516 -4.973 1 44.28 13 ALA B CA 1
ATOM 2530 C C . ALA B 1 13 ? 38.281 8.68 -3.52 1 44.28 13 ALA B C 1
ATOM 2532 O O . ALA B 1 13 ? 37.594 7.824 -2.971 1 44.28 13 ALA B O 1
ATOM 2533 N N . PHE B 1 14 ? 38.594 9.766 -2.961 1 43.44 14 PHE B N 1
ATOM 2534 C CA . PHE B 1 14 ? 38.281 10.023 -1.564 1 43.44 14 PHE B CA 1
ATOM 2535 C C . PHE B 1 14 ? 36.812 10.352 -1.406 1 43.44 14 PHE B C 1
ATOM 2537 O O . PHE B 1 14 ? 36.156 9.938 -0.436 1 43.44 14 PHE B O 1
ATOM 2544 N N . SER B 1 15 ? 36.281 11.078 -2.303 1 42.72 15 SER B N 1
ATOM 2545 C CA . SER B 1 15 ? 34.844 11.383 -2.246 1 42.72 15 SER B CA 1
ATOM 2546 C C . SER B 1 15 ? 34 10.125 -2.467 1 42.72 15 SER B C 1
ATOM 2548 O O . SER B 1 15 ? 32.969 9.945 -1.822 1 42.72 15 SER B O 1
ATOM 2550 N N . GLY B 1 16 ? 34.531 9.297 -3.225 1 42.62 16 GLY B N 1
ATOM 2551 C CA . GLY B 1 16 ? 33.906 7.996 -3.408 1 42.62 16 GLY B CA 1
ATOM 2552 C C . GLY B 1 16 ? 34 7.102 -2.186 1 42.62 16 GLY B C 1
ATOM 2553 O O . GLY B 1 16 ? 33.062 6.422 -1.815 1 42.62 16 GLY B O 1
ATOM 2554 N N . LEU B 1 17 ? 35.156 7.172 -1.513 1 45.5 17 LEU B N 1
ATOM 2555 C CA . LEU B 1 17 ? 35.344 6.445 -0.264 1 45.5 17 LEU B CA 1
ATOM 2556 C C . LEU B 1 17 ? 34.438 6.996 0.835 1 45.5 17 LEU B C 1
ATOM 2558 O O . LEU B 1 17 ? 33.844 6.23 1.59 1 45.5 17 LEU B O 1
ATOM 2562 N N . LEU B 1 18 ? 34.344 8.195 0.89 1 41.53 18 LEU B N 1
ATOM 2563 C CA . LEU B 1 18 ? 33.5 8.812 1.903 1 41.53 18 LEU B CA 1
ATOM 2564 C C . LEU B 1 18 ? 32.031 8.492 1.644 1 41.53 18 LEU B C 1
ATOM 2566 O O . LEU B 1 18 ? 31.281 8.156 2.57 1 41.53 18 LEU B O 1
ATOM 2570 N N . ALA B 1 19 ? 31.656 8.609 0.515 1 42.34 19 ALA B N 1
ATOM 2571 C CA . ALA B 1 19 ? 30.297 8.242 0.173 1 42.34 19 ALA B CA 1
ATOM 2572 C C . ALA B 1 19 ? 30.047 6.758 0.431 1 42.34 19 ALA B C 1
ATOM 2574 O O . ALA B 1 19 ? 28.984 6.375 0.938 1 42.34 19 ALA B O 1
ATOM 2575 N N . PHE B 1 20 ? 31.078 5.992 0.318 1 44.97 20 PHE B N 1
ATOM 2576 C CA . PHE B 1 20 ? 31.062 4.574 0.658 1 44.97 20 PHE B CA 1
ATOM 2577 C C . PHE B 1 20 ? 30.875 4.383 2.158 1 44.97 20 PHE B C 1
ATOM 2579 O O . PHE B 1 20 ? 30.062 3.557 2.582 1 44.97 20 PHE B O 1
ATOM 2586 N N . LEU B 1 21 ? 31.641 4.977 2.84 1 43.12 21 LEU B N 1
ATOM 2587 C CA . LEU B 1 21 ? 31.578 4.836 4.289 1 43.12 21 LEU B CA 1
ATOM 2588 C C . LEU B 1 21 ? 30.25 5.336 4.832 1 43.12 21 LEU B C 1
ATOM 2590 O O . LEU B 1 21 ? 29.672 4.73 5.742 1 43.12 21 LEU B O 1
ATOM 2594 N N . VAL B 1 22 ? 29.75 6.273 4.25 1 41.91 22 VAL B N 1
ATOM 2595 C CA . VAL B 1 22 ? 28.469 6.781 4.73 1 41.91 22 VAL B CA 1
ATOM 2596 C C . VAL B 1 22 ? 27.359 5.82 4.332 1 41.91 22 VAL B C 1
ATOM 2598 O O . VAL B 1 22 ? 26.5 5.469 5.156 1 41.91 22 VAL B O 1
ATOM 2601 N N . PHE B 1 23 ? 27.406 5.391 3.127 1 40.88 23 PHE B N 1
ATOM 2602 C CA . PHE B 1 23 ? 26.391 4.418 2.717 1 40.88 23 PHE B CA 1
ATOM 2603 C C . PHE B 1 23 ? 26.547 3.113 3.486 1 40.88 23 PHE B C 1
ATOM 2605 O O . PHE B 1 23 ? 25.562 2.514 3.918 1 40.88 23 PHE B O 1
ATOM 2612 N N . PHE B 1 24 ? 27.797 2.652 3.551 1 42.19 24 PHE B N 1
ATOM 2613 C CA . PHE B 1 24 ? 28.062 1.503 4.402 1 42.19 24 PHE B CA 1
ATOM 2614 C C . PHE B 1 24 ? 27.625 1.771 5.836 1 42.19 24 PHE B C 1
ATOM 2616 O O . PHE B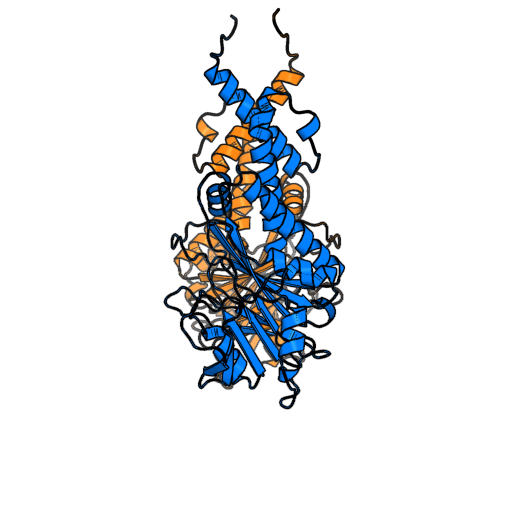 1 24 ? 27.047 0.9 6.484 1 42.19 24 PHE B O 1
ATOM 2623 N N . SER B 1 25 ? 27.922 2.871 6.285 1 39.59 25 SER B N 1
ATOM 2624 C CA . SER B 1 25 ? 27.469 3.193 7.637 1 39.59 25 SER B CA 1
ATOM 2625 C C . SER B 1 25 ? 25.938 3.256 7.715 1 39.59 25 SER B C 1
ATOM 2627 O O . SER B 1 25 ? 25.344 2.812 8.695 1 39.59 25 SER B O 1
ATOM 2629 N N . ILE B 1 26 ? 25.391 3.805 6.793 1 41.44 26 ILE B N 1
ATOM 2630 C CA . ILE B 1 26 ? 23.938 3.846 6.758 1 41.44 26 ILE B CA 1
ATOM 2631 C C . ILE B 1 26 ? 23.375 2.428 6.625 1 41.44 26 ILE B C 1
ATOM 2633 O O . ILE B 1 26 ? 22.406 2.066 7.301 1 41.44 26 ILE B O 1
ATOM 2637 N N . TYR B 1 27 ? 24 1.725 5.738 1 39.53 27 TYR B N 1
ATOM 2638 C CA . TYR B 1 27 ? 23.609 0.329 5.582 1 39.53 27 TYR B CA 1
ATOM 2639 C C . TYR B 1 27 ? 24.031 -0.497 6.789 1 39.53 27 TYR B C 1
ATOM 2641 O O . TYR B 1 27 ? 23.297 -1.396 7.223 1 39.53 27 TYR B O 1
ATOM 2649 N N . MET B 1 28 ? 25.266 -0.216 7.281 1 39.59 28 MET B N 1
ATOM 2650 C CA . MET B 1 28 ? 25.75 -0.967 8.438 1 39.59 28 MET B CA 1
ATOM 2651 C C . MET B 1 28 ? 25.219 -0.364 9.734 1 39.59 28 MET B C 1
ATOM 2653 O O . MET B 1 28 ? 25.484 -0.882 10.82 1 39.59 28 MET B O 1
ATOM 2657 N N . GLY B 1 29 ? 24.297 0.427 9.805 1 35.88 29 GLY B N 1
ATOM 2658 C CA . GLY B 1 29 ? 23.688 1.018 10.984 1 35.88 29 GLY B CA 1
ATOM 2659 C C . GLY B 1 29 ? 24.672 1.778 11.852 1 35.88 29 GLY B C 1
ATOM 2660 O O . GLY B 1 29 ? 24.328 2.225 12.945 1 35.88 29 GLY B O 1
ATOM 2661 N N . LYS B 1 30 ? 26.031 1.62 11.703 1 34.31 30 LYS B N 1
ATOM 2662 C CA . LYS B 1 30 ? 26.938 2.322 12.609 1 34.31 30 LYS B CA 1
ATOM 2663 C C . LYS B 1 30 ? 27.203 3.742 12.125 1 34.31 30 LYS B C 1
ATOM 2665 O O . LYS B 1 30 ? 27.281 3.99 10.922 1 34.31 30 LYS B O 1
ATOM 2670 N N . ASP B 1 31 ? 26.938 4.773 12.984 1 32.47 31 ASP B N 1
ATOM 2671 C CA . ASP B 1 31 ? 27.281 6.184 12.875 1 32.47 31 ASP B CA 1
ATOM 2672 C C . ASP B 1 31 ? 28.75 6.359 12.461 1 32.47 31 ASP B C 1
ATOM 2674 O O . ASP B 1 31 ? 29.641 6.324 13.312 1 32.47 31 ASP B O 1
ATOM 2678 N N . MET B 1 32 ? 29.156 5.824 11.438 1 33.81 32 MET B N 1
ATOM 2679 C CA . MET B 1 32 ? 30.578 5.938 11.094 1 33.81 32 MET B CA 1
ATOM 2680 C C . MET B 1 32 ? 30.922 7.363 10.664 1 33.81 32 MET B C 1
ATOM 2682 O O . MET B 1 32 ? 32.031 7.629 10.211 1 33.81 32 MET B O 1
ATOM 2686 N N . THR B 1 33 ? 30.062 8.242 10.633 1 34.56 33 THR B N 1
ATOM 2687 C CA . THR B 1 33 ? 30.359 9.641 10.32 1 34.56 33 THR B CA 1
ATOM 2688 C C . THR B 1 33 ? 31.516 10.148 11.164 1 34.56 33 THR B C 1
ATOM 2690 O O . THR B 1 33 ? 32.156 11.141 10.812 1 34.56 33 THR B O 1
ATOM 2693 N N . ARG B 1 34 ? 31.609 9.625 12.336 1 34.03 34 ARG B N 1
ATOM 2694 C CA . ARG B 1 34 ? 32.625 10.219 13.211 1 34.03 34 ARG B CA 1
ATOM 2695 C C . ARG B 1 34 ? 34.031 9.914 12.703 1 34.03 34 ARG B C 1
ATOM 2697 O O . ARG B 1 34 ? 35 10.5 13.18 1 34.03 34 ARG B O 1
ATOM 2704 N N . VAL B 1 35 ? 34.156 8.836 11.969 1 34.81 35 VAL B N 1
ATOM 2705 C CA . VAL B 1 35 ? 35.531 8.461 11.703 1 34.81 35 VAL B CA 1
ATOM 2706 C C . VAL B 1 35 ? 35.969 9.008 10.344 1 34.81 35 VAL B C 1
ATOM 2708 O O . VAL B 1 35 ? 37.062 8.703 9.867 1 34.81 35 VAL B O 1
ATOM 2711 N N . LEU B 1 36 ? 35.062 9.633 9.594 1 37.47 36 LEU B N 1
ATOM 2712 C CA . LEU B 1 36 ? 35.469 10.016 8.25 1 37.47 36 LEU B CA 1
ATOM 2713 C C . LEU B 1 36 ? 36.438 11.188 8.297 1 37.47 36 LEU B C 1
ATOM 2715 O O . LEU B 1 36 ? 36.344 12.062 9.156 1 37.47 36 LEU B O 1
ATOM 2719 N N . PRO B 1 37 ? 37.469 11.203 7.516 1 33.69 37 PRO B N 1
ATOM 2720 C CA . PRO B 1 37 ? 38.438 12.32 7.461 1 33.69 37 PRO B CA 1
ATOM 2721 C C . PRO B 1 37 ? 37.781 13.617 6.992 1 33.69 37 PRO B C 1
ATOM 2723 O O . PRO B 1 37 ? 36.719 13.594 6.359 1 33.69 37 PRO B O 1
ATOM 2726 N N . SER B 1 38 ? 38.406 14.852 7.172 1 39.31 38 SER B N 1
ATOM 2727 C CA . SER B 1 38 ? 37.938 16.219 6.973 1 39.31 38 SER B CA 1
ATOM 2728 C C . SER B 1 38 ? 37.469 16.438 5.539 1 39.31 38 SER B C 1
ATOM 2730 O O . SER B 1 38 ? 36.5 17.172 5.305 1 39.31 38 SER B O 1
ATOM 2732 N N . SER B 1 39 ? 38.125 16.094 4.52 1 38.62 39 SER B N 1
ATOM 2733 C CA . SER B 1 39 ? 37.781 16.297 3.117 1 38.62 39 SER B CA 1
ATOM 2734 C C . SER B 1 39 ? 36.469 15.602 2.775 1 38.62 39 SER B C 1
ATOM 2736 O O . SER B 1 39 ? 35.812 15.938 1.783 1 38.62 39 SER B O 1
ATOM 2738 N N . ILE B 1 40 ? 36.125 14.586 3.287 1 39.31 40 ILE B N 1
ATOM 2739 C CA . ILE B 1 40 ? 34.906 13.828 3.219 1 39.31 40 ILE B CA 1
ATOM 2740 C C . ILE B 1 40 ? 33.812 14.555 3.986 1 39.31 40 ILE B C 1
ATOM 2742 O O . ILE B 1 40 ? 32.625 14.188 3.908 1 39.31 40 ILE B O 1
ATOM 2746 N N . GLN B 1 41 ? 34.156 15.531 4.59 1 39.09 41 GLN B N 1
ATOM 2747 C CA . GLN B 1 41 ? 33.25 16.344 5.395 1 39.09 41 GLN B CA 1
ATOM 2748 C C . GLN B 1 41 ? 32.156 16.953 4.539 1 39.09 41 GLN B C 1
ATOM 2750 O O . GLN B 1 41 ? 31.016 17.109 4.988 1 39.09 41 GLN B O 1
ATOM 2755 N N . ASP B 1 42 ? 32.531 17.344 3.287 1 46.59 42 ASP B N 1
ATOM 2756 C CA . ASP B 1 42 ? 31.547 18.016 2.459 1 46.59 42 ASP B CA 1
ATOM 2757 C C . ASP B 1 42 ? 30.484 17.031 1.964 1 46.59 42 ASP B C 1
ATOM 2759 O O . ASP B 1 42 ? 29.344 17.422 1.715 1 46.59 42 ASP B O 1
ATOM 2763 N N . THR B 1 43 ? 30.938 15.758 1.759 1 49.88 43 THR B N 1
ATOM 2764 C CA . THR B 1 43 ? 30.031 14.727 1.258 1 49.88 43 THR B CA 1
ATOM 2765 C C . THR B 1 43 ? 29.156 14.18 2.383 1 49.88 43 THR B C 1
ATOM 2767 O O . THR B 1 43 ? 28.125 13.555 2.129 1 49.88 43 THR B O 1
ATOM 2770 N N . THR B 1 44 ? 29.5 14.578 3.57 1 55.53 44 THR B N 1
ATOM 2771 C CA . THR B 1 44 ? 28.875 14.031 4.766 1 55.53 44 THR B CA 1
ATOM 2772 C C . THR B 1 44 ? 27.422 14.508 4.887 1 55.53 44 THR B C 1
ATOM 2774 O O . THR B 1 44 ? 26.516 13.711 5.141 1 55.53 44 THR B O 1
ATOM 2777 N N . PRO B 1 45 ? 27.328 15.82 4.457 1 63.44 45 PRO B N 1
ATOM 2778 C CA . PRO B 1 45 ? 25.938 16.266 4.625 1 63.44 45 PRO B CA 1
ATOM 2779 C C . PRO B 1 45 ? 24.969 15.57 3.668 1 63.44 45 PRO B C 1
ATOM 2781 O O . PRO B 1 45 ? 23.844 15.25 4.047 1 63.44 45 PRO B O 1
ATOM 2784 N N . VAL B 1 46 ? 25.5 15.305 2.486 1 70.38 46 VAL B N 1
ATOM 2785 C CA . VAL B 1 46 ? 24.641 14.695 1.486 1 70.38 46 VAL B CA 1
ATOM 2786 C C . VAL B 1 46 ? 24.344 13.242 1.866 1 70.38 46 VAL B C 1
ATOM 2788 O O . VAL B 1 46 ? 23.219 12.773 1.729 1 70.38 46 VAL B O 1
ATOM 2791 N N . LEU B 1 47 ? 25.297 12.641 2.385 1 68.31 47 LEU B N 1
ATOM 2792 C CA . LEU B 1 47 ? 25.141 11.25 2.791 1 68.31 47 LEU B CA 1
ATOM 2793 C C . LEU B 1 47 ? 24.188 11.133 3.977 1 68.31 47 LEU B C 1
ATOM 2795 O O . LEU B 1 47 ? 23.375 10.211 4.043 1 68.31 47 LEU B O 1
ATOM 2799 N N . LEU B 1 48 ? 24.438 12.055 4.832 1 74.12 48 LEU B N 1
ATOM 2800 C CA . LEU B 1 48 ? 23.531 12.062 5.984 1 74.12 48 LEU B CA 1
ATOM 2801 C C . LEU B 1 48 ? 22.094 12.328 5.551 1 74.12 48 LEU B C 1
ATOM 2803 O O . LEU B 1 48 ? 21.172 11.664 6.027 1 74.12 48 LEU B O 1
ATOM 2807 N N . ALA B 1 49 ? 21.984 13.258 4.645 1 81.62 49 ALA B N 1
ATOM 2808 C CA . ALA B 1 49 ? 20.656 13.578 4.133 1 81.62 49 ALA B CA 1
ATOM 2809 C C . ALA B 1 49 ? 20.031 12.383 3.412 1 81.62 49 ALA B C 1
ATOM 2811 O O . ALA B 1 49 ? 18.844 12.102 3.564 1 81.62 49 ALA B O 1
ATOM 2812 N N . ALA B 1 50 ? 20.828 11.742 2.676 1 75.69 50 ALA B N 1
ATOM 2813 C CA . ALA B 1 50 ? 20.375 10.562 1.951 1 75.69 50 ALA B CA 1
ATOM 2814 C C . ALA B 1 50 ? 19.938 9.461 2.914 1 75.69 50 ALA B C 1
ATOM 2816 O O . ALA B 1 50 ? 18.906 8.812 2.697 1 75.69 50 ALA B O 1
ATOM 2817 N N . ALA B 1 51 ? 20.688 9.289 3.928 1 73.19 51 ALA B N 1
ATOM 2818 C CA . ALA B 1 51 ? 20.359 8.281 4.93 1 73.19 51 ALA B CA 1
ATOM 2819 C C . ALA B 1 51 ? 19.047 8.609 5.629 1 73.19 51 ALA B C 1
ATOM 2821 O O . ALA B 1 51 ? 18.203 7.73 5.852 1 73.19 51 ALA B O 1
ATOM 2822 N N . GLN B 1 52 ? 18.922 9.812 5.93 1 80.88 52 GLN B N 1
ATOM 2823 C CA . GLN B 1 52 ? 17.688 10.25 6.59 1 80.88 52 GLN B CA 1
ATOM 2824 C C . GLN B 1 52 ? 16.484 10.078 5.672 1 80.88 52 GLN B C 1
ATOM 2826 O O . GLN B 1 52 ? 15.422 9.633 6.117 1 80.88 52 GLN B O 1
ATOM 2831 N N . LEU B 1 53 ? 16.688 10.43 4.469 1 84.31 53 LEU B N 1
ATOM 2832 C CA . LEU B 1 53 ? 15.617 10.25 3.49 1 84.31 53 LEU B CA 1
ATOM 2833 C C . LEU B 1 53 ? 15.234 8.781 3.361 1 84.31 53 LEU B C 1
ATOM 2835 O O . LEU B 1 53 ? 14.055 8.438 3.287 1 84.31 53 LEU B O 1
ATOM 2839 N N . ASP B 1 54 ? 16.188 7.973 3.367 1 75.19 54 ASP B N 1
ATOM 2840 C CA . ASP B 1 54 ? 15.953 6.539 3.234 1 75.19 54 ASP B CA 1
ATOM 2841 C C . ASP B 1 54 ? 15.148 6.008 4.418 1 75.19 54 ASP B C 1
ATOM 2843 O O . ASP B 1 54 ? 14.266 5.164 4.242 1 75.19 54 ASP B O 1
ATOM 2847 N N . LYS B 1 55 ? 15.469 6.449 5.598 1 76.62 55 LYS B N 1
ATOM 2848 C CA . LYS B 1 55 ? 14.727 6.031 6.785 1 76.62 55 LYS B CA 1
ATOM 2849 C C . LYS B 1 55 ? 13.258 6.426 6.684 1 76.62 55 LYS B C 1
ATOM 2851 O O . LYS B 1 55 ? 12.375 5.598 6.91 1 76.62 55 LYS B O 1
ATOM 2856 N N . LEU B 1 56 ? 13.094 7.602 6.301 1 85.94 56 LEU B N 1
ATOM 2857 C CA . LEU B 1 56 ? 11.719 8.078 6.176 1 85.94 56 LEU B CA 1
ATOM 2858 C C . LEU B 1 56 ? 10.977 7.336 5.07 1 85.94 56 LEU B C 1
ATOM 2860 O O . LEU B 1 56 ? 9.836 6.918 5.254 1 85.94 56 LEU B O 1
ATOM 2864 N N . TRP B 1 57 ? 11.672 7.238 3.953 1 81.56 57 TRP B N 1
ATOM 2865 C CA . TRP B 1 57 ? 11.086 6.547 2.805 1 81.56 57 TRP B CA 1
ATOM 2866 C C . TRP B 1 57 ? 10.672 5.129 3.18 1 81.56 57 TRP B C 1
ATOM 2868 O O . TRP B 1 57 ? 9.539 4.715 2.904 1 81.56 57 TRP B O 1
ATOM 2878 N N . ASN B 1 58 ? 11.469 4.445 3.84 1 74.88 58 ASN B N 1
ATOM 2879 C CA . ASN B 1 58 ? 11.195 3.074 4.254 1 74.88 58 ASN B CA 1
ATOM 2880 C C . ASN B 1 58 ? 10.023 3.014 5.238 1 74.88 58 ASN B C 1
ATOM 2882 O O . ASN B 1 58 ? 9.172 2.133 5.141 1 74.88 58 ASN B O 1
ATOM 2886 N N . TYR B 1 59 ? 10.062 3.879 6.09 1 81.31 59 TYR B N 1
ATOM 2887 C CA . TYR B 1 59 ? 9.008 3.895 7.102 1 81.31 59 TYR B CA 1
ATOM 2888 C C . TYR B 1 59 ? 7.645 4.133 6.465 1 81.31 59 TYR B C 1
ATOM 2890 O O . TYR B 1 59 ? 6.684 3.42 6.754 1 81.31 59 TYR B O 1
ATOM 2898 N N . VAL B 1 60 ? 7.586 5.086 5.578 1 86.62 60 VAL B N 1
ATOM 2899 C CA . VAL B 1 60 ? 6.301 5.504 5.023 1 86.62 60 VAL B CA 1
ATOM 2900 C C . VAL B 1 60 ? 5.773 4.43 4.074 1 86.62 60 VAL B C 1
ATOM 2902 O O . VAL B 1 60 ? 4.559 4.25 3.949 1 86.62 60 VAL B O 1
ATOM 2905 N N . TYR B 1 61 ? 6.664 3.684 3.529 1 80.19 61 TYR B N 1
ATOM 2906 C CA . TYR B 1 61 ? 6.234 2.691 2.549 1 80.19 61 TYR B CA 1
ATOM 2907 C C . TYR B 1 61 ? 5.996 1.34 3.209 1 80.19 61 TYR B C 1
ATOM 2909 O O . TYR B 1 61 ? 5.559 0.39 2.553 1 80.19 61 TYR B O 1
ATOM 2917 N N . THR B 1 62 ? 6.246 1.231 4.461 1 77 62 THR B N 1
ATOM 2918 C CA . THR B 1 62 ? 5.953 -0.007 5.176 1 77 62 THR B CA 1
ATOM 2919 C C . THR B 1 62 ? 4.527 0 5.711 1 77 62 THR B C 1
ATOM 2921 O O . THR B 1 62 ? 4.195 0.787 6.602 1 77 62 THR B O 1
ATOM 2924 N N . MET B 1 63 ? 3.785 -0.88 5.184 1 82 63 MET B N 1
ATOM 2925 C CA . MET B 1 63 ? 2.439 -1.029 5.727 1 82 63 MET B CA 1
ATOM 2926 C C . MET B 1 63 ? 2.48 -1.631 7.129 1 82 63 MET B C 1
ATOM 2928 O O . MET B 1 63 ? 3.123 -2.658 7.348 1 82 63 MET B O 1
ATOM 2932 N N . GLN B 1 64 ? 1.794 -1.028 7.984 1 82.25 64 GLN B N 1
ATOM 2933 C CA . GLN B 1 64 ? 1.879 -1.404 9.391 1 82.25 64 GLN B CA 1
ATOM 2934 C C . GLN B 1 64 ? 0.548 -1.955 9.898 1 82.25 64 GLN B C 1
ATOM 2936 O O . GLN B 1 64 ? 0.467 -2.477 11.008 1 82.25 64 GLN B O 1
ATOM 2941 N N . TYR B 1 65 ? -0.436 -1.91 9.117 1 86.31 65 TYR B N 1
ATOM 2942 C CA . TYR B 1 65 ? -1.773 -2.396 9.438 1 86.31 65 TYR B CA 1
ATOM 2943 C C . TYR B 1 65 ? -2.525 -2.801 8.172 1 86.31 65 TYR B C 1
ATOM 2945 O O . TYR B 1 65 ? -2.443 -2.117 7.152 1 86.31 65 TYR B O 1
ATOM 2953 N N . LYS B 1 66 ? -3.229 -3.912 8.227 1 86.81 66 LYS B N 1
ATOM 2954 C CA . LYS B 1 66 ? -4.074 -4.336 7.113 1 86.81 66 LYS B CA 1
ATOM 2955 C C . LYS B 1 66 ? -5.547 -4.043 7.398 1 86.81 66 LYS B C 1
ATOM 2957 O O . LYS B 1 66 ? -6.199 -4.789 8.133 1 86.81 66 LYS B O 1
ATOM 2962 N N . CYS B 1 67 ? -6.047 -2.969 6.852 1 90.81 67 CYS B N 1
ATOM 2963 C CA . CYS B 1 67 ? -7.469 -2.666 6.98 1 90.81 67 CYS B CA 1
ATOM 2964 C C . CYS B 1 67 ? -8.312 -3.691 6.23 1 90.81 67 CYS B C 1
ATOM 2966 O O . CYS B 1 67 ? -8.133 -3.895 5.027 1 90.81 67 CYS B O 1
ATOM 2968 N N . THR B 1 68 ? -9.242 -4.293 6.898 1 89.88 68 THR B N 1
ATOM 2969 C CA . THR B 1 68 ? -10.023 -5.383 6.324 1 89.88 68 THR B CA 1
ATOM 2970 C C . THR B 1 68 ? -10.836 -4.895 5.129 1 89.88 68 THR B C 1
ATOM 2972 O O . THR B 1 68 ? -10.984 -5.613 4.137 1 89.88 68 THR B O 1
ATOM 2975 N N . LYS B 1 69 ? -11.359 -3.701 5.281 1 92.62 69 LYS B N 1
ATOM 2976 C CA . LYS B 1 69 ? -12.078 -3.049 4.188 1 92.62 69 LYS B CA 1
ATOM 2977 C C . LYS B 1 69 ? -11.688 -1.578 4.078 1 92.62 69 LYS B C 1
ATOM 2979 O O . LYS B 1 69 ? -11.602 -0.875 5.086 1 92.62 69 LYS B O 1
ATOM 2984 N N . SER B 1 70 ? -11.359 -1.18 2.812 1 93.94 70 SER B N 1
ATOM 2985 C CA . SER B 1 70 ? -11 0.216 2.59 1 93.94 70 SER B CA 1
ATOM 2986 C C . SER B 1 70 ? -11.57 0.736 1.278 1 93.94 70 SER B C 1
ATOM 2988 O O . SER B 1 70 ? -12 -0.048 0.427 1 93.94 70 SER B O 1
ATOM 2990 N N . GLU B 1 71 ? -11.695 2.061 1.223 1 94.69 71 GLU B N 1
ATOM 2991 C CA . GLU B 1 71 ? -12.211 2.75 0.046 1 94.69 71 GLU B CA 1
ATOM 2992 C C . GLU B 1 71 ? -11.352 3.955 -0.314 1 94.69 71 GLU B C 1
ATOM 2994 O O . GLU B 1 71 ? -11.047 4.789 0.543 1 94.69 71 GLU B O 1
ATOM 2999 N N . TYR B 1 72 ? -10.953 3.973 -1.591 1 92.44 72 TYR B N 1
ATOM 3000 C CA . TYR B 1 72 ? -10.383 5.227 -2.074 1 92.44 72 TYR B CA 1
ATOM 3001 C C . TYR B 1 72 ? -11.484 6.195 -2.502 1 92.44 72 TYR B C 1
ATOM 3003 O O . TYR B 1 72 ? -12.375 5.832 -3.275 1 92.44 72 TYR B O 1
ATOM 3011 N N . LEU B 1 73 ? -11.336 7.316 -1.957 1 95.19 73 LEU B N 1
ATOM 3012 C CA . LEU B 1 73 ? -12.312 8.352 -2.271 1 95.19 73 LEU B CA 1
ATOM 3013 C C . LEU B 1 73 ? -11.633 9.594 -2.834 1 95.19 73 LEU B C 1
ATOM 3015 O O . LEU B 1 73 ? -10.477 9.867 -2.514 1 95.19 73 LEU B O 1
ATOM 3019 N N . GLY B 1 74 ? -12.406 10.289 -3.623 1 93.94 74 GLY B N 1
ATOM 3020 C CA . GLY B 1 74 ? -11.898 11.523 -4.211 1 93.94 74 GLY B CA 1
ATOM 3021 C C . GLY B 1 74 ? -10.984 11.289 -5.398 1 93.94 74 GLY B C 1
ATOM 3022 O O . GLY B 1 74 ? -10.891 10.172 -5.902 1 93.94 74 GLY B O 1
ATOM 3023 N N . GLY B 1 75 ? -10.367 12.344 -5.832 1 87.81 75 GLY B N 1
ATOM 3024 C CA . GLY B 1 75 ? -9.453 12.289 -6.961 1 87.81 75 GLY B CA 1
ATOM 3025 C C . GLY B 1 75 ? -10.172 12.242 -8.297 1 87.81 75 GLY B C 1
ATOM 3026 O O . GLY B 1 75 ? -11.281 11.727 -8.398 1 87.81 75 GLY B O 1
ATOM 3027 N N . LYS B 1 76 ? -9.523 12.93 -9.234 1 79.25 76 LYS B N 1
ATOM 3028 C CA . LYS B 1 76 ? -10.031 12.938 -10.602 1 79.25 76 LYS B CA 1
ATOM 3029 C C . LYS B 1 76 ? -9.156 12.094 -11.523 1 79.25 76 LYS B C 1
ATOM 3031 O O . LYS B 1 76 ? -7.93 12.211 -11.5 1 79.25 76 LYS B O 1
ATOM 3036 N N . PRO B 1 77 ? -9.859 11.203 -12.172 1 73.12 77 PRO B N 1
ATOM 3037 C CA . PRO B 1 77 ? -9.07 10.352 -13.062 1 73.12 77 PRO B CA 1
ATOM 3038 C C . PRO B 1 77 ? -8.117 11.148 -13.945 1 73.12 77 PRO B C 1
ATOM 3040 O O . PRO B 1 77 ? -6.984 10.711 -14.188 1 73.12 77 PRO B O 1
ATOM 3043 N N . GLU B 1 78 ? -8.531 12.312 -14.352 1 69.94 78 GLU B N 1
ATOM 3044 C CA . GLU B 1 78 ? -7.719 13.133 -15.242 1 69.94 78 GLU B CA 1
ATOM 3045 C C . GLU B 1 78 ? -6.441 13.602 -14.555 1 69.94 78 GLU B C 1
ATOM 3047 O O . GLU B 1 78 ? -5.469 13.961 -15.211 1 69.94 78 GLU B O 1
ATOM 3052 N N . MET B 1 79 ? -6.527 13.547 -13.281 1 67.12 79 MET B N 1
ATOM 3053 C CA . MET B 1 79 ? -5.367 13.977 -12.508 1 67.12 79 MET B CA 1
ATOM 3054 C C . MET B 1 79 ? -4.711 12.797 -11.812 1 67.12 79 MET B C 1
ATOM 3056 O O . MET B 1 79 ? -4.156 12.938 -10.719 1 67.12 79 MET B O 1
ATOM 3060 N N . ARG B 1 80 ? -4.926 11.609 -12.398 1 69.94 80 ARG B N 1
ATOM 3061 C CA . ARG B 1 80 ? -4.301 10.383 -11.922 1 69.94 80 ARG B CA 1
ATOM 3062 C C . ARG B 1 80 ? -4.656 10.117 -10.461 1 69.94 80 ARG B C 1
ATOM 3064 O O . ARG B 1 80 ? -3.793 9.75 -9.664 1 69.94 80 ARG B O 1
ATOM 3071 N N . MET B 1 81 ? -5.734 10.609 -10.148 1 74.38 81 MET B N 1
ATOM 3072 C CA . MET B 1 81 ? -6.352 10.352 -8.852 1 74.38 81 MET B CA 1
ATOM 3073 C C . MET B 1 81 ? -5.688 11.18 -7.758 1 74.38 81 MET B C 1
ATOM 3075 O O . MET B 1 81 ? -5.727 10.812 -6.582 1 74.38 81 MET B O 1
ATOM 3079 N N . ASP B 1 82 ? -5.031 12.25 -8.242 1 77.94 82 ASP B N 1
ATOM 3080 C CA . ASP B 1 82 ? -4.555 13.188 -7.23 1 77.94 82 ASP B CA 1
ATOM 3081 C C . ASP B 1 82 ? -5.703 13.688 -6.359 1 77.94 82 ASP B C 1
ATOM 3083 O O . ASP B 1 82 ? -6.797 13.953 -6.855 1 77.94 82 ASP B O 1
ATOM 3087 N N . GLY B 1 83 ? -5.488 13.742 -5.141 1 85.31 83 GLY B N 1
ATOM 3088 C CA . GLY B 1 83 ? -6.535 14.188 -4.238 1 85.31 83 GLY B CA 1
ATOM 3089 C C . GLY B 1 83 ? -7.359 13.047 -3.672 1 85.31 83 GLY B C 1
ATOM 3090 O O . GLY B 1 83 ? -8.25 13.266 -2.85 1 85.31 83 GLY B O 1
ATOM 3091 N N . ALA B 1 84 ? -7.027 11.852 -4.113 1 90.06 84 ALA B N 1
ATOM 3092 C CA . ALA B 1 84 ? -7.711 10.68 -3.562 1 90.06 84 ALA B CA 1
ATOM 3093 C C . ALA B 1 84 ? -7.023 10.195 -2.287 1 90.06 84 ALA B C 1
ATOM 3095 O O . ALA B 1 84 ? -5.793 10.156 -2.211 1 90.06 84 ALA B O 1
ATOM 3096 N N . TYR B 1 85 ? -7.828 9.891 -1.311 1 93.69 85 TYR B N 1
ATOM 3097 C CA . TYR B 1 85 ? -7.32 9.375 -0.045 1 93.69 85 TYR B CA 1
ATOM 3098 C C . TYR B 1 85 ? -8.047 8.094 0.354 1 93.69 85 TYR B C 1
ATOM 3100 O O . TYR B 1 85 ? -9.172 7.844 -0.098 1 93.69 85 TYR B O 1
ATOM 3108 N N . ASP B 1 86 ? -7.336 7.289 1.115 1 94.75 86 ASP B N 1
ATOM 3109 C CA . ASP B 1 86 ? -7.883 6 1.542 1 94.75 86 ASP B CA 1
ATOM 3110 C C . ASP B 1 86 ? -8.672 6.145 2.842 1 94.75 86 ASP B C 1
ATOM 3112 O O . ASP B 1 86 ? -8.289 6.914 3.723 1 94.75 86 ASP B O 1
ATOM 3116 N N . LEU B 1 87 ? -9.828 5.449 2.932 1 97.69 87 LEU B N 1
ATOM 3117 C CA . LEU B 1 87 ? -10.672 5.359 4.117 1 97.69 87 LEU B CA 1
ATOM 3118 C C . LEU B 1 87 ? -10.781 3.918 4.598 1 97.69 87 LEU B C 1
ATOM 3120 O O . LEU B 1 87 ? -11.281 3.055 3.873 1 97.69 87 LEU B O 1
ATOM 3124 N N . CYS B 1 88 ? -10.242 3.645 5.77 1 97.56 88 CYS B N 1
ATOM 3125 C CA . CYS B 1 88 ? -10.477 2.352 6.398 1 97.56 88 CYS B CA 1
ATOM 3126 C C . CYS B 1 88 ? -11.875 2.279 7 1 97.56 88 CYS B C 1
ATOM 3128 O O . CYS B 1 88 ? -12.203 3.033 7.918 1 97.56 88 CYS B O 1
ATOM 3130 N N . THR B 1 89 ? -12.695 1.315 6.645 1 96.88 89 THR B N 1
ATOM 3131 C CA . THR B 1 89 ? -14.102 1.341 7.02 1 96.88 89 THR B CA 1
ATOM 3132 C C . THR B 1 89 ? -14.383 0.347 8.141 1 96.88 89 THR B C 1
ATOM 3134 O O . THR B 1 89 ? -15.531 -0.014 8.391 1 96.88 89 THR B O 1
ATOM 3137 N N . GLU B 1 90 ? -13.344 -0.136 8.742 1 95.75 90 GLU B N 1
ATOM 3138 C CA . GLU B 1 90 ? -13.57 -0.925 9.953 1 95.75 90 GLU B CA 1
ATOM 3139 C C . GLU B 1 90 ? -14.312 -0.116 11.008 1 95.75 90 GLU B C 1
ATOM 3141 O O . GLU B 1 90 ? -14.047 1.074 11.188 1 95.75 90 GLU B O 1
ATOM 3146 N N . GLU B 1 91 ? -15.172 -0.742 11.711 1 95.75 91 GLU B N 1
ATOM 3147 C CA . GLU B 1 91 ? -16.047 -0.072 12.656 1 95.75 91 GLU B CA 1
ATOM 3148 C C . GLU B 1 91 ? -15.258 0.714 13.695 1 95.75 91 GLU B C 1
ATOM 3150 O O . GLU B 1 91 ? -15.641 1.819 14.078 1 95.75 91 GLU B O 1
ATOM 3155 N N . LYS B 1 92 ? -14.18 0.161 14.109 1 95.38 92 LYS B N 1
ATOM 3156 C CA . LYS B 1 92 ? -13.375 0.808 15.141 1 95.38 92 LYS B CA 1
ATOM 3157 C C . LYS B 1 92 ? -12.867 2.168 14.672 1 95.38 92 LYS B C 1
ATOM 3159 O O . LYS B 1 92 ? -12.688 3.082 15.477 1 95.38 92 LYS B O 1
ATOM 3164 N N . PHE B 1 93 ? -12.68 2.32 13.328 1 97.44 93 PHE B N 1
ATOM 3165 C CA . PHE B 1 93 ? -12.102 3.545 12.789 1 97.44 93 PHE B CA 1
ATOM 3166 C C . PHE B 1 93 ? -13.164 4.379 12.086 1 97.44 93 PHE B C 1
ATOM 3168 O O . PHE B 1 93 ? -12.961 5.57 11.844 1 97.44 93 PHE B O 1
ATOM 3175 N N . TRP B 1 94 ? -14.172 3.746 11.727 1 97.31 94 TRP B N 1
ATOM 3176 C CA . TRP B 1 94 ? -15.281 4.359 10.992 1 97.31 94 TRP B CA 1
ATOM 3177 C C . TRP B 1 94 ? -16.625 3.814 11.477 1 97.31 94 TRP B C 1
ATOM 3179 O O . TRP B 1 94 ? -17.281 3.057 10.766 1 97.31 94 TRP B O 1
ATOM 3189 N N . PRO B 1 95 ? -17.094 4.32 12.523 1 95.75 95 PRO B N 1
ATOM 3190 C CA . PRO B 1 95 ? -18.312 3.787 13.156 1 95.75 95 PRO B CA 1
ATOM 3191 C C . PRO B 1 95 ? -19.531 3.869 12.242 1 95.75 95 PRO B C 1
ATOM 3193 O O . PRO B 1 95 ? -20.484 3.111 12.422 1 95.75 95 PRO B O 1
ATOM 3196 N N . LEU B 1 96 ? -19.531 4.668 11.242 1 94.38 96 LEU B N 1
ATOM 3197 C CA . LEU B 1 96 ? -20.641 4.824 10.312 1 94.38 96 LEU B CA 1
ATOM 3198 C C . LEU B 1 96 ? -20.859 3.551 9.5 1 94.38 96 LEU B C 1
ATOM 3200 O O . LEU B 1 96 ? -21.906 3.365 8.898 1 94.38 96 LEU B O 1
ATOM 3204 N N . SER B 1 97 ? -19.844 2.746 9.469 1 92.25 97 SER B N 1
ATOM 3205 C CA . SER B 1 97 ? -19.938 1.519 8.688 1 92.25 97 SER B CA 1
ATOM 3206 C C . SER B 1 97 ? -21 0.583 9.258 1 92.25 97 SER B C 1
ATOM 3208 O O . SER B 1 97 ? -21.641 -0.173 8.516 1 92.25 97 SER B O 1
ATOM 3210 N N . THR B 1 98 ? -21.281 0.66 10.531 1 92.75 98 THR B N 1
ATOM 3211 C CA . THR B 1 98 ? -22.219 -0.266 11.148 1 92.75 98 THR B CA 1
ATOM 3212 C C . THR B 1 98 ? -23.391 0.49 11.789 1 92.75 98 THR B C 1
ATOM 3214 O O . THR B 1 98 ? -24.469 -0.071 11.992 1 92.75 98 THR B O 1
ATOM 3217 N N . ASN B 1 99 ? -23.125 1.719 12.211 1 95.5 99 ASN B N 1
ATOM 3218 C CA . ASN B 1 99 ? -24.156 2.576 12.812 1 95.5 99 ASN B CA 1
ATOM 3219 C C . ASN B 1 99 ? -24.438 3.797 11.938 1 95.5 99 ASN B C 1
ATOM 3221 O O . ASN B 1 99 ? -23.781 4.832 12.086 1 95.5 99 ASN B O 1
ATOM 3225 N N . LYS B 1 100 ? -25.484 3.697 11.234 1 92.25 100 LYS B N 1
ATOM 3226 C CA . LYS B 1 100 ? -25.797 4.723 10.242 1 92.25 100 LYS B CA 1
ATOM 3227 C C . LYS B 1 100 ? -26.25 6.016 10.914 1 92.25 100 LYS B C 1
ATOM 3229 O O . LYS B 1 100 ? -26.281 7.07 10.281 1 92.25 100 LYS B O 1
ATOM 3234 N N . ASP B 1 101 ? -26.5 6.004 12.211 1 93.75 101 ASP B N 1
ATOM 3235 C CA . ASP B 1 101 ? -26.938 7.188 12.945 1 93.75 101 ASP B CA 1
ATOM 3236 C C . ASP B 1 101 ? -25.766 7.871 13.641 1 93.75 101 ASP B C 1
ATOM 3238 O O . ASP B 1 101 ? -25.922 8.938 14.234 1 93.75 101 ASP B O 1
ATOM 3242 N N . TYR B 1 102 ? -24.625 7.211 13.492 1 94.94 102 TYR B N 1
ATOM 3243 C CA . TYR B 1 102 ? -23.438 7.801 14.117 1 94.94 102 TYR B CA 1
ATOM 3244 C C . TYR B 1 102 ? -23.125 9.164 13.508 1 94.94 102 TYR B C 1
ATOM 3246 O O . TYR B 1 102 ? -23.156 9.328 12.289 1 94.94 102 TYR B O 1
ATOM 3254 N N . LYS B 1 103 ? -22.812 10.094 14.398 1 93.44 103 LYS B N 1
ATOM 3255 C CA . LYS B 1 103 ? -22.469 11.438 13.938 1 93.44 103 LYS B CA 1
ATOM 3256 C C . LYS B 1 103 ? -20.969 11.578 13.695 1 93.44 103 LYS B C 1
ATOM 3258 O O . LYS B 1 103 ? -20.234 12.062 14.562 1 93.44 103 LYS B O 1
ATOM 3263 N N . CYS B 1 104 ? -20.625 11.266 12.523 1 97 104 CYS B N 1
ATOM 3264 C CA . CYS B 1 104 ? -19.219 11.312 12.148 1 97 104 CYS B CA 1
ATOM 3265 C C . CYS B 1 104 ? -18.766 12.75 11.898 1 97 104 CYS B C 1
ATOM 3267 O O . CYS B 1 104 ? -19.578 13.609 11.547 1 97 104 CYS B O 1
ATOM 3269 N N . LEU B 1 105 ? -17.484 13.07 12.227 1 98.62 105 LEU B N 1
ATOM 3270 C CA . LEU B 1 105 ? -16.891 14.391 12.031 1 98.62 105 LEU B CA 1
ATOM 3271 C C . LEU B 1 105 ? -15.562 14.289 11.297 1 98.62 105 LEU B C 1
ATOM 3273 O O . LEU B 1 105 ? -14.703 13.477 11.664 1 98.62 105 LEU B O 1
ATOM 3277 N N . MET B 1 106 ? -15.406 15.062 10.242 1 98.75 106 MET B N 1
ATOM 3278 C CA . MET B 1 106 ? -14.141 15.125 9.523 1 98.75 106 MET B CA 1
ATOM 3279 C C . MET B 1 106 ? -13.68 16.578 9.352 1 98.75 106 MET B C 1
ATOM 3281 O O . MET B 1 106 ? -14.484 17.453 9.023 1 98.75 106 MET B O 1
ATOM 3285 N N . TYR B 1 107 ? -12.43 16.812 9.633 1 98.69 107 TYR B N 1
ATOM 3286 C CA . TYR B 1 107 ? -11.742 18.047 9.258 1 98.69 107 TYR B CA 1
ATOM 3287 C C . TYR B 1 107 ? -10.781 17.797 8.094 1 98.69 107 TYR B C 1
ATOM 3289 O O . TYR B 1 107 ? -10.078 16.781 8.07 1 98.69 107 TYR B O 1
ATOM 3297 N N . SER B 1 108 ? -10.797 18.641 7.117 1 98.38 108 SER B N 1
ATOM 3298 C CA . SER B 1 108 ? -9.93 18.562 5.941 1 98.38 108 SER B CA 1
ATOM 3299 C C . SER B 1 108 ? -9.195 19.891 5.719 1 98.38 108 SER B C 1
ATOM 3301 O O . SER B 1 108 ? -9.82 20.906 5.43 1 98.38 108 SER B O 1
ATOM 3303 N N . PHE B 1 109 ? -7.867 19.844 5.832 1 97.06 109 PHE B N 1
ATOM 3304 C CA . PHE B 1 109 ? -7.066 21.062 5.668 1 97.06 109 PHE B CA 1
ATOM 3305 C C . PHE B 1 109 ? -6.336 21.047 4.328 1 97.06 109 PHE B C 1
ATOM 3307 O O . PHE B 1 109 ? -5.707 20.047 3.969 1 97.06 109 PHE B O 1
ATOM 3314 N N . GLY B 1 110 ? -6.309 22.109 3.625 1 95.06 110 GLY B N 1
ATOM 3315 C CA . GLY B 1 110 ? -5.652 22.234 2.332 1 95.06 110 GLY B CA 1
ATOM 3316 C C . GLY B 1 110 ? -6.477 21.656 1.195 1 95.06 110 GLY B C 1
ATOM 3317 O O . GLY B 1 110 ? -6.031 20.719 0.51 1 95.06 110 GLY B O 1
ATOM 3318 N N . VAL B 1 111 ? -7.609 22.297 0.901 1 94.69 111 VAL B N 1
ATOM 3319 C CA . VAL B 1 111 ? -8.547 21.781 -0.093 1 94.69 111 VAL B CA 1
ATOM 3320 C C . VAL B 1 111 ? -8.023 22.078 -1.497 1 94.69 111 VAL B C 1
ATOM 3322 O O . VAL B 1 111 ? -8.102 21.234 -2.391 1 94.69 111 VAL B O 1
ATOM 3325 N N . GLY B 1 112 ? -7.496 23.234 -1.755 1 91.81 112 GLY B N 1
ATOM 3326 C CA . GLY B 1 112 ? -6.93 23.625 -3.037 1 91.81 112 GLY B CA 1
ATOM 3327 C C . GLY B 1 112 ? -7.906 23.484 -4.188 1 91.81 112 GLY B C 1
ATOM 3328 O O . GLY B 1 112 ? -7.574 22.891 -5.223 1 91.81 112 GLY B O 1
ATOM 3329 N N . PHE B 1 113 ? -9.117 23.812 -3.947 1 92.44 113 PHE B N 1
ATOM 3330 C CA . PHE B 1 113 ? -10.203 23.828 -4.918 1 92.44 113 PHE B CA 1
ATOM 3331 C C . PHE B 1 113 ? -10.586 22.422 -5.34 1 92.44 113 PHE B C 1
ATOM 3333 O O . PHE B 1 113 ? -11.344 22.234 -6.293 1 92.44 113 PHE B O 1
ATOM 3340 N N . ASP B 1 114 ? -10.008 21.438 -4.738 1 93.31 114 ASP B N 1
ATOM 3341 C CA . ASP B 1 114 ? -10.398 20.062 -4.992 1 93.31 114 ASP B CA 1
ATOM 3342 C C . ASP B 1 114 ? -11.156 19.469 -3.797 1 93.31 114 ASP B C 1
ATOM 3344 O O . ASP B 1 114 ? -10.539 18.969 -2.854 1 93.31 114 ASP B O 1
ATOM 3348 N N . PHE B 1 115 ? -12.516 19.453 -3.908 1 96.06 115 PHE B N 1
ATOM 3349 C CA . PHE B 1 115 ? -13.383 18.969 -2.834 1 96.06 115 PHE B CA 1
ATOM 3350 C C . PHE B 1 115 ? -13.773 17.516 -3.057 1 96.06 115 PHE B C 1
ATOM 3352 O O . PHE B 1 115 ? -14.609 16.969 -2.33 1 96.06 115 PHE B O 1
ATOM 3359 N N . SER B 1 116 ? -13.141 16.859 -3.994 1 95.31 116 SER B N 1
ATOM 3360 C CA . SER B 1 116 ? -13.648 15.555 -4.418 1 95.31 116 SER B CA 1
ATOM 3361 C C . SER B 1 116 ? -13.688 14.57 -3.252 1 95.31 116 SER B C 1
ATOM 3363 O O . SER B 1 116 ? -14.688 13.883 -3.045 1 95.31 116 SER B O 1
ATOM 3365 N N . PHE B 1 117 ? -12.688 14.516 -2.467 1 96.88 117 PHE B N 1
ATOM 3366 C CA . PHE B 1 117 ? -12.664 13.633 -1.305 1 96.88 117 PHE B CA 1
ATOM 3367 C C . PHE B 1 117 ? -13.695 14.07 -0.271 1 96.88 117 PHE B C 1
ATOM 3369 O O . PHE B 1 117 ? -14.484 13.25 0.211 1 96.88 117 PHE B O 1
ATOM 3376 N N . ASP B 1 118 ? -13.672 15.375 -0.016 1 98.25 118 ASP B N 1
ATOM 3377 C CA . ASP B 1 118 ? -14.539 15.945 1.009 1 98.25 118 ASP B CA 1
ATOM 3378 C C . ASP B 1 118 ? -16.016 15.734 0.662 1 98.25 118 ASP B C 1
ATOM 3380 O O . ASP B 1 118 ? -16.812 15.375 1.526 1 98.25 118 ASP B O 1
ATOM 3384 N N . ASP B 1 119 ? -16.297 15.875 -0.556 1 97.69 119 ASP B N 1
ATOM 3385 C CA . ASP B 1 119 ? -17.672 15.703 -1.023 1 97.69 119 ASP B CA 1
ATOM 3386 C C . ASP B 1 119 ? -18.125 14.258 -0.842 1 97.69 119 ASP B C 1
ATOM 3388 O O . ASP B 1 119 ? -19.266 14.008 -0.408 1 97.69 119 ASP B O 1
ATOM 3392 N N . GLU B 1 120 ? -17.281 13.391 -1.166 1 97.06 120 GLU B N 1
ATOM 3393 C CA . GLU B 1 120 ? -17.656 11.977 -1.082 1 97.06 120 GLU B CA 1
ATOM 3394 C C . GLU B 1 120 ? -17.844 11.539 0.368 1 97.06 120 GLU B C 1
ATOM 3396 O O . GLU B 1 120 ? -18.734 10.734 0.668 1 97.06 120 GLU B O 1
ATOM 3401 N N . ILE B 1 121 ? -17.047 12.062 1.274 1 97.88 121 ILE B N 1
ATOM 3402 C CA . ILE B 1 121 ? -17.234 11.766 2.691 1 97.88 121 ILE B CA 1
ATOM 3403 C C . ILE B 1 121 ? -18.547 12.359 3.188 1 97.88 121 ILE B C 1
ATOM 3405 O O . ILE B 1 121 ? -19.281 11.719 3.934 1 97.88 121 ILE B O 1
ATOM 3409 N N . ALA B 1 122 ? -18.828 13.562 2.754 1 97.88 122 ALA B N 1
ATOM 3410 C CA . ALA B 1 122 ? -20.062 14.219 3.16 1 97.88 122 ALA B CA 1
ATOM 3411 C C . ALA B 1 122 ? -21.281 13.445 2.674 1 97.88 122 ALA B C 1
ATOM 3413 O O . ALA B 1 122 ? -22.297 13.344 3.381 1 97.88 122 ALA B O 1
ATOM 3414 N N . LYS B 1 123 ? -21.188 12.883 1.559 1 96.25 123 LYS B N 1
ATOM 3415 C CA . LYS B 1 123 ? -22.297 12.102 0.993 1 96.25 123 LYS B CA 1
ATOM 3416 C C . LYS B 1 123 ? -22.562 10.852 1.822 1 96.25 123 LYS B C 1
ATOM 3418 O O . LYS B 1 123 ? -23.625 10.25 1.729 1 96.25 123 LYS B O 1
ATOM 3423 N N . LYS B 1 124 ? -21.578 10.469 2.58 1 95.25 124 LYS B N 1
ATOM 3424 C CA . LYS B 1 124 ? -21.781 9.352 3.502 1 95.25 124 LYS B CA 1
ATOM 3425 C C . LYS B 1 124 ? -22.453 9.812 4.793 1 95.25 124 LYS B C 1
ATOM 3427 O O . LYS B 1 124 ? -22.484 9.078 5.777 1 95.25 124 LYS B O 1
ATOM 3432 N N . LYS B 1 125 ? -22.922 11.078 4.848 1 94.56 125 LYS B N 1
ATOM 3433 C CA . LYS B 1 125 ? -23.672 11.695 5.945 1 94.56 125 LYS B CA 1
ATOM 3434 C C . LYS B 1 125 ? -22.75 12.062 7.102 1 94.56 125 LYS B C 1
ATOM 3436 O O . LYS B 1 125 ? -23.172 12.109 8.258 1 94.56 125 LYS B O 1
ATOM 3441 N N . CYS B 1 126 ? -21.531 12.25 6.805 1 97.44 126 CYS B N 1
ATOM 3442 C CA . CYS B 1 126 ? -20.578 12.758 7.781 1 97.44 126 CYS B CA 1
ATOM 3443 C C . CYS B 1 126 ? -20.578 14.281 7.797 1 97.44 126 CYS B C 1
ATOM 3445 O O . CYS B 1 126 ? -20.688 14.914 6.75 1 97.44 126 CYS B O 1
ATOM 3447 N N . GLU B 1 127 ? -20.484 14.852 9.031 1 98.06 127 GLU B N 1
ATOM 3448 C CA . GLU B 1 127 ? -20.234 16.281 9.141 1 98.06 127 GLU B CA 1
ATOM 3449 C C . GLU B 1 127 ? -18.828 16.641 8.688 1 98.06 127 GLU B C 1
ATOM 3451 O O . GLU B 1 127 ? -17.844 16.172 9.281 1 98.06 127 GLU B O 1
ATOM 3456 N N . VAL B 1 128 ? -18.703 17.438 7.598 1 98.75 128 VAL B N 1
ATOM 3457 C CA . VAL B 1 128 ? -17.391 17.703 7.008 1 98.75 128 VAL B CA 1
ATOM 3458 C C . VAL B 1 128 ? -17.109 19.203 7.027 1 98.75 128 VAL B C 1
ATOM 3460 O O . VAL B 1 128 ? -17.938 20 6.566 1 98.75 128 VAL B O 1
ATOM 3463 N N . HIS B 1 129 ? -16.047 19.594 7.57 1 98.81 129 HIS B N 1
ATOM 3464 C CA . HIS B 1 129 ? -15.523 20.953 7.523 1 98.81 129 HIS B CA 1
ATOM 3465 C C . HIS B 1 129 ? -14.203 21.016 6.766 1 98.81 129 HIS B C 1
ATOM 3467 O O . HIS B 1 129 ? -13.242 20.344 7.137 1 98.81 129 HIS B O 1
ATOM 3473 N N . SER B 1 130 ? -14.172 21.797 5.723 1 98.69 130 SER B N 1
ATOM 3474 C CA . SER B 1 130 ? -12.992 21.969 4.879 1 98.69 130 SER B CA 1
ATOM 3475 C C . SER B 1 130 ? -12.344 23.328 5.094 1 98.69 130 SER B C 1
ATOM 3477 O O . SER B 1 130 ? -13.047 24.344 5.164 1 98.69 130 SER B O 1
ATOM 3479 N N . PHE B 1 131 ? -11.023 23.344 5.148 1 97.94 131 PHE B N 1
ATOM 3480 C CA . PHE B 1 131 ? -10.297 24.562 5.504 1 97.94 131 PHE B CA 1
ATOM 3481 C C . PHE B 1 131 ? -9.242 24.891 4.457 1 97.94 131 PHE B C 1
ATOM 3483 O O . PHE B 1 131 ? -8.461 24.016 4.059 1 97.94 131 PHE B O 1
ATOM 3490 N N . ASP B 1 132 ? -9.219 26.156 3.992 1 97.06 132 ASP B N 1
ATOM 3491 C CA . ASP B 1 132 ? -8.188 26.656 3.084 1 97.06 132 ASP B CA 1
ATOM 3492 C C . ASP B 1 132 ? -8.188 28.172 3.047 1 97.06 132 ASP B C 1
ATOM 3494 O O . ASP B 1 132 ? -9.125 28.797 2.529 1 97.06 132 ASP B O 1
ATOM 3498 N N . PRO B 1 133 ? -7.168 28.734 3.523 1 95.5 133 PRO B N 1
ATOM 3499 C CA . PRO B 1 133 ? -7.164 30.203 3.582 1 95.5 133 PRO B CA 1
ATOM 3500 C C . PRO B 1 133 ? -6.867 30.844 2.229 1 95.5 133 PRO B C 1
ATOM 3502 O O . PRO B 1 133 ? -7.086 32.062 2.051 1 95.5 133 PRO B O 1
ATOM 3505 N N . SER B 1 134 ? -6.379 30.094 1.306 1 93.31 134 SER B N 1
ATOM 3506 C CA . SER B 1 134 ? -5.902 30.656 0.048 1 93.31 134 SER B CA 1
ATOM 3507 C C . SER B 1 134 ? -7.023 30.734 -0.986 1 93.31 134 SER B C 1
ATOM 3509 O O . SER B 1 134 ? -6.883 31.391 -2.016 1 93.31 134 SER B O 1
ATOM 3511 N N . MET B 1 135 ? -8.086 30.031 -0.76 1 94.56 135 MET B N 1
ATOM 3512 C CA . MET B 1 135 ? -9.148 29.953 -1.758 1 94.56 135 MET B CA 1
ATOM 3513 C C . MET B 1 135 ? -10.023 31.203 -1.728 1 94.56 135 MET B C 1
ATOM 3515 O O . MET B 1 135 ? -10.039 31.922 -0.731 1 94.56 135 MET B O 1
ATOM 3519 N N . THR B 1 136 ? -10.805 31.422 -2.758 1 93.75 136 THR B N 1
ATOM 3520 C CA . THR B 1 136 ? -11.539 32.688 -2.928 1 93.75 136 THR B CA 1
ATOM 3521 C C . THR B 1 136 ? -12.961 32.562 -2.383 1 93.75 136 THR B C 1
ATOM 3523 O O . THR B 1 136 ? -13.711 33.531 -2.361 1 93.75 136 THR B O 1
ATOM 3526 N N . TYR B 1 137 ? -13.32 31.391 -1.912 1 93.88 137 TYR B N 1
ATOM 3527 C CA . TYR B 1 137 ? -14.672 31.219 -1.386 1 93.88 137 TYR B CA 1
ATOM 3528 C C . TYR B 1 137 ? -14.844 31.969 -0.07 1 93.88 137 TYR B C 1
ATOM 3530 O O . TYR B 1 137 ? -13.875 32.188 0.662 1 93.88 137 TYR B O 1
ATOM 3538 N N . GLU B 1 138 ? -16.047 32.344 0.248 1 94.88 138 GLU B N 1
ATOM 3539 C CA . GLU B 1 138 ? -16.359 33 1.516 1 94.88 138 GLU B CA 1
ATOM 3540 C C . GLU B 1 138 ? -16.375 31.984 2.666 1 94.88 138 GLU B C 1
ATOM 3542 O O . GLU B 1 138 ? -16.766 30.828 2.484 1 94.88 138 GLU B O 1
ATOM 3547 N N . ASP B 1 139 ? -15.945 32.469 3.771 1 96.19 139 ASP B N 1
ATOM 3548 C CA . ASP B 1 139 ? -16 31.625 4.973 1 96.19 139 ASP B CA 1
ATOM 3549 C C . ASP B 1 139 ? -17.438 31.219 5.281 1 96.19 139 ASP B C 1
ATOM 3551 O O . ASP B 1 139 ? -18.344 32.062 5.258 1 96.19 139 ASP B O 1
ATOM 3555 N N . GLY B 1 140 ? -17.672 30 5.559 1 95.38 140 GLY B N 1
ATOM 3556 C CA . GLY B 1 140 ? -19 29.5 5.883 1 95.38 140 GLY B CA 1
ATOM 3557 C C . GLY B 1 140 ? -19.781 29.031 4.668 1 95.38 140 GLY B C 1
ATOM 3558 O O . GLY B 1 140 ? -20.906 28.562 4.793 1 95.38 140 GLY B O 1
ATOM 3559 N N . TRP B 1 141 ? -19.109 29.078 3.541 1 94.69 141 TRP B N 1
ATOM 3560 C CA . TRP B 1 141 ? -19.766 28.609 2.32 1 94.69 141 TRP B CA 1
ATOM 3561 C C . TRP B 1 141 ? -20.109 27.125 2.422 1 94.69 141 TRP B C 1
ATOM 3563 O O . TRP B 1 141 ? -19.297 26.328 2.918 1 94.69 141 TRP B O 1
ATOM 3573 N N . HIS B 1 142 ? -21.391 26.797 1.966 1 95.88 142 HIS B N 1
ATOM 3574 C CA . HIS B 1 142 ? -21.859 25.422 2.035 1 95.88 142 HIS B CA 1
ATOM 3575 C C . HIS B 1 142 ? -21.969 24.797 0.643 1 95.88 142 HIS B C 1
ATOM 3577 O O . HIS B 1 142 ? -22.578 25.406 -0.255 1 95.88 142 HIS B O 1
ATOM 3583 N N . ARG B 1 143 ? -21.375 23.641 0.534 1 95.62 143 ARG B N 1
ATOM 3584 C CA . ARG B 1 143 ? -21.516 22.922 -0.727 1 95.62 143 ARG B CA 1
ATOM 3585 C C . ARG B 1 143 ? -22.781 22.078 -0.73 1 95.62 143 ARG B C 1
ATOM 3587 O O . ARG B 1 143 ? -23.312 21.75 0.33 1 95.62 143 ARG B O 1
ATOM 3594 N N . GLU B 1 144 ? -23.234 21.672 -1.888 1 95.88 144 GLU B N 1
ATOM 3595 C CA . GLU B 1 144 ? -24.422 20.844 -2.039 1 95.88 144 GLU B CA 1
ATOM 3596 C C . GLU B 1 144 ? -24.234 19.484 -1.365 1 95.88 144 GLU B C 1
ATOM 3598 O O . GLU B 1 144 ? -25.188 18.891 -0.87 1 95.88 144 GLU B O 1
ATOM 3603 N N . SER B 1 145 ? -23.016 19 -1.283 1 95.75 145 SER B N 1
ATOM 3604 C CA . SER B 1 145 ? -22.703 17.688 -0.696 1 95.75 145 SER B CA 1
ATOM 3605 C C . SER B 1 145 ? -22.891 17.719 0.817 1 95.75 145 SER B C 1
ATOM 3607 O O . SER B 1 145 ? -23 16.656 1.447 1 95.75 145 SER B O 1
ATOM 3609 N N . GLY B 1 146 ? -22.875 18.938 1.406 1 96.38 146 GLY B N 1
ATOM 3610 C CA . GLY B 1 146 ? -22.969 19.062 2.852 1 96.38 146 GLY B CA 1
ATOM 3611 C C . GLY B 1 146 ? -21.672 19.562 3.479 1 96.38 146 GLY B C 1
ATOM 3612 O O . GLY B 1 146 ? -21.625 19.828 4.684 1 96.38 146 GLY B O 1
ATOM 3613 N N . VAL B 1 147 ? -20.719 19.844 2.68 1 98.38 147 VAL B N 1
ATOM 3614 C CA . VAL B 1 147 ? -19.438 20.344 3.17 1 98.38 147 VAL B CA 1
ATOM 3615 C C . VAL B 1 147 ? -19.562 21.812 3.576 1 98.38 147 VAL B C 1
ATOM 3617 O O . VAL B 1 147 ? -20.172 22.609 2.863 1 98.38 147 VAL B O 1
ATOM 3620 N N . THR B 1 148 ? -19.094 22.156 4.734 1 98.56 148 THR B N 1
ATOM 3621 C CA . THR B 1 148 ? -18.938 23.547 5.129 1 98.56 148 THR B CA 1
ATOM 3622 C C . THR B 1 148 ? -17.5 24.016 4.934 1 98.56 148 THR B C 1
ATOM 3624 O O . THR B 1 148 ? -16.562 23.391 5.453 1 98.56 148 THR B O 1
ATOM 3627 N N . PHE B 1 149 ? -17.344 25.078 4.207 1 98.62 149 PHE B N 1
ATOM 3628 C CA . PHE B 1 149 ? -16.016 25.609 3.926 1 98.62 149 PHE B CA 1
ATOM 3629 C C . PHE B 1 149 ? -15.641 26.719 4.914 1 98.62 149 PHE B C 1
ATOM 3631 O O . PHE B 1 149 ? -16.484 27.531 5.281 1 98.62 149 PHE B O 1
ATOM 3638 N N . HIS B 1 150 ? -14.422 26.703 5.316 1 98.5 150 HIS B N 1
ATOM 3639 C CA . HIS B 1 150 ? -13.867 27.719 6.203 1 98.5 150 HIS B CA 1
ATOM 3640 C C . HIS B 1 150 ? -12.594 28.328 5.609 1 98.5 150 HIS B C 1
ATOM 3642 O O . HIS B 1 150 ? -11.648 27.609 5.297 1 98.5 150 HIS B O 1
ATOM 3648 N N . LYS B 1 151 ? -12.617 29.625 5.508 1 97.69 151 LYS B N 1
ATOM 3649 C CA . LYS B 1 151 ? -11.445 30.328 4.992 1 97.69 151 LYS B CA 1
ATOM 3650 C C . LYS B 1 151 ? -10.391 30.516 6.082 1 97.69 151 LYS B C 1
ATOM 3652 O O . LYS B 1 151 ? -10.07 31.641 6.457 1 97.69 151 LYS B O 1
ATOM 3657 N N . THR B 1 152 ? -9.93 29.5 6.562 1 96.94 152 THR B N 1
ATOM 3658 C CA . THR B 1 152 ? -8.992 29.422 7.684 1 96.94 152 THR B CA 1
ATOM 3659 C C . THR B 1 152 ? -7.902 28.391 7.406 1 96.94 152 THR B C 1
ATOM 3661 O O . THR B 1 152 ? -8.172 27.328 6.828 1 96.94 152 THR B O 1
ATOM 3664 N N . GLY B 1 153 ? -6.656 28.75 7.727 1 95.31 153 GLY B N 1
ATOM 3665 C CA . GLY B 1 153 ? -5.543 27.812 7.621 1 95.31 153 GLY B CA 1
ATOM 3666 C C . GLY B 1 153 ? -5.109 27.234 8.953 1 95.31 153 GLY B C 1
ATOM 3667 O O . GLY B 1 153 ? -5.48 27.766 10.008 1 95.31 153 GLY B O 1
ATOM 3668 N N . ILE B 1 154 ? -4.383 26.109 8.93 1 94.88 154 ILE B N 1
ATOM 3669 C CA . ILE B 1 154 ? -3.85 25.469 10.125 1 94.88 154 ILE B CA 1
ATOM 3670 C C . ILE B 1 154 ? -2.436 25.984 10.398 1 94.88 154 ILE B C 1
ATOM 3672 O O . ILE B 1 154 ? -1.645 26.156 9.469 1 94.88 154 ILE B O 1
ATOM 3676 N N . SER B 1 155 ? -2.199 26.281 11.672 1 91.94 155 SER B N 1
ATOM 3677 C CA . SER B 1 155 ? -0.891 26.781 12.086 1 91.94 155 SER B CA 1
ATOM 3678 C C . SER B 1 155 ? -0.617 26.453 13.555 1 91.94 155 SER B C 1
ATOM 3680 O O . SER B 1 155 ? -1.463 25.875 14.234 1 91.94 155 SER B O 1
ATOM 3682 N N . ASP B 1 156 ? 0.611 26.797 13.992 1 91.5 156 ASP B N 1
ATOM 3683 C CA . ASP B 1 156 ? 0.983 26.562 15.383 1 91.5 156 ASP B CA 1
ATOM 3684 C C . ASP B 1 156 ? 0.61 27.75 16.266 1 91.5 156 ASP B C 1
ATOM 3686 O O . ASP B 1 156 ? 0.762 27.688 17.484 1 91.5 156 ASP B O 1
ATOM 3690 N N . VAL B 1 157 ? 0.098 28.844 15.609 1 93.88 157 VAL B N 1
ATOM 3691 C CA . VAL B 1 157 ? -0.341 30.016 16.344 1 93.88 157 VAL B CA 1
ATOM 3692 C C . VAL B 1 157 ? -1.644 30.547 15.758 1 93.88 157 VAL B C 1
ATOM 3694 O O . VAL B 1 157 ? -1.945 30.297 14.586 1 93.88 157 VAL B O 1
ATOM 3697 N N . ASP B 1 158 ? -2.406 31.219 16.609 1 96.5 158 ASP B N 1
ATOM 3698 C CA . ASP B 1 158 ? -3.627 31.859 16.141 1 96.5 158 ASP B CA 1
ATOM 3699 C C . ASP B 1 158 ? -3.334 33.25 15.594 1 96.5 158 ASP B C 1
ATOM 3701 O O . ASP B 1 158 ? -2.818 34.125 16.312 1 96.5 158 ASP B O 1
ATOM 3705 N N . LEU B 1 159 ? -3.635 33.438 14.32 1 96.44 159 LEU B N 1
ATOM 3706 C CA . LEU B 1 159 ? -3.48 34.75 13.68 1 96.44 159 LEU B CA 1
ATOM 3707 C C . LEU B 1 159 ? -4.738 35.125 12.906 1 96.44 159 LEU B C 1
ATOM 3709 O O . LEU B 1 159 ? -5.234 34.344 12.094 1 96.44 159 LEU B O 1
ATOM 3713 N N . ASP B 1 160 ? -5.227 36.344 13.203 1 96.81 160 ASP B N 1
ATOM 3714 C CA . ASP B 1 160 ? -6.375 36.812 12.43 1 96.81 160 ASP B CA 1
ATOM 3715 C C . ASP B 1 160 ? -5.977 37.094 10.984 1 96.81 160 ASP B C 1
ATOM 3717 O O . ASP B 1 160 ? -6.77 36.906 10.062 1 96.81 160 ASP B O 1
ATOM 3721 N N . LYS B 1 161 ? -4.809 37.594 10.867 1 95.75 161 LYS B N 1
ATOM 3722 C CA . LYS B 1 161 ? -4.199 37.812 9.562 1 95.75 161 LYS B CA 1
ATOM 3723 C C . LYS B 1 161 ? -2.697 37.562 9.602 1 95.75 161 LYS B C 1
ATOM 3725 O O . LYS B 1 161 ? -1.974 38.156 10.391 1 95.75 161 LYS B O 1
ATOM 3730 N N . ASP B 1 162 ? -2.334 36.562 8.711 1 91.38 162 ASP B N 1
ATOM 3731 C CA . ASP B 1 162 ? -0.894 36.344 8.609 1 91.38 162 ASP B CA 1
ATOM 3732 C C . ASP B 1 162 ? -0.293 37.25 7.527 1 91.38 162 ASP B C 1
ATOM 3734 O O . ASP B 1 162 ? -0.914 38.219 7.109 1 91.38 162 ASP B O 1
ATOM 3738 N N . SER B 1 163 ? 0.995 37.031 7.168 1 88.56 163 SER B N 1
ATOM 3739 C CA . SER B 1 163 ? 1.682 37.906 6.203 1 88.56 163 SER B CA 1
ATOM 3740 C C . SER B 1 163 ? 1.001 37.844 4.84 1 88.56 163 SER B C 1
ATOM 3742 O O . SER B 1 163 ? 1.097 38.781 4.059 1 88.56 163 SER B O 1
ATOM 3744 N N . ASN B 1 164 ? 0.237 36.812 4.539 1 90.44 164 ASN B N 1
ATOM 3745 C CA . ASN B 1 164 ? -0.491 36.688 3.283 1 90.44 164 ASN B CA 1
ATOM 3746 C C . ASN B 1 164 ? -1.937 37.156 3.418 1 90.44 164 ASN B C 1
ATOM 3748 O O . ASN B 1 164 ? -2.717 37.062 2.471 1 90.44 164 ASN B O 1
ATOM 3752 N N . GLY B 1 165 ? -2.227 37.625 4.59 1 93.5 165 GLY B N 1
ATOM 3753 C CA . GLY B 1 165 ? -3.594 38.062 4.844 1 93.5 165 GLY B CA 1
ATOM 3754 C C . GLY B 1 165 ? -4.52 36.906 5.207 1 93.5 165 GLY B C 1
ATOM 3755 O O . GLY B 1 165 ? -5.742 37.062 5.188 1 93.5 165 GLY B O 1
ATOM 3756 N N . TRP B 1 166 ? -3.977 35.812 5.539 1 94.5 166 TRP B N 1
ATOM 3757 C CA . TRP B 1 166 ? -4.77 34.594 5.805 1 94.5 166 TRP B CA 1
ATOM 3758 C C . TRP B 1 166 ? -5.109 34.5 7.285 1 94.5 166 TRP B C 1
ATOM 3760 O O . TRP B 1 166 ? -4.281 34.812 8.148 1 94.5 166 TRP B O 1
ATOM 3770 N N . LYS B 1 167 ? -6.348 34.125 7.602 1 96.81 167 LYS B N 1
ATOM 3771 C CA . LYS B 1 167 ? -6.711 33.719 8.953 1 96.81 167 LYS B CA 1
ATOM 3772 C C . LYS B 1 167 ? -6.117 32.375 9.297 1 96.81 167 LYS B C 1
ATOM 3774 O O . LYS B 1 167 ? -6.375 31.375 8.602 1 96.81 167 LYS B O 1
ATOM 3779 N N . MET B 1 168 ? -5.309 32.281 10.32 1 95.75 168 MET B N 1
ATOM 3780 C CA . MET B 1 168 ? -4.652 31.031 10.742 1 95.75 168 MET B CA 1
ATOM 3781 C C . MET B 1 168 ? -5.07 30.641 12.156 1 95.75 168 MET B C 1
ATOM 3783 O O . MET B 1 168 ? -5.223 31.516 13.016 1 95.75 168 MET B O 1
ATOM 3787 N N . ARG B 1 169 ? -5.293 29.391 12.43 1 96.69 169 ARG B N 1
ATOM 3788 C CA . ARG B 1 169 ? -5.676 28.859 13.742 1 96.69 169 ARG B CA 1
ATOM 3789 C C . ARG B 1 169 ? -4.957 27.562 14.047 1 96.69 169 ARG B C 1
ATOM 3791 O O . ARG B 1 169 ? -4.605 26.812 13.133 1 96.69 169 ARG B O 1
ATOM 3798 N N . THR B 1 170 ? -4.719 27.297 15.32 1 96.25 170 THR B N 1
ATOM 3799 C CA . THR B 1 170 ? -4.336 25.969 15.773 1 96.25 170 THR B CA 1
ATOM 3800 C C . THR B 1 170 ? -5.523 25 15.711 1 96.25 170 THR B C 1
ATOM 3802 O O . THR B 1 170 ? -6.676 25.438 15.664 1 96.25 170 THR B O 1
ATOM 3805 N N . LEU B 1 171 ? -5.238 23.703 15.672 1 97.12 171 LEU B N 1
ATOM 3806 C CA . LEU B 1 171 ? -6.316 22.719 15.688 1 97.12 171 LEU B CA 1
ATOM 3807 C C . LEU B 1 171 ? -7.156 22.859 16.953 1 97.12 171 LEU B C 1
ATOM 3809 O O . LEU B 1 171 ? -8.383 22.797 16.891 1 97.12 171 LEU B O 1
ATOM 3813 N N . LYS B 1 172 ? -6.496 23.078 18.062 1 97.06 172 LYS B N 1
ATOM 3814 C CA . LYS B 1 172 ? -7.191 23.25 19.344 1 97.06 172 LYS B CA 1
ATOM 3815 C C . LYS B 1 172 ? -8.195 24.391 19.25 1 97.06 172 LYS B C 1
ATOM 3817 O O . LYS B 1 172 ? -9.352 24.234 19.672 1 97.06 172 LYS B O 1
ATOM 3822 N N . THR B 1 173 ? -7.738 25.5 18.719 1 97.81 173 THR B N 1
ATOM 3823 C CA . THR B 1 173 ? -8.602 26.672 18.609 1 97.81 173 THR B CA 1
ATOM 3824 C C . THR B 1 173 ? -9.766 26.391 17.656 1 97.81 173 THR B C 1
ATOM 3826 O O . THR B 1 173 ? -10.898 26.781 17.922 1 97.81 173 THR B O 1
ATOM 3829 N N . ILE B 1 174 ? -9.5 25.688 16.547 1 97.88 174 ILE B N 1
ATOM 3830 C CA . ILE B 1 174 ? -10.547 25.375 15.586 1 97.88 174 ILE B CA 1
ATOM 3831 C C . ILE B 1 174 ? -11.602 24.5 16.25 1 97.88 174 ILE B C 1
ATOM 3833 O O . ILE B 1 174 ? -12.805 24.75 16.125 1 97.88 174 ILE B O 1
ATOM 3837 N N . LEU B 1 175 ? -11.164 23.469 16.969 1 98 175 LEU B N 1
ATOM 3838 C CA . LEU B 1 175 ? -12.094 22.594 17.672 1 98 175 LEU B CA 1
ATOM 3839 C C . LEU B 1 175 ? -12.977 23.391 18.625 1 98 175 LEU B C 1
ATOM 3841 O O . LEU B 1 175 ? -14.18 23.156 18.719 1 98 175 LEU B O 1
ATOM 3845 N N . GLN B 1 176 ? -12.391 24.359 19.25 1 97.62 176 GLN B N 1
ATOM 3846 C CA . GLN B 1 176 ? -13.117 25.203 20.203 1 97.62 176 GLN B CA 1
ATOM 3847 C C . GLN B 1 176 ? -14.117 26.109 19.484 1 97.62 176 GLN B C 1
ATOM 3849 O O . GLN B 1 176 ? -15.297 26.156 19.844 1 97.62 176 GLN B O 1
ATOM 3854 N N . GLU B 1 177 ? -13.656 26.781 18.469 1 97.5 177 GLU B N 1
ATOM 3855 C CA . GLU B 1 177 ? -14.5 27.71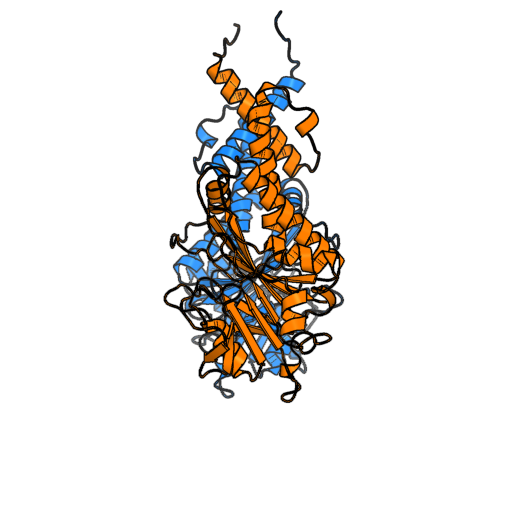9 17.734 1 97.5 177 GLU B CA 1
ATOM 3856 C C . GLU B 1 177 ? -15.672 27 17.062 1 97.5 177 GLU B C 1
ATOM 3858 O O . GLU B 1 177 ? -16.75 27.562 16.922 1 97.5 177 GLU B O 1
ATOM 3863 N N . MET B 1 178 ? -15.469 25.781 16.703 1 97.56 178 MET B N 1
ATOM 3864 C CA . MET B 1 178 ? -16.5 25 16.016 1 97.56 178 MET B CA 1
ATOM 3865 C C . MET B 1 178 ? -17.391 24.2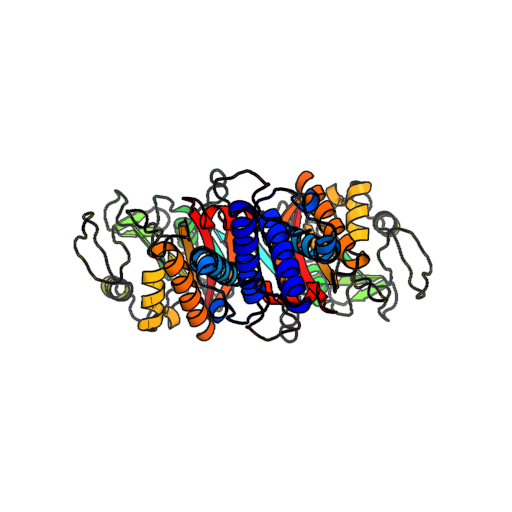81 17.016 1 97.56 178 MET B C 1
ATOM 3867 O O . MET B 1 178 ? -18.344 23.609 16.641 1 97.56 178 MET B O 1
ATOM 3871 N N . HIS B 1 179 ? -17.047 24.328 18.344 1 97.62 179 HIS B N 1
ATOM 3872 C CA . HIS B 1 179 ? -17.75 23.672 19.422 1 97.62 179 HIS B CA 1
ATOM 3873 C C . HIS B 1 179 ? -17.719 22.156 19.266 1 97.62 179 HIS B C 1
ATOM 3875 O O . HIS B 1 179 ? -18.734 21.484 19.406 1 97.62 179 HIS B O 1
ATOM 3881 N N . HIS B 1 180 ? -16.578 21.672 18.859 1 97.75 180 HIS B N 1
ATOM 3882 C CA . HIS B 1 180 ? -16.375 20.234 18.672 1 97.75 180 HIS B CA 1
ATOM 3883 C C . HIS B 1 180 ? -15.461 19.656 19.75 1 97.75 180 HIS B C 1
ATOM 3885 O O . HIS B 1 180 ? -14.969 18.531 19.609 1 97.75 180 HIS B O 1
ATOM 3891 N N . ASN B 1 181 ? -15.281 20.422 20.812 1 93.75 181 ASN B N 1
ATOM 3892 C CA . ASN B 1 181 ? -14.492 19.891 21.922 1 93.75 181 ASN B CA 1
ATOM 3893 C C . ASN B 1 181 ? -15.07 18.594 22.469 1 93.75 181 ASN B C 1
ATOM 3895 O O . ASN B 1 181 ? -16.281 18.484 22.672 1 93.75 181 ASN B O 1
ATOM 3899 N N . GLY B 1 182 ? -14.227 17.641 22.703 1 91 182 GLY B N 1
ATOM 3900 C CA . GLY B 1 182 ? -14.664 16.375 23.281 1 91 182 GLY B CA 1
ATOM 3901 C C . GLY B 1 182 ? -15.195 15.398 22.25 1 91 182 GLY B C 1
ATOM 3902 O O . GLY B 1 182 ? -15.5 14.25 22.562 1 91 182 GLY B O 1
ATOM 3903 N N . ARG B 1 183 ? -15.258 15.859 21.047 1 95.38 183 ARG B N 1
ATOM 3904 C CA . ARG B 1 183 ? -15.695 14.969 19.969 1 95.38 183 ARG B CA 1
ATOM 3905 C C . ARG B 1 183 ? -14.5 14.312 19.281 1 95.38 183 ARG B C 1
ATOM 3907 O O . ARG B 1 183 ? -13.422 14.906 19.203 1 95.38 183 ARG B O 1
ATOM 3914 N N . TYR B 1 184 ? -14.805 13.109 18.875 1 96.81 184 TYR B N 1
ATOM 3915 C CA . TYR B 1 184 ? -13.797 12.477 18.031 1 96.81 184 TYR B CA 1
ATOM 3916 C C . TYR B 1 184 ? -13.797 13.078 16.625 1 96.81 184 TYR B C 1
ATOM 3918 O O . TYR B 1 184 ? -14.859 13.359 16.062 1 96.81 184 TYR B O 1
ATOM 3926 N N . LEU B 1 185 ? -12.625 13.297 16.156 1 98.44 185 LEU B N 1
ATOM 3927 C CA . LEU B 1 185 ? -12.469 13.398 14.703 1 98.44 185 LEU B CA 1
ATOM 3928 C C . LEU B 1 185 ? -12.352 12.016 14.07 1 98.44 185 LEU B C 1
ATOM 3930 O O . LEU B 1 185 ? -11.352 11.32 14.273 1 98.44 185 LEU B O 1
ATOM 3934 N N . ASP B 1 186 ? -13.32 11.68 13.336 1 98.56 186 ASP B N 1
ATOM 3935 C CA . ASP B 1 186 ? -13.305 10.352 12.719 1 98.56 186 ASP B CA 1
ATOM 3936 C C . ASP B 1 186 ? -12.297 10.297 11.57 1 98.56 186 ASP B C 1
ATOM 3938 O O . ASP B 1 186 ? -11.758 9.227 11.273 1 98.56 186 ASP B O 1
ATOM 3942 N N . TYR B 1 187 ? -12.109 11.438 10.961 1 98.69 187 TYR B N 1
ATOM 3943 C CA . TYR B 1 187 ? -11.102 11.555 9.914 1 98.69 187 TYR B CA 1
ATOM 3944 C C . TYR B 1 187 ? -10.477 12.945 9.914 1 98.69 187 TYR B C 1
ATOM 3946 O O . TYR B 1 187 ? -11.188 13.953 9.93 1 98.69 187 TYR B O 1
ATOM 3954 N N . LEU B 1 188 ? -9.203 12.992 9.984 1 98.56 188 LEU B N 1
ATOM 3955 C CA . LEU B 1 188 ? -8.43 14.219 9.852 1 98.56 188 LEU B CA 1
ATOM 3956 C C . LEU B 1 188 ? -7.527 14.164 8.625 1 98.56 188 LEU B C 1
ATOM 3958 O O . LEU B 1 188 ? -6.668 13.289 8.516 1 98.56 188 LEU B O 1
ATOM 3962 N N . LYS B 1 189 ? -7.766 15.016 7.66 1 97.81 189 LYS B N 1
ATOM 3963 C CA . LYS B 1 189 ? -6.969 15.102 6.438 1 97.81 189 LYS B CA 1
ATOM 3964 C C . LYS B 1 189 ? -6.156 16.391 6.402 1 97.81 189 LYS B C 1
ATOM 3966 O O . LYS B 1 189 ? -6.676 17.469 6.699 1 97.81 189 LYS B O 1
ATOM 3971 N N . VAL B 1 190 ? -4.848 16.297 6.066 1 96.12 190 VAL B N 1
ATOM 3972 C CA . VAL B 1 190 ? -4.051 17.516 5.926 1 96.12 190 VAL B CA 1
ATOM 3973 C C . VAL B 1 190 ? -3.219 17.438 4.645 1 96.12 190 VAL B C 1
ATOM 3975 O O . VAL B 1 190 ? -2.436 16.5 4.461 1 96.12 190 VAL B O 1
ATOM 3978 N N . ASP B 1 191 ? -3.412 18.234 3.787 1 93.25 191 ASP B N 1
ATOM 3979 C CA . ASP B 1 191 ? -2.684 18.453 2.541 1 93.25 191 ASP B CA 1
ATOM 3980 C C . ASP B 1 191 ? -2.467 19.953 2.283 1 93.25 191 ASP B C 1
ATOM 3982 O O . ASP B 1 191 ? -3.168 20.547 1.469 1 93.25 191 ASP B O 1
ATOM 3986 N N . THR B 1 192 ? -1.505 20.469 3.029 1 91.62 192 THR B N 1
ATOM 3987 C CA . THR B 1 192 ? -1.289 21.922 2.99 1 91.62 192 THR B CA 1
ATOM 3988 C C . THR B 1 192 ? 0.048 22.25 2.332 1 91.62 192 THR B C 1
ATOM 3990 O O . THR B 1 192 ? 1.074 21.656 2.668 1 91.62 192 THR B O 1
ATOM 3993 N N . ASP B 1 193 ? -0.047 23.094 1.341 1 82.56 193 ASP B N 1
ATOM 3994 C CA . ASP B 1 193 ? 1.175 23.594 0.724 1 82.56 193 ASP B CA 1
ATOM 3995 C C . ASP B 1 193 ? 1.599 24.922 1.351 1 82.56 193 ASP B C 1
ATOM 3997 O O . ASP B 1 193 ? 0.753 25.75 1.688 1 82.56 193 ASP B O 1
ATOM 4001 N N . ALA B 1 194 ? 2.807 25.016 1.784 1 70.25 194 ALA B N 1
ATOM 4002 C CA . ALA B 1 194 ? 3.285 26.281 2.316 1 70.25 194 ALA B CA 1
ATOM 4003 C C . ALA B 1 194 ? 3.738 27.203 1.192 1 70.25 194 ALA B C 1
ATOM 4005 O O . ALA B 1 194 ? 4.301 26.75 0.194 1 70.25 194 ALA B O 1
ATOM 4006 N N . PRO B 1 195 ? 3.207 28.484 1.518 1 61.97 195 PRO B N 1
ATOM 4007 C CA . PRO B 1 195 ? 3.783 29.438 0.564 1 61.97 195 PRO B CA 1
ATOM 4008 C C . PRO B 1 195 ? 5.305 29.516 0.664 1 61.97 195 PRO B C 1
ATOM 4010 O O . PRO B 1 195 ? 5.871 29.297 1.737 1 61.97 195 PRO B O 1
ATOM 4013 N N . GLY B 1 196 ? 6.016 29.922 -0.277 1 52.62 196 GLY B N 1
ATOM 4014 C CA . GLY B 1 196 ? 7.438 30.25 -0.24 1 52.62 196 GLY B CA 1
ATOM 4015 C C . GLY B 1 196 ? 8.312 29.016 -0.054 1 52.62 196 GLY B C 1
ATOM 4016 O O . GLY B 1 196 ? 9.367 29.094 0.585 1 52.62 196 GLY B O 1
ATOM 4017 N N . ASN B 1 197 ? 8.242 28.047 -0.597 1 55.09 197 ASN B N 1
ATOM 4018 C CA . ASN B 1 197 ? 9.102 26.891 -0.81 1 55.09 197 ASN B CA 1
ATOM 4019 C C . ASN B 1 197 ? 9.148 25.984 0.422 1 55.09 197 ASN B C 1
ATOM 4021 O O . ASN B 1 197 ? 10.117 25.266 0.625 1 55.09 197 ASN B O 1
ATOM 4025 N N . ARG B 1 198 ? 8.422 26.328 1.502 1 56.22 198 ARG B N 1
ATOM 4026 C CA . ARG B 1 198 ? 8.609 25.516 2.699 1 56.22 198 ARG B CA 1
ATOM 4027 C C . ARG B 1 198 ? 8.023 24.125 2.512 1 56.22 198 ARG B C 1
ATOM 4029 O O . ARG B 1 198 ? 8.266 23.234 3.326 1 56.22 198 ARG B O 1
ATOM 4036 N N . GLY B 1 199 ? 7.543 23.781 1.421 1 63.84 199 GLY B N 1
ATOM 4037 C CA . GLY B 1 199 ? 6.945 22.469 1.229 1 63.84 199 GLY B CA 1
ATOM 4038 C C . GLY B 1 199 ? 5.535 22.375 1.778 1 63.84 199 GLY B C 1
ATOM 4039 O O . GLY B 1 199 ? 4.562 22.516 1.035 1 63.84 199 GLY B O 1
ATOM 4040 N N . GLY B 1 200 ? 5.254 22.188 3.104 1 71.88 200 GLY B N 1
ATOM 4041 C CA . GLY B 1 200 ? 3.928 22.062 3.686 1 71.88 200 GLY B CA 1
ATOM 4042 C C . GLY B 1 200 ? 3.9 22.328 5.176 1 71.88 200 GLY B C 1
ATOM 4043 O O . GLY B 1 200 ? 4.898 22.766 5.75 1 71.88 200 GLY B O 1
ATOM 4044 N N . PHE B 1 201 ? 2.717 22.391 5.754 1 80.38 201 PHE B N 1
ATOM 4045 C CA . PHE B 1 201 ? 2.518 22.656 7.176 1 80.38 201 PHE B CA 1
ATOM 4046 C C . PHE B 1 201 ? 2.105 21.375 7.902 1 80.38 201 PHE B C 1
ATOM 4048 O O . PHE B 1 201 ? 1.593 21.422 9.023 1 80.38 201 PHE B O 1
ATOM 4055 N N . GLU B 1 202 ? 2.367 20.266 7.309 1 90.25 202 GLU B N 1
ATOM 4056 C CA . GLU B 1 202 ? 1.956 19 7.918 1 90.25 202 GLU B CA 1
ATOM 4057 C C . GLU B 1 202 ? 2.689 18.766 9.234 1 90.25 202 GLU B C 1
ATOM 4059 O O . GLU B 1 202 ? 2.102 18.266 10.195 1 90.25 202 GLU B O 1
ATOM 4064 N N . ASP B 1 203 ? 3.945 19.203 9.234 1 91 203 ASP B N 1
ATOM 4065 C CA . ASP B 1 203 ? 4.762 19 10.43 1 91 203 ASP B CA 1
ATOM 4066 C C . ASP B 1 203 ? 4.238 19.828 11.602 1 91 203 ASP B C 1
ATOM 4068 O O . ASP B 1 203 ? 4.352 19.422 12.758 1 91 203 ASP B O 1
ATOM 4072 N N . VAL B 1 204 ? 3.678 20.938 11.273 1 90.44 204 VAL B N 1
ATOM 4073 C CA . VAL B 1 204 ? 3.139 21.828 12.305 1 90.44 204 VAL B CA 1
ATOM 4074 C C . VAL B 1 204 ? 1.932 21.172 12.969 1 90.44 204 VAL B C 1
ATOM 4076 O O . VAL B 1 204 ? 1.843 21.125 14.203 1 90.44 204 VAL B O 1
ATOM 4079 N N . LEU B 1 205 ? 1.071 20.688 12.203 1 93.75 205 LEU B N 1
ATOM 4080 C CA . LEU B 1 205 ? -0.098 20 12.742 1 93.75 205 LEU B CA 1
ATOM 4081 C C . LEU B 1 205 ? 0.311 18.734 13.5 1 93.75 205 LEU B C 1
ATOM 4083 O O . LEU B 1 205 ? -0.202 18.469 14.586 1 93.75 205 LEU B O 1
ATOM 4087 N N . LEU B 1 206 ? 1.212 17.953 12.93 1 95.75 206 LEU B N 1
ATOM 4088 C CA . LEU B 1 206 ? 1.703 16.75 13.578 1 95.75 206 LEU B CA 1
ATOM 4089 C C . LEU B 1 206 ? 2.252 17.062 14.969 1 95.75 206 LEU B C 1
ATOM 4091 O O . LEU B 1 206 ? 1.952 16.359 15.93 1 95.75 206 LEU B O 1
ATOM 4095 N N . GLN B 1 207 ? 2.98 18.141 15.023 1 95.81 207 GLN B N 1
ATOM 4096 C CA . GLN B 1 207 ? 3.578 18.5 16.297 1 95.81 207 GLN B CA 1
ATOM 4097 C C . GLN B 1 207 ? 2.508 18.891 17.312 1 95.81 207 GLN B C 1
ATOM 4099 O O . GLN B 1 207 ? 2.592 18.516 18.484 1 95.81 207 GLN B O 1
ATOM 4104 N N . GLU B 1 208 ? 1.579 19.594 16.859 1 96.44 208 GLU B N 1
ATOM 4105 C CA . GLU B 1 208 ? 0.505 19.953 17.781 1 96.44 208 GLU B CA 1
ATOM 4106 C C . GLU B 1 208 ? -0.222 18.703 18.297 1 96.44 208 GLU B C 1
ATOM 4108 O O . GLU B 1 208 ? -0.506 18.594 19.484 1 96.44 208 GLU B O 1
ATOM 4113 N N . LEU B 1 209 ? -0.549 17.797 17.391 1 97.19 209 LEU B N 1
ATOM 4114 C CA . LEU B 1 209 ? -1.225 16.562 17.781 1 97.19 209 LEU B CA 1
ATOM 4115 C C . LEU B 1 209 ? -0.459 15.844 18.875 1 97.19 209 LEU B C 1
ATOM 4117 O O . LEU B 1 209 ? -1.057 15.383 19.859 1 97.19 209 LEU B O 1
ATOM 4121 N N . LEU B 1 210 ? 0.791 15.828 18.75 1 97.69 210 LEU B N 1
ATOM 4122 C CA . LEU B 1 210 ? 1.65 15.109 19.688 1 97.69 210 LEU B CA 1
ATOM 4123 C C . LEU B 1 210 ? 1.78 15.875 21 1 97.69 210 LEU B C 1
ATOM 4125 O O . LEU B 1 210 ? 1.642 15.289 22.078 1 97.69 210 LEU B O 1
ATOM 4129 N N . ASP B 1 211 ? 1.963 17.188 20.922 1 97.19 211 ASP B N 1
ATOM 4130 C CA . ASP B 1 211 ? 2.209 18 22.109 1 97.19 211 ASP B CA 1
ATOM 4131 C C . ASP B 1 211 ? 0.964 18.094 22.984 1 97.19 211 ASP B C 1
ATOM 4133 O O . ASP B 1 211 ? 1.064 18.094 24.203 1 97.19 211 ASP B O 1
ATOM 4137 N N . THR B 1 212 ? -0.144 18.141 22.375 1 96.19 212 THR B N 1
ATOM 4138 C CA . THR B 1 212 ? -1.374 18.406 23.109 1 96.19 212 THR B CA 1
ATOM 4139 C C . THR B 1 212 ? -2.088 17.094 23.453 1 96.19 212 THR B C 1
ATOM 4141 O O . THR B 1 212 ? -2.998 17.094 24.281 1 96.19 212 THR B O 1
ATOM 4144 N N . GLY B 1 213 ? -1.743 16.062 22.781 1 96.94 213 GLY B N 1
ATOM 4145 C CA . GLY B 1 213 ? -2.443 14.797 22.969 1 96.94 213 GLY B CA 1
ATOM 4146 C C . GLY B 1 213 ? -3.717 14.695 22.156 1 96.94 213 GLY B C 1
ATOM 4147 O O . GLY B 1 213 ? -4.457 13.719 22.266 1 96.94 213 GLY B O 1
ATOM 4148 N N . LEU B 1 214 ? -3.943 15.641 21.297 1 97.31 214 LEU B N 1
ATOM 4149 C CA . LEU B 1 214 ? -5.164 15.68 20.5 1 97.31 214 LEU B CA 1
ATOM 4150 C C . LEU B 1 214 ? -5.25 14.461 19.594 1 97.31 214 LEU B C 1
ATOM 4152 O O . LEU B 1 214 ? -6.34 14.078 19.156 1 97.31 214 LEU B O 1
ATOM 4156 N N . HIS B 1 215 ? -4.121 13.82 19.266 1 97.5 215 HIS B N 1
ATOM 4157 C CA . HIS B 1 215 ? -4.129 12.641 18.406 1 97.5 215 HIS B CA 1
ATOM 4158 C C . HIS B 1 215 ? -4.961 11.516 19.016 1 97.5 215 HIS B C 1
ATOM 4160 O O . HIS B 1 215 ? -5.473 10.656 18.297 1 97.5 215 HIS B O 1
ATOM 4166 N N . LYS B 1 216 ? -5.234 11.531 20.312 1 97 216 LYS B N 1
ATOM 4167 C CA . LYS B 1 216 ? -5.996 10.5 21 1 97 216 LYS B CA 1
ATOM 4168 C C . LYS B 1 216 ? -7.469 10.547 20.609 1 97 216 LYS B C 1
ATOM 4170 O O . LYS B 1 216 ? -8.195 9.562 20.797 1 97 216 LYS B O 1
ATOM 4175 N N . CYS B 1 217 ? -7.855 11.719 20.109 1 96.94 217 CYS B N 1
ATOM 4176 C CA . CYS B 1 217 ? -9.25 11.883 19.734 1 96.94 217 CYS B CA 1
ATOM 4177 C C . CYS B 1 217 ? -9.414 11.883 18.219 1 96.94 217 CYS B C 1
ATOM 4179 O O . CYS B 1 217 ? -10.359 12.477 17.688 1 96.94 217 CYS B O 1
ATOM 4181 N N . VAL B 1 218 ? -8.531 11.359 17.516 1 98.31 218 VAL B N 1
ATOM 4182 C CA . VAL B 1 218 ? -8.594 11.18 16.078 1 98.31 218 VAL B CA 1
ATOM 4183 C C . VAL B 1 218 ? -8.578 9.688 15.734 1 98.31 218 VAL B C 1
ATOM 4185 O O . VAL B 1 218 ? -7.754 8.938 16.25 1 98.31 218 VAL B O 1
ATOM 4188 N N . ARG B 1 219 ? -9.477 9.25 14.898 1 98.38 219 ARG B N 1
ATOM 4189 C CA . ARG B 1 219 ? -9.539 7.824 14.586 1 98.38 219 ARG B CA 1
ATOM 4190 C C . ARG B 1 219 ? -8.68 7.496 13.367 1 98.38 219 ARG B C 1
ATOM 4192 O O . ARG B 1 219 ? -7.996 6.469 13.352 1 98.38 219 ARG B O 1
ATOM 4199 N N . GLN B 1 220 ? -8.789 8.32 12.328 1 98.44 220 GLN B N 1
ATOM 4200 C CA . GLN B 1 220 ? -7.996 8.18 11.109 1 98.44 220 GLN B CA 1
ATOM 4201 C C . GLN B 1 220 ? -7.332 9.5 10.727 1 98.44 220 GLN B C 1
ATOM 4203 O O . GLN B 1 220 ? -7.93 10.57 10.883 1 98.44 220 GLN B O 1
ATOM 4208 N N . PHE B 1 221 ? -6.113 9.391 10.297 1 98.31 221 PHE B N 1
ATOM 4209 C CA . PHE B 1 221 ? -5.34 10.562 9.914 1 98.31 221 PHE B CA 1
ATOM 4210 C C . PHE B 1 221 ? -4.641 10.344 8.578 1 98.31 221 PHE B C 1
ATOM 4212 O O . PHE B 1 221 ? -3.869 9.398 8.422 1 98.31 221 PHE B O 1
ATOM 4219 N N . ALA B 1 222 ? -4.961 11.148 7.559 1 96.69 222 ALA B N 1
ATOM 4220 C CA . ALA B 1 222 ? -4.266 11.109 6.273 1 96.69 222 ALA B CA 1
ATOM 4221 C C . ALA B 1 222 ? -3.555 12.43 5.996 1 96.69 222 ALA B C 1
ATOM 4223 O O . ALA B 1 222 ? -4.094 13.508 6.281 1 96.69 222 ALA B O 1
ATOM 4224 N N . MET B 1 223 ? -2.35 12.297 5.465 1 94.88 223 MET B N 1
ATOM 4225 C CA . MET B 1 223 ? -1.591 13.5 5.137 1 94.88 223 MET B CA 1
ATOM 4226 C C . MET B 1 223 ? -0.88 13.344 3.797 1 94.88 223 MET B C 1
ATOM 4228 O O . MET B 1 223 ? -0.5 12.234 3.414 1 94.88 223 MET B O 1
ATOM 4232 N N . GLU B 1 224 ? -0.822 14.406 3.123 1 92.62 224 GLU B N 1
ATOM 4233 C CA . GLU B 1 224 ? 0.152 14.484 2.039 1 92.62 224 GLU B CA 1
ATOM 4234 C C . GLU B 1 224 ? 1.459 15.109 2.518 1 92.62 224 GLU B C 1
ATOM 4236 O O . GLU B 1 224 ? 1.501 16.297 2.848 1 92.62 224 GLU B O 1
ATOM 4241 N N . ILE B 1 225 ? 2.467 14.352 2.559 1 90.38 225 ILE B N 1
ATOM 4242 C CA . ILE B 1 225 ? 3.781 14.836 2.971 1 90.38 225 ILE B CA 1
ATOM 4243 C C . ILE B 1 225 ? 4.496 15.469 1.778 1 90.38 225 ILE B C 1
ATOM 4245 O O . ILE B 1 225 ? 4.703 14.82 0.751 1 90.38 225 ILE B O 1
ATOM 4249 N N . HIS B 1 226 ? 4.855 16.734 1.958 1 88.44 226 HIS B N 1
ATOM 4250 C CA . HIS B 1 226 ? 5.621 17.469 0.956 1 88.44 226 HIS B CA 1
ATOM 4251 C C . HIS B 1 226 ? 7.098 17.531 1.332 1 88.44 226 HIS B C 1
ATOM 4253 O O . HIS B 1 226 ? 7.461 18.141 2.338 1 88.44 226 HIS B O 1
ATOM 4259 N N . LEU B 1 227 ? 7.879 16.891 0.543 1 85.94 227 LEU B N 1
ATOM 4260 C CA . LEU B 1 227 ? 9.32 17.031 0.706 1 85.94 227 LEU B CA 1
ATOM 4261 C C . LEU B 1 227 ? 9.922 17.828 -0.439 1 85.94 227 LEU B C 1
ATOM 4263 O O . LEU B 1 227 ? 9.594 17.609 -1.605 1 85.94 227 LEU B O 1
ATOM 4267 N N . ALA B 1 228 ? 10.688 18.781 -0.049 1 83.38 228 ALA B N 1
ATOM 4268 C CA . ALA B 1 228 ? 11.352 19.609 -1.062 1 83.38 228 ALA B CA 1
ATOM 4269 C C . ALA B 1 228 ? 12.859 19.406 -1.031 1 83.38 228 ALA B C 1
ATOM 4271 O O . ALA B 1 228 ? 13.438 19.141 0.026 1 83.38 228 ALA B O 1
ATOM 4272 N N . GLY B 1 229 ? 13.352 19.422 -2.236 1 83.88 229 GLY B N 1
ATOM 4273 C CA . GLY B 1 229 ? 14.805 19.391 -2.367 1 83.88 229 GLY B CA 1
ATOM 4274 C C . GLY B 1 229 ? 15.398 20.688 -2.859 1 83.88 229 GLY B C 1
ATOM 4275 O O . GLY B 1 229 ? 14.68 21.688 -3.008 1 83.88 229 GLY B O 1
ATOM 4276 N N . PRO B 1 230 ? 16.719 20.875 -2.973 1 86.75 230 PRO B N 1
ATOM 4277 C CA . PRO B 1 230 ? 17.656 19.781 -2.76 1 86.75 230 PRO B CA 1
ATOM 4278 C C . PRO B 1 230 ? 17.938 19.516 -1.281 1 86.75 230 PRO B C 1
ATOM 4280 O O . PRO B 1 230 ? 18.062 20.453 -0.494 1 86.75 230 PRO B O 1
ATOM 4283 N N . LEU B 1 231 ? 18.141 18.281 -0.915 1 88.88 231 LEU B N 1
ATOM 4284 C CA . LEU B 1 231 ? 18.328 17.906 0.482 1 88.88 231 LEU B CA 1
ATOM 4285 C C . LEU B 1 231 ? 19.734 18.219 0.955 1 88.88 231 LEU B C 1
ATOM 4287 O O . LEU B 1 231 ? 20.062 18.031 2.133 1 88.88 231 LEU B O 1
ATOM 4291 N N . THR B 1 232 ? 20.484 18.672 0.069 1 83.12 232 THR B N 1
ATOM 4292 C CA . THR B 1 232 ? 21.781 19.203 0.468 1 83.12 232 THR B CA 1
ATOM 4293 C C . THR B 1 232 ? 21.609 20.484 1.286 1 83.12 232 THR B C 1
ATOM 4295 O O . THR B 1 232 ? 22.547 20.906 1.976 1 83.12 232 THR B O 1
ATOM 4298 N N . LYS B 1 233 ? 20.516 21.109 1.092 1 86.75 233 LYS B N 1
ATOM 4299 C CA . LYS B 1 233 ? 20.203 22.25 1.94 1 86.75 233 LYS B CA 1
ATOM 4300 C C . LYS B 1 233 ? 19.672 21.797 3.299 1 86.75 233 LYS B C 1
ATOM 4302 O O . LYS B 1 233 ? 18.719 21.016 3.371 1 86.75 233 LYS B O 1
ATOM 4307 N N . LYS B 1 234 ? 20.266 22.359 4.293 1 86.38 234 LYS B N 1
ATOM 4308 C CA . LYS B 1 234 ? 19.984 21.938 5.664 1 86.38 234 LYS B CA 1
ATOM 4309 C C . LYS B 1 234 ? 18.5 22.062 5.984 1 86.38 234 LYS B C 1
ATOM 4311 O O . LYS B 1 234 ? 17.922 21.188 6.641 1 86.38 234 LYS B O 1
ATOM 4316 N N . LYS B 1 235 ? 17.953 23.141 5.605 1 86.12 235 LYS B N 1
ATOM 4317 C CA . LYS B 1 235 ? 16.547 23.375 5.926 1 86.12 235 LYS B CA 1
ATOM 4318 C C . LYS B 1 235 ? 15.664 22.25 5.422 1 86.12 235 LYS B C 1
ATOM 4320 O O . LYS B 1 235 ? 14.727 21.828 6.105 1 86.12 235 LYS B O 1
ATOM 4325 N N . TRP B 1 236 ? 15.953 21.781 4.215 1 88.25 236 TRP B N 1
ATOM 4326 C CA . TRP B 1 236 ? 15.156 20.703 3.627 1 88.25 236 TRP B CA 1
ATOM 4327 C C . TRP B 1 236 ? 15.477 19.375 4.289 1 88.25 236 TRP B C 1
ATOM 4329 O O . TRP B 1 236 ? 14.57 18.578 4.559 1 88.25 236 TRP B O 1
ATOM 4339 N N . ALA B 1 237 ? 16.703 19.141 4.578 1 87.94 237 ALA B N 1
ATOM 4340 C CA . ALA B 1 237 ? 17.109 17.906 5.254 1 87.94 237 ALA B CA 1
ATOM 4341 C C . ALA B 1 237 ? 16.5 17.828 6.656 1 87.94 237 ALA B C 1
ATOM 4343 O O . ALA B 1 237 ? 16.078 16.766 7.098 1 87.94 237 ALA B O 1
ATOM 4344 N N . ASP B 1 238 ? 16.5 18.922 7.34 1 89.5 238 ASP B N 1
ATOM 4345 C CA . ASP B 1 238 ? 15.93 18.969 8.688 1 89.5 238 ASP B CA 1
ATOM 4346 C C . ASP B 1 238 ? 14.453 18.594 8.68 1 89.5 238 ASP B C 1
ATOM 4348 O O . ASP B 1 238 ? 13.961 17.953 9.617 1 89.5 238 ASP B O 1
ATOM 4352 N N . ARG B 1 239 ? 13.812 18.984 7.684 1 90.44 239 ARG B N 1
ATOM 4353 C CA . ARG B 1 239 ? 12.391 18.672 7.586 1 90.44 239 ARG B CA 1
ATOM 4354 C C . ARG B 1 239 ? 12.164 17.172 7.469 1 90.44 239 ARG B C 1
ATOM 4356 O O . ARG B 1 239 ? 11.234 16.625 8.07 1 90.44 239 ARG B O 1
ATOM 4363 N N . VAL B 1 240 ? 12.969 16.547 6.668 1 91.25 240 VAL B N 1
ATOM 4364 C CA . VAL B 1 240 ? 12.898 15.102 6.523 1 91.25 240 VAL B CA 1
ATOM 4365 C C . VAL B 1 240 ? 13.031 14.43 7.887 1 91.25 240 VAL B C 1
ATOM 4367 O O . VAL B 1 240 ? 12.234 13.57 8.25 1 91.25 240 VAL B O 1
ATOM 4370 N N . ASP B 1 241 ? 13.961 14.898 8.617 1 90.19 241 ASP B N 1
ATOM 4371 C CA . ASP B 1 241 ? 14.211 14.352 9.945 1 90.19 241 ASP B CA 1
ATOM 4372 C C . ASP B 1 241 ? 13.039 14.633 10.883 1 90.19 241 ASP B C 1
ATOM 4374 O O . ASP B 1 241 ? 12.625 13.758 11.648 1 90.19 241 ASP B O 1
ATOM 4378 N N . THR B 1 242 ? 12.57 15.766 10.82 1 93.25 242 THR B N 1
ATOM 4379 C CA . THR B 1 242 ? 11.469 16.172 11.68 1 93.25 242 THR B CA 1
ATOM 4380 C C . THR B 1 242 ? 10.234 15.312 11.438 1 93.25 242 THR B C 1
ATOM 4382 O O . THR B 1 242 ? 9.656 14.773 12.375 1 93.25 242 THR B O 1
ATOM 4385 N N . ILE B 1 243 ? 9.898 15.141 10.203 1 94.06 243 ILE B N 1
ATOM 4386 C CA . ILE B 1 243 ? 8.719 14.352 9.852 1 94.06 243 ILE B CA 1
ATOM 4387 C C . ILE B 1 243 ? 8.922 12.906 10.297 1 94.06 243 ILE B C 1
ATOM 4389 O O . ILE B 1 243 ? 8 12.289 10.844 1 94.06 243 ILE B O 1
ATOM 4393 N N . TYR B 1 244 ? 10.086 12.398 10.086 1 92 244 TYR B N 1
ATOM 4394 C CA . TYR B 1 244 ? 10.383 11.031 10.492 1 92 244 TYR B CA 1
ATOM 4395 C C . TYR B 1 244 ? 10.188 10.852 11.992 1 92 244 TYR B C 1
ATOM 4397 O O . TYR B 1 244 ? 9.531 9.906 12.43 1 92 244 TYR B O 1
ATOM 4405 N N . ARG B 1 245 ? 10.711 11.758 12.766 1 93 245 ARG B N 1
ATOM 4406 C CA . ARG B 1 245 ? 10.609 11.68 14.219 1 93 245 ARG B CA 1
ATOM 4407 C C . ARG B 1 245 ? 9.156 11.797 14.68 1 93 245 ARG B C 1
ATOM 4409 O O . ARG B 1 245 ? 8.734 11.086 15.586 1 93 245 ARG B O 1
ATOM 4416 N N . GLN B 1 246 ? 8.484 12.625 14.078 1 96.62 246 GLN B N 1
ATOM 4417 C CA . GLN B 1 246 ? 7.078 12.812 14.43 1 96.62 246 GLN B CA 1
ATOM 4418 C C . GLN B 1 246 ? 6.266 11.555 14.125 1 96.62 246 GLN B C 1
ATOM 4420 O O . GLN B 1 246 ? 5.426 11.141 14.93 1 96.62 246 GLN B O 1
ATOM 4425 N N . LEU B 1 247 ? 6.555 10.93 13 1 94.62 247 LEU B N 1
ATOM 4426 C CA . LEU B 1 247 ? 5.859 9.695 12.633 1 94.62 247 LEU B CA 1
ATOM 4427 C C . LEU B 1 247 ? 6.207 8.57 13.594 1 94.62 247 LEU B C 1
ATOM 4429 O O . LEU B 1 247 ? 5.34 7.77 13.953 1 94.62 247 LEU B O 1
ATOM 4433 N N . LEU B 1 248 ? 7.41 8.547 14.031 1 91.06 248 LEU B N 1
ATOM 4434 C CA . LEU B 1 248 ? 7.805 7.535 15.016 1 91.06 248 LEU B CA 1
ATOM 4435 C C . LEU B 1 248 ? 7.074 7.746 16.328 1 91.06 248 LEU B C 1
ATOM 4437 O O . LEU B 1 248 ? 6.668 6.781 16.984 1 91.06 248 LEU B O 1
ATOM 4441 N N . GLN B 1 249 ? 6.973 8.961 16.688 1 95.06 249 GLN B N 1
ATOM 4442 C CA . GLN B 1 249 ? 6.254 9.25 17.922 1 95.06 249 GLN B CA 1
ATOM 4443 C C . GLN B 1 249 ? 4.789 8.828 17.812 1 95.06 249 GLN B C 1
ATOM 4445 O O . GLN B 1 249 ? 4.227 8.266 18.75 1 95.06 249 GLN B O 1
ATOM 4450 N N . LEU B 1 250 ? 4.195 9.094 16.703 1 95.56 250 LEU B N 1
ATOM 4451 C CA . LEU B 1 250 ? 2.828 8.625 16.5 1 95.56 250 LEU B CA 1
ATOM 4452 C C . LEU B 1 250 ? 2.752 7.105 16.609 1 95.56 250 LEU B C 1
ATOM 4454 O O . LEU B 1 250 ? 1.828 6.57 17.234 1 95.56 250 LEU B O 1
ATOM 4458 N N . ARG B 1 251 ? 3.709 6.473 15.984 1 92.06 251 ARG B N 1
ATOM 4459 C CA . ARG B 1 251 ? 3.773 5.02 16.094 1 92.06 251 ARG B CA 1
ATOM 4460 C C . ARG B 1 251 ? 3.818 4.574 17.547 1 92.06 251 ARG B C 1
ATOM 4462 O O . ARG B 1 251 ? 3.123 3.631 17.938 1 92.06 251 ARG B O 1
ATOM 4469 N N . ASP B 1 252 ? 4.559 5.262 18.375 1 92.12 252 ASP B N 1
ATOM 4470 C CA . ASP B 1 252 ? 4.707 4.918 19.781 1 92.12 252 ASP B CA 1
ATOM 4471 C C . ASP B 1 252 ? 3.395 5.113 20.531 1 92.12 252 ASP B C 1
ATOM 4473 O O . ASP B 1 252 ? 3.195 4.539 21.609 1 92.12 252 ASP B O 1
ATOM 4477 N N . HIS B 1 253 ? 2.557 5.863 19.922 1 95.81 253 HIS B N 1
ATOM 4478 C CA . HIS B 1 253 ? 1.254 6.082 20.547 1 95.81 253 HIS B CA 1
ATOM 4479 C C . HIS B 1 253 ? 0.193 5.172 19.938 1 95.81 253 HIS B C 1
ATOM 4481 O O . HIS B 1 253 ? -1 5.336 20.203 1 95.81 253 HIS B O 1
ATOM 4487 N N . GLY B 1 254 ? 0.565 4.336 19.047 1 93.94 254 GLY B N 1
ATOM 4488 C CA . GLY B 1 254 ? -0.343 3.299 18.578 1 93.94 254 GLY B CA 1
ATOM 4489 C C . GLY B 1 254 ? -0.812 3.516 17.156 1 93.94 254 GLY B C 1
ATOM 4490 O O . GLY B 1 254 ? -1.536 2.686 16.594 1 93.94 254 GLY B O 1
ATOM 4491 N N . TRP B 1 255 ? -0.32 4.605 16.547 1 95.75 255 TRP B N 1
ATOM 4492 C CA . TRP B 1 255 ? -0.704 4.867 15.172 1 95.75 255 TRP B CA 1
ATOM 4493 C C . TRP B 1 255 ? 0.028 3.936 14.211 1 95.75 255 TRP B C 1
ATOM 4495 O O . TRP B 1 255 ? 1.193 3.596 14.438 1 95.75 255 TRP B O 1
ATOM 4505 N N . LYS B 1 256 ? -0.666 3.516 13.141 1 92.44 256 LYS B N 1
ATOM 4506 C CA . LYS B 1 256 ? -0.095 2.619 12.141 1 92.44 256 LYS B CA 1
ATOM 4507 C C . LYS B 1 256 ? -0.444 3.076 10.727 1 92.44 256 LYS B C 1
ATOM 4509 O O . LYS B 1 256 ? -1.598 3.406 10.445 1 92.44 256 LYS B O 1
ATOM 4514 N N . ILE B 1 257 ? 0.588 3.066 9.922 1 91.75 257 ILE B N 1
ATOM 4515 C CA . ILE B 1 257 ? 0.378 3.359 8.508 1 91.75 257 ILE B CA 1
ATOM 4516 C C . ILE B 1 257 ? -0.264 2.156 7.816 1 91.75 257 ILE B C 1
ATOM 4518 O O . ILE B 1 257 ? 0.207 1.026 7.965 1 91.75 257 ILE B O 1
ATOM 4522 N N . TYR B 1 258 ? -1.375 2.393 7.059 1 90.69 258 TYR B N 1
ATOM 4523 C CA . TYR B 1 258 ? -1.98 1.244 6.395 1 90.69 258 TYR B CA 1
ATOM 4524 C C . TYR B 1 258 ? -2.004 1.439 4.883 1 90.69 258 TYR B C 1
ATOM 4526 O O . TYR B 1 258 ? -2.283 0.5 4.133 1 90.69 258 TYR B O 1
ATOM 4534 N N . ASN B 1 259 ? -1.66 2.664 4.5 1 89.81 259 ASN B N 1
ATOM 4535 C CA . ASN B 1 259 ? -1.611 2.932 3.066 1 89.81 259 ASN B CA 1
ATOM 4536 C C . ASN B 1 259 ? -0.698 4.109 2.744 1 89.81 259 ASN B C 1
ATOM 4538 O O . ASN B 1 259 ? -0.708 5.121 3.453 1 89.81 259 ASN B O 1
ATOM 4542 N N . THR B 1 260 ? 0.121 3.957 1.725 1 88.62 260 THR B N 1
ATOM 4543 C CA . THR B 1 260 ? 0.952 5.031 1.194 1 88.62 260 THR B CA 1
ATOM 4544 C C . THR B 1 260 ? 0.892 5.059 -0.331 1 88.62 260 THR B C 1
ATOM 4546 O O . THR B 1 260 ? 1.014 4.02 -0.982 1 88.62 260 THR B O 1
ATOM 4549 N N . THR B 1 261 ? 0.562 6.172 -0.805 1 80.56 261 THR B N 1
ATOM 4550 C CA . THR B 1 261 ? 0.623 6.344 -2.252 1 80.56 261 THR B CA 1
ATOM 4551 C C . THR B 1 261 ? 1.479 7.555 -2.619 1 80.56 261 THR B C 1
ATOM 4553 O O . THR B 1 261 ? 1.614 8.484 -1.826 1 80.56 261 THR B O 1
ATOM 4556 N N . ASP B 1 262 ? 2.275 7.223 -3.51 1 72.12 262 ASP B N 1
ATOM 4557 C CA . ASP B 1 262 ? 3.037 8.375 -3.99 1 72.12 262 ASP B CA 1
ATOM 4558 C C . ASP B 1 262 ? 2.35 9.023 -5.188 1 72.12 262 ASP B C 1
ATOM 4560 O O . ASP B 1 262 ? 1.688 8.344 -5.977 1 72.12 262 ASP B O 1
ATOM 4564 N N . ASN B 1 263 ? 1.935 10.234 -4.965 1 54.75 263 ASN B N 1
ATOM 4565 C CA . ASN B 1 263 ? 1.416 10.93 -6.133 1 54.75 263 ASN B CA 1
ATOM 4566 C C . ASN B 1 263 ? 2.473 11.055 -7.23 1 54.75 263 ASN B C 1
ATOM 4568 O O . ASN B 1 263 ? 3.434 11.812 -7.09 1 54.75 263 ASN B O 1
ATOM 4572 N N . ILE B 1 264 ? 2.891 9.734 -7.645 1 51.34 264 ILE B N 1
ATOM 4573 C CA . ILE B 1 264 ? 3.811 9.82 -8.773 1 51.34 264 ILE B CA 1
ATOM 4574 C C . ILE B 1 264 ? 3.426 11 -9.664 1 51.34 264 ILE B C 1
ATOM 4576 O O . ILE B 1 264 ? 2.529 10.883 -10.5 1 51.34 264 ILE B O 1
ATOM 4580 N N . ARG B 1 265 ? 2.912 11.891 -8.992 1 46.34 265 ARG B N 1
ATOM 4581 C CA . ARG B 1 265 ? 2.432 12.961 -9.867 1 46.34 265 ARG B CA 1
ATOM 4582 C C . ARG B 1 265 ? 3.016 12.82 -11.266 1 46.34 265 ARG B C 1
ATOM 4584 O O . ARG B 1 265 ? 2.279 12.609 -12.234 1 46.34 265 ARG B O 1
ATOM 4591 N N . TRP B 1 266 ? 3.957 13.789 -11.609 1 41.12 266 TRP B N 1
ATOM 4592 C CA . TRP B 1 266 ? 4.082 14.391 -12.93 1 41.12 266 TRP B CA 1
ATOM 4593 C C . TRP B 1 266 ? 4.836 13.461 -13.875 1 41.12 266 TRP B C 1
ATOM 4595 O O . TRP B 1 266 ? 5.051 13.797 -15.047 1 41.12 266 TRP B O 1
ATOM 4605 N N . GLU B 1 267 ? 5.602 12.516 -13.195 1 44.75 267 GLU B N 1
ATOM 4606 C CA . GLU B 1 267 ? 6.332 11.977 -14.336 1 44.75 267 GLU B CA 1
ATOM 4607 C C . GLU B 1 267 ? 5.688 10.688 -14.844 1 44.75 267 GLU B C 1
ATOM 4609 O O . GLU B 1 267 ? 5.656 9.68 -14.133 1 44.75 267 GLU B O 1
ATOM 4614 N N . PRO B 1 268 ? 4.762 10.953 -15.617 1 45.84 268 PRO B N 1
ATOM 4615 C CA . PRO B 1 268 ? 4.156 9.828 -16.328 1 45.84 268 PRO B CA 1
ATOM 4616 C C . PRO B 1 268 ? 5.148 8.703 -16.625 1 45.84 268 PRO B C 1
ATOM 4618 O O . PRO B 1 268 ? 4.766 7.652 -17.141 1 45.84 268 PRO B O 1
ATOM 4621 N N . ASP B 1 269 ? 6.359 9.109 -16.453 1 46.69 269 ASP B N 1
ATOM 4622 C CA . ASP B 1 269 ? 7.344 8.148 -16.953 1 46.69 269 ASP B CA 1
ATOM 4623 C C . ASP B 1 269 ? 7.398 6.914 -16.062 1 46.69 269 ASP B C 1
ATOM 4625 O O . ASP B 1 269 ? 7.746 7.008 -14.875 1 46.69 269 ASP B O 1
ATOM 4629 N N . LEU B 1 270 ? 6.621 6.008 -16.438 1 48.88 270 LEU B N 1
ATOM 4630 C CA . LEU B 1 270 ? 6.629 4.672 -15.852 1 48.88 270 LEU B CA 1
ATOM 4631 C C . LEU B 1 270 ? 8.023 4.301 -15.359 1 48.88 270 LEU B C 1
ATOM 4633 O O . LEU B 1 270 ? 8.195 3.324 -14.633 1 48.88 270 LEU B O 1
ATOM 4637 N N . SER B 1 271 ? 8.93 5.148 -15.797 1 51.78 271 SER B N 1
ATOM 4638 C CA . SER B 1 271 ? 10.305 4.828 -15.422 1 51.78 271 SER B CA 1
ATOM 4639 C C . SER B 1 271 ? 10.664 5.445 -14.078 1 51.78 271 SER B C 1
ATOM 4641 O O . SER B 1 271 ? 11.797 5.301 -13.602 1 51.78 271 SER B O 1
ATOM 4643 N N . TYR B 1 272 ? 9.602 6.023 -13.508 1 55.22 272 TYR B N 1
ATOM 4644 C CA . TYR B 1 272 ? 9.914 6.625 -12.211 1 55.22 272 TYR B CA 1
ATOM 4645 C C . TYR B 1 272 ? 10.008 5.559 -11.125 1 55.22 272 TYR B C 1
ATOM 4647 O O . TYR B 1 272 ? 9.062 4.801 -10.906 1 55.22 272 TYR B O 1
ATOM 4655 N N . THR B 1 273 ? 11.219 5.402 -10.758 1 59.03 273 THR B N 1
ATOM 4656 C CA . THR B 1 273 ? 11.492 4.496 -9.648 1 59.03 273 THR B CA 1
ATOM 4657 C C . THR B 1 273 ? 11.719 5.273 -8.359 1 59.03 273 THR B C 1
ATOM 4659 O O . THR B 1 273 ? 11.953 6.484 -8.391 1 59.03 273 THR B O 1
ATOM 4662 N N . GLN B 1 274 ? 11.43 4.691 -7.234 1 63.28 274 GLN B N 1
ATOM 4663 C CA . GLN B 1 274 ? 11.75 5.293 -5.945 1 63.28 274 GLN B CA 1
ATOM 4664 C C . GLN B 1 274 ? 13.18 5.832 -5.934 1 63.28 274 GLN B C 1
ATOM 4666 O O . GLN B 1 274 ? 13.445 6.891 -5.355 1 63.28 274 GLN B O 1
ATOM 4671 N N . LEU B 1 275 ? 13.961 5.156 -6.648 1 62 275 LEU B N 1
ATOM 4672 C CA . LEU B 1 275 ? 1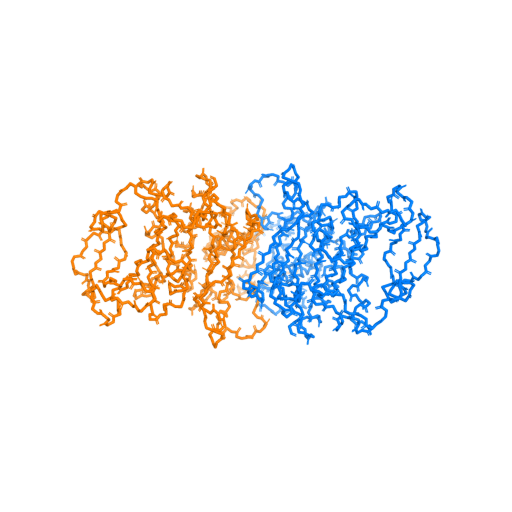5.359 5.578 -6.711 1 62 275 LEU B CA 1
ATOM 4673 C C . LEU B 1 275 ? 15.492 6.906 -7.445 1 62 275 LEU B C 1
ATOM 4675 O O . LEU B 1 275 ? 16.234 7.793 -7.004 1 62 275 LEU B O 1
ATOM 4679 N N . LYS B 1 276 ? 14.773 6.938 -8.523 1 64.69 276 LYS B N 1
ATOM 4680 C CA . LYS B 1 276 ? 14.812 8.188 -9.273 1 64.69 276 LYS B CA 1
ATOM 4681 C C . LYS B 1 276 ? 14.266 9.344 -8.445 1 64.69 276 LYS B C 1
ATOM 4683 O O . LYS B 1 276 ? 14.805 10.453 -8.484 1 64.69 276 LYS B O 1
ATOM 4688 N N . GLY B 1 277 ? 13.242 9.062 -7.703 1 72.12 277 GLY B N 1
ATOM 4689 C CA . GLY B 1 277 ? 12.68 10.07 -6.824 1 72.12 277 GLY B CA 1
ATOM 4690 C C . GLY B 1 277 ? 13.648 10.531 -5.75 1 72.12 277 GLY B C 1
ATOM 4691 O O . GLY B 1 277 ? 13.789 11.734 -5.504 1 72.12 277 GLY B O 1
ATOM 4692 N N . LYS B 1 278 ? 14.289 9.609 -5.16 1 73.06 278 LYS B N 1
ATOM 4693 C CA . LYS B 1 278 ? 15.258 9.93 -4.113 1 73.06 278 LYS B CA 1
ATOM 4694 C C . LYS B 1 278 ? 16.406 10.766 -4.672 1 73.06 278 LYS B C 1
ATOM 4696 O O . LYS B 1 278 ? 16.828 11.75 -4.055 1 73.06 278 LYS B O 1
ATOM 4701 N N . GLN B 1 279 ? 16.812 10.375 -5.816 1 70.06 279 GLN B N 1
ATOM 4702 C CA . GLN B 1 279 ? 17.906 11.109 -6.441 1 70.06 279 GLN B CA 1
ATOM 4703 C C . GLN B 1 279 ? 17.484 12.531 -6.789 1 70.06 279 GLN B C 1
ATOM 4705 O O . GLN B 1 279 ? 18.25 13.477 -6.594 1 70.06 279 GLN B O 1
ATOM 4710 N N . LYS B 1 280 ? 16.375 12.57 -7.305 1 74.62 280 LYS B N 1
ATOM 4711 C CA . LYS B 1 280 ? 15.875 13.875 -7.75 1 74.62 280 LYS B CA 1
ATOM 4712 C C . LYS B 1 280 ? 15.812 14.867 -6.594 1 74.62 280 LYS B C 1
ATOM 4714 O O . LYS B 1 280 ? 16.234 16.016 -6.727 1 74.62 280 LYS B O 1
ATOM 4719 N N . ILE B 1 281 ? 15.391 14.422 -5.449 1 83.44 281 ILE B N 1
ATOM 4720 C CA . ILE B 1 281 ? 15.172 15.375 -4.367 1 83.44 281 ILE B CA 1
ATOM 4721 C C . ILE B 1 281 ? 16.484 15.609 -3.611 1 83.44 281 ILE B C 1
ATOM 4723 O O . ILE B 1 281 ? 16.625 16.609 -2.91 1 83.44 281 ILE B O 1
ATOM 4727 N N . LEU B 1 282 ? 17.344 14.688 -3.725 1 79.62 282 LEU B N 1
ATOM 4728 C CA . LEU B 1 282 ? 18.625 14.836 -3.043 1 79.62 282 LEU B CA 1
ATOM 4729 C C . LEU B 1 282 ? 19.438 15.977 -3.658 1 79.62 282 LEU B C 1
ATOM 4731 O O . LEU B 1 282 ? 20.047 16.766 -2.938 1 79.62 282 LEU B O 1
ATOM 4735 N N . TYR B 1 283 ? 19.328 16.078 -5.031 1 77.94 283 TYR B N 1
ATOM 4736 C CA . TYR B 1 283 ? 20.297 16.953 -5.68 1 77.94 283 TYR B CA 1
ATOM 4737 C C . TYR B 1 283 ? 19.609 18.109 -6.383 1 77.94 283 TYR B C 1
ATOM 4739 O O . TYR B 1 283 ? 20.25 19.109 -6.746 1 77.94 283 TYR B O 1
ATOM 4747 N N . ASN B 1 284 ? 18.375 17.953 -6.621 1 80.62 284 ASN B N 1
ATOM 4748 C CA . ASN B 1 284 ? 17.688 18.953 -7.434 1 80.62 284 ASN B CA 1
ATOM 4749 C C . ASN B 1 284 ? 16.531 19.594 -6.676 1 80.62 284 ASN B C 1
ATOM 4751 O O . ASN B 1 284 ? 16.141 19.109 -5.613 1 80.62 284 ASN B O 1
ATOM 4755 N N . ASP B 1 285 ? 16.203 20.797 -7.246 1 80.44 285 ASP B N 1
ATOM 4756 C CA . ASP B 1 285 ? 14.969 21.422 -6.781 1 80.44 285 ASP B CA 1
ATOM 4757 C C . ASP B 1 285 ? 13.742 20.641 -7.242 1 80.44 285 ASP B C 1
ATOM 4759 O O . ASP B 1 285 ? 13.227 20.875 -8.336 1 80.44 285 ASP B O 1
ATOM 4763 N N . ALA B 1 286 ? 13.461 19.594 -6.445 1 80.56 286 ALA B N 1
ATOM 4764 C CA . ALA B 1 286 ? 12.352 18.688 -6.742 1 80.56 286 ALA B CA 1
ATOM 4765 C C . ALA B 1 286 ? 11.438 18.516 -5.531 1 80.56 286 ALA B C 1
ATOM 4767 O O . ALA B 1 286 ? 11.812 18.891 -4.41 1 80.56 286 ALA B O 1
ATOM 4768 N N . ILE B 1 287 ? 10.273 18.125 -5.848 1 80.31 287 ILE B N 1
ATOM 4769 C CA . ILE B 1 287 ? 9.297 17.906 -4.785 1 80.31 287 ILE B CA 1
ATOM 4770 C C . ILE B 1 287 ? 8.805 16.453 -4.84 1 80.31 287 ILE B C 1
ATOM 4772 O O . ILE B 1 287 ? 8.555 15.922 -5.922 1 80.31 287 ILE B O 1
ATOM 4776 N N . ILE B 1 288 ? 8.773 15.789 -3.689 1 80.88 288 ILE B N 1
ATOM 4777 C CA . ILE B 1 288 ? 8.133 14.492 -3.541 1 80.88 288 ILE B CA 1
ATOM 4778 C C . ILE B 1 288 ? 6.875 14.633 -2.686 1 80.88 288 ILE B C 1
ATOM 4780 O O . ILE B 1 288 ? 6.895 15.297 -1.649 1 80.88 288 ILE B O 1
ATOM 4784 N N . LEU B 1 289 ? 5.809 14.008 -3.201 1 85.5 289 LEU B N 1
ATOM 4785 C CA . LEU B 1 289 ? 4.527 14.031 -2.506 1 85.5 289 LEU B CA 1
ATOM 4786 C C . LEU B 1 289 ? 4.09 12.617 -2.129 1 85.5 289 LEU B C 1
ATOM 4788 O O . LEU B 1 289 ? 3.988 11.742 -2.992 1 85.5 289 LEU B O 1
ATOM 4792 N N . TRP B 1 290 ? 3.896 12.352 -0.794 1 86.56 290 TRP B N 1
ATOM 4793 C CA . TRP B 1 290 ? 3.375 11.078 -0.312 1 86.56 290 TRP B CA 1
ATOM 4794 C C . TRP B 1 290 ? 2.021 11.266 0.368 1 86.56 290 TRP B C 1
ATOM 4796 O O . TRP B 1 290 ? 1.89 12.078 1.285 1 86.56 290 TRP B O 1
ATOM 4806 N N . GLU B 1 291 ? 1.116 10.562 -0.169 1 90.44 291 GLU B N 1
ATOM 4807 C CA . GLU B 1 291 ? -0.122 10.445 0.596 1 90.44 291 GLU B CA 1
ATOM 4808 C C . GLU B 1 291 ? -0.061 9.273 1.57 1 90.44 291 GLU B C 1
ATOM 4810 O O . GLU B 1 291 ? 0.061 8.117 1.153 1 90.44 291 GLU B O 1
ATOM 4815 N N . VAL B 1 292 ? -0.109 9.586 2.822 1 92.81 292 VAL B N 1
ATOM 4816 C CA . VAL B 1 292 ? 0.014 8.578 3.865 1 92.81 292 VAL B CA 1
ATOM 4817 C C . VAL B 1 292 ? -1.269 8.523 4.691 1 92.81 292 VAL B C 1
ATOM 4819 O O . VAL B 1 292 ? -1.732 9.547 5.195 1 92.81 292 VAL B O 1
ATOM 4822 N N . A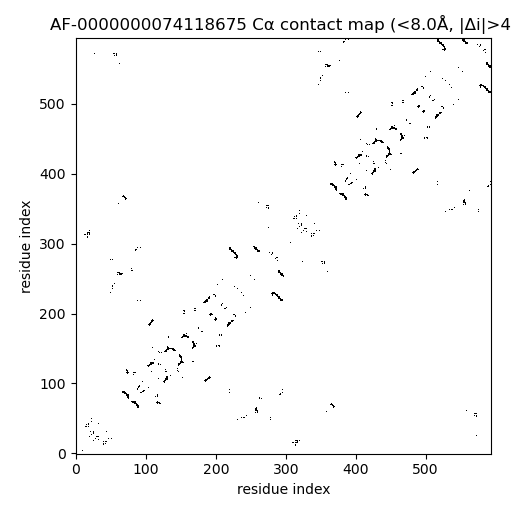LA B 1 293 ? -1.833 7.332 4.777 1 95.75 293 ALA B N 1
ATOM 4823 C CA . ALA B 1 293 ? -3.031 7.121 5.582 1 95.75 293 ALA B CA 1
ATOM 4824 C C . ALA B 1 293 ? -2.725 6.258 6.805 1 95.75 293 ALA B C 1
ATOM 4826 O O . ALA B 1 293 ? -2.057 5.227 6.691 1 95.75 293 ALA B O 1
ATOM 4827 N N . MET B 1 294 ? -3.215 6.734 7.969 1 97.12 294 MET B N 1
ATOM 4828 C CA . MET B 1 294 ? -2.922 6.066 9.234 1 97.12 294 MET B CA 1
ATOM 4829 C C . MET B 1 294 ? -4.195 5.844 10.039 1 97.12 294 MET B C 1
ATOM 4831 O O . MET B 1 294 ? -5.168 6.59 9.891 1 97.12 294 MET B O 1
ATOM 4835 N N . VAL B 1 295 ? -4.145 4.824 10.859 1 97.56 295 VAL B N 1
ATOM 4836 C CA . VAL B 1 295 ? -5.238 4.539 11.773 1 97.56 295 VAL B CA 1
ATOM 4837 C C . VAL B 1 295 ? -4.719 4.531 13.211 1 97.56 295 VAL B C 1
ATOM 4839 O O . VAL B 1 295 ? -3.551 4.215 13.453 1 97.56 295 VAL B O 1
ATOM 4842 N N . ASN B 1 296 ? -5.582 4.941 14.109 1 97.62 296 ASN B N 1
ATOM 4843 C CA . ASN B 1 296 ? -5.273 4.973 15.539 1 97.62 296 ASN B CA 1
ATOM 4844 C C . ASN B 1 296 ? -5.676 3.67 16.219 1 97.62 296 ASN B C 1
ATOM 4846 O O . ASN B 1 296 ? -6.836 3.492 16.594 1 97.62 296 ASN B O 1
ATOM 4850 N N . THR B 1 297 ? -4.703 2.705 16.438 1 90.19 297 THR B N 1
ATOM 4851 C CA . THR B 1 297 ? -5.02 1.359 16.906 1 90.19 297 THR B CA 1
ATOM 4852 C C . THR B 1 297 ? -5.035 1.303 18.438 1 90.19 297 THR B C 1
ATOM 4854 O O . THR B 1 297 ? -4.371 2.102 19.094 1 90.19 297 THR B O 1
#

Secondary structure (DSSP, 8-state):
------HHHHHHHHHHHHHHHHHHHHHH---GGGGS-GGGGTHHHHHHHHHHHHHHHHHHHS-----SEEEEE--BGGGTTBT-EEEE--TTT-GGGT-TT---EEEEE--TT--HHHHHHHHTT-EEEEE-TTSSSPTT-B-TTSPEEE--EE-SS-BSS-TTS--EE-HHHHHHHTT-TT--BSEEEE--BPGGG--BSHHHHHHHHHHH-GGGGBSEEEEEEEEES-TTSHHHHHHHHHHHHHHHHHHHTTEEEEEEEE-TTS---TT--HHHHHHHHHHSS-EEEEEEEEEE-/------HHHHHHHHHHHHHHHHHHHHHH-S-GGGGS-GGGGTHHHHHHHHHHHHHHHHHHHS-----SEEEEE--BGGGTTBT-EEEE--TTT-GGGT-TT---EEEEE--TT--HHHHHHHHTT-EEEEE-TTSSSPTT-B-TTSPEEE--EE-SS-BSS-TTS--EE-HHHHHHHTT-TT--BSEEEE--BPGGG--BSHHHHHHHHHHH-GGGGBSEEEEEEEEES-TTSHHHHHHHHHHHHHHHHHHHTTEEEEEEEE---S---TT--HHHHHHHHHHSS-EEEEEEEEEE-

Nearest PDB structures (foldseek):
  6qe5-assembly2_B  TM=4.028E-01  e=5.202E-02  Escherichia coli PCN033
  7p8q-assembly1_A  TM=3.893E-01  e=2.140E-01  Escherichia coli K-12
  6qdx-assembly4_D  TM=3.453E-01  e=2.012E-01  Escherichia coli
  6qe5-assembly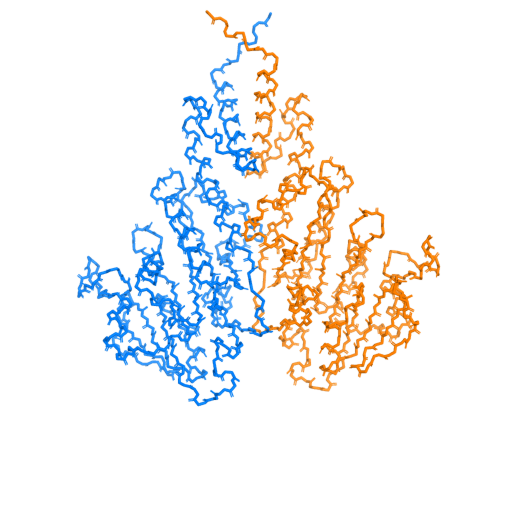1_A  TM=3.316E-01  e=2.140E-01  Escherichia coli PCN033
  6qdx-assembly1_A  TM=3.938E-01  e=3.721E-01  Escherichia coli

Organism: Ciona intestinalis (NCBI:txid7719)

InterPro domains:
  IPR025714 Methyltransferase domain [PF13383] (61-228)
  IPR026913 Probable methyltransferase-like protein 24 [PTHR32026] (53-296)